Protein AF-0000000084989282 (afdb_homodimer)

Secondary structure (DSSP, 8-state):
-HHHHHHHHHHHHTT--HHHHHHT-TT-EEEEEEEESS-EE--SHHHHHHHHHHTT-SEEEESS-TT-EE-TT-EEEEEEEEHHHHHHHHHHHHHHHHHHHHHHHHHHHHHHHHHHH-TT-EEEE-S---TT-HHHHHHHHHHTT-EES-SSTTS-EEE-HHHHTTT-TTHHHHHHHHTTTS-EEEEESSHHHHHHHHHHT-SEEEEES--HHHHHHHHHHHHHH-TT-EEEEESS--TTTHHHHGGG-SEEEE-GGGGPPPP-EEEEEEE-/-HHHHHHHHHHHHTT--HHHHHHT-TT-EEEEEEEESS-EE--SHHHHHHHHHHTT-SEEEESS-TT-EE-TT-EEEEEEEEHHHHHHHHHHHHHHHHHHHHHHHHHHHHHHHHHHH-TT-EEEE-S---TT-HHHHHHHHHHTT-EES-SSTTS-EEE-HHHHTTT-TTHHHHHHHHTTTS-EEEEESSHHHHHHHHHHT-SEEEEES--HHHHHHHHHHHHHH-TT-EEEEESS--TTTHHHHGGG-SEEEE-GGGGPPPP-EEEEEEE-

Radius of gyration: 25.3 Å; Cα contacts (8 Å, |Δi|>4): 1343; chains: 2; bounding box: 46×75×55 Å

Sequence (544 aa):
MRSRLEAWLLEDLGSYDLTTEVLGIGGLRGVAQLFAREEAVVAGSEEAAEVYRLAGCGEVEVVKRSGQLARRGNVVLRAVGEARCLHAAWRTAQEVVAWASGVATKTRRLVELARRVNPRVVVAATRKTPPGLRALYHKAVLAGGGMVHRCCLSDGVLVFRNHLVFLGDGALQKAARAVAVRPAGVEVSTVEEAVEAAKAGFSYIQLERMTPEEVAEAAARIRAVNPRVVVGASGGIDEHNIASYAPHVDVVVTSAPYRAPPIDLGTEMAPLMRSRLEAWLLEDLGSYDLTTEVLGIGGLRGVAQLFAREEAVVAGSEEAAEVYRLAGCGEVEVVKRSGQLARRGNVVLRAVGEARCLHAAWRTAQEVVAWASGVATKTRRLVELARRVNPRVVVAATRKTPPGLRALYHKAVLAGGGMVHRCCLSDGVLVFRNHLVFLGDGALQKAARAVAVRPAGVEVSTVEEAVEAAKAGFSYIQLERMTPEEVAEAAARIRAVNPRVVVGASGGIDEHNIASYAPHVDVVVTSAPYRAPPIDLGTEMAPL

Organism: Thermoproteus tenax (strain ATCC 35583 / DSM 2078 / JCM 9277 / NBRC 100435 / Kra 1) (NCBI:txid768679)

Nearest PDB structures (foldseek):
  5huo-assembly1_E-3  TM=9.058E-01  e=3.407E-25  Streptococcus pyogenes GA06023
  5huo-assembly1_C-3  TM=8.834E-01  e=8.851E-25  Streptococcus pyogenes GA06023
  7xgn-assembly1_B  TM=9.291E-01  e=1.856E-23  Streptomyces pyridomyceticus
  3tqv-assembly1_B  TM=8.916E-01  e=2.356E-23  Francisella tularensis subsp. tularensis SCHU S4
  1qpn-assembly1_A  TM=9.186E-01  e=2.787E-21  Mycobacterium tuberculosis H37Rv

Foldseek 3Di:
DLVLLVVLLCVQQPPHDPVCVVVVQQQFKKKKWKAFQAKWQWAQLVSLQSSLVVLPFDDKDQPAYQLDIHHGPDTGMMTIDGPRSCVSSPPSSNVLGQLLRLLLRQLLLLLVLLCVQPVQAAEEEECDAPPPCLVSNQRSNVSNVHHHPASDPPRAAEAEPVNLVVVPPPSLLVVLVVCVVDQHEYEDAALVVLLVNLLSPHQEYEHEPDDLVRLQSSLVSSCVSPVRRFYEYEYPDGSVCSNSNSNRGRYYYYNHSNVGGGGDMDMDMDGD/DLVLLVVLLCVQQPPHDPVCVVVVQQQFKKKKWKAFQAKWQWAQLVVLQSSLVVLPFDDKDQPAYQLDIHHGPDTGMMTIDGPRSCVSSPPSSNVLGQLLRLLLRQLLLLLVLLCVQPVQAAEEEECDAPPPCLVSNQRSNVSNVHHHPASDPPRAAEAEPVNLVVVPPPSLLVVLVVCVVDQHEYEDAALVVLLVNLLSPHQEYEHEPDDLVRLQSSLVSSCVSPVRRFYEYEYPDGSVCSNSNSNRGRYYYYNHSNVGGGGDMDMDMDGD

InterPro domains:
  IPR002638 Quinolinate phosphoribosyl transferase, C-terminal [PF01729] (103-266)
  IPR006242 Putative pyrophosphorylase ModD [TIGR01334] (3-265)
  IPR013785 Aldolase-type TIM barrel [G3DSA:3.20.20.70] (123-258)
  IPR022412 Quinolinate phosphoribosyl transferase, N-terminal [PF02749] (17-101)
  IPR027277 Nicotinate-nucleotide pyrophosphorylase/Putative pyrophosphorylase ModD [PIRSF006250] (3-269)
  IPR027277 Nicotinate-nucleotide pyrophosphorylase/Putative pyrophosphorylase ModD [PTHR32179] (3-262)
  IPR036068 Nicotinate phosphoribosyltransferase-like, C-terminal [SSF51690] (103-267)
  IPR037128 Quinolinate phosphoribosyl transferase, N-terminal domain superfamily [G3DSA:3.90.1170.20] (1-122)

Solvent-accessible surface area (backbone atoms only — not comparable to full-atom values): 25947 Å² total; per-residue (Å²): 107,69,67,54,44,51,50,29,38,42,57,44,25,56,87,40,52,42,40,46,58,54,61,66,45,34,83,43,45,26,38,38,38,33,25,29,66,42,73,37,26,34,10,39,32,66,61,21,43,47,33,29,42,74,43,60,25,80,46,65,45,69,68,37,50,57,46,34,78,35,45,60,69,36,61,32,33,38,38,33,31,30,38,45,18,50,63,52,18,44,64,52,24,50,35,38,24,19,42,21,13,13,21,5,32,44,23,29,53,41,39,52,49,24,31,73,66,20,78,78,42,40,42,20,34,48,72,65,46,62,66,76,34,51,70,58,49,52,51,6,26,45,33,18,66,27,40,75,64,45,80,29,32,49,68,50,38,59,44,41,66,68,55,38,55,70,55,55,81,61,23,67,57,53,46,34,64,47,40,67,87,46,81,25,31,36,54,33,72,45,52,69,51,40,41,52,41,45,74,53,60,43,43,26,43,30,38,37,65,54,51,50,69,51,42,40,50,31,39,53,50,27,39,70,76,41,71,79,47,43,38,29,38,30,57,92,41,36,84,88,50,32,58,62,44,28,66,48,34,51,28,40,38,24,56,47,38,63,44,40,39,49,47,59,63,47,74,48,50,42,64,102,106,66,67,55,44,50,49,31,40,42,57,42,24,55,90,41,53,42,40,47,59,53,61,65,44,36,82,43,45,26,37,39,38,32,26,28,66,41,72,38,27,33,11,39,30,66,60,21,44,48,33,30,43,75,43,60,25,78,44,66,44,69,67,36,49,58,44,34,80,36,44,60,70,35,61,33,34,39,38,32,30,32,39,45,18,51,62,52,19,44,63,52,24,51,35,38,23,20,43,21,14,13,20,5,32,44,23,29,52,39,38,52,50,23,31,74,67,20,78,78,44,40,42,20,34,48,72,66,44,61,68,77,34,50,70,56,50,52,51,8,26,45,33,17,66,29,41,75,64,44,79,29,31,49,69,51,38,60,45,40,66,66,55,38,53,72,55,55,81,63,24,68,57,53,46,32,64,47,39,67,85,46,80,25,31,36,54,33,71,46,51,66,52,40,41,52,42,44,74,52,60,44,44,25,43,31,38,36,65,54,52,51,68,51,43,41,51,31,41,53,51,26,40,70,78,41,71,79,47,45,36,29,38,29,57,92,43,36,83,88,49,32,57,62,45,28,66,48,35,50,28,40,38,25,56,48,39,62,44,40,40,49,48,60,65,46,73,50,51,42,64,103

Structure (mmCIF, N/CA/C/O backbone):
data_AF-0000000084989282-model_v1
#
loop_
_entity.id
_entity.type
_entity.pdbx_description
1 polymer 'Nicotinate-nucleotide pyrophosphorylase'
#
loop_
_atom_site.group_PDB
_atom_site.id
_atom_site.type_symbol
_atom_site.label_atom_id
_atom_site.label_alt_id
_atom_site.label_comp_id
_atom_site.label_asym_id
_atom_site.label_entity_id
_atom_site.label_seq_id
_atom_site.pdbx_PDB_ins_code
_atom_site.Cartn_x
_atom_site.Cartn_y
_atom_site.Cartn_z
_atom_site.occupancy
_atom_site.B_iso_or_equiv
_atom_site.auth_seq_id
_atom_site.auth_comp_id
_atom_site.auth_asym_id
_atom_site.auth_atom_id
_atom_site.pdbx_PDB_model_num
ATOM 1 N N . MET A 1 1 ? -13.125 7.152 -11.758 1 70.5 1 MET A N 1
ATOM 2 C CA . MET A 1 1 ? -12.906 5.859 -11.117 1 70.5 1 MET A CA 1
ATOM 3 C C . MET A 1 1 ? -12.922 4.73 -12.148 1 70.5 1 MET A C 1
ATOM 5 O O . MET A 1 1 ? -12.07 3.842 -12.117 1 70.5 1 MET A O 1
ATOM 9 N N . ARG A 1 2 ? -13.797 4.918 -13.18 1 79.44 2 ARG A N 1
ATOM 10 C CA . ARG A 1 2 ? -13.891 3.863 -14.188 1 79.44 2 ARG A CA 1
ATOM 11 C C . ARG A 1 2 ? -12.602 3.754 -14.992 1 79.44 2 ARG A C 1
ATOM 13 O O . ARG A 1 2 ? -12.133 2.65 -15.273 1 79.44 2 ARG A O 1
ATOM 20 N N . SER A 1 3 ? -12.07 4.879 -15.266 1 88.25 3 SER A N 1
ATOM 21 C CA . SER A 1 3 ? -10.828 4.879 -16.031 1 88.25 3 SER A CA 1
ATOM 22 C C . SER A 1 3 ? -9.688 4.262 -15.227 1 88.25 3 SER A C 1
ATOM 24 O O . SER A 1 3 ? -8.844 3.555 -15.781 1 88.25 3 SER A O 1
ATOM 26 N N . ARG A 1 4 ? -9.711 4.48 -14 1 91.44 4 ARG A N 1
ATOM 27 C CA . ARG A 1 4 ? -8.68 3.904 -13.133 1 91.44 4 ARG A CA 1
ATOM 28 C C . ARG A 1 4 ? -8.836 2.391 -13.039 1 91.44 4 ARG A C 1
ATOM 30 O O . ARG A 1 4 ? -7.844 1.658 -13.109 1 91.44 4 ARG A O 1
ATOM 37 N N . LEU A 1 5 ? -10.086 1.988 -12.938 1 95.12 5 LEU A N 1
ATOM 38 C CA . LEU A 1 5 ? -10.352 0.557 -12.836 1 95.12 5 LEU A CA 1
ATOM 39 C C . LEU A 1 5 ? -9.945 -0.161 -14.117 1 95.12 5 LEU A C 1
ATOM 41 O O . LEU A 1 5 ? -9.398 -1.266 -14.07 1 95.12 5 LEU A O 1
ATOM 45 N N . GLU A 1 6 ? -10.227 0.481 -15.195 1 94.88 6 GLU A N 1
ATOM 46 C CA . GLU A 1 6 ? -9.805 -0.076 -16.469 1 94.88 6 GLU A CA 1
ATOM 47 C C . GLU A 1 6 ? -8.281 -0.167 -16.562 1 94.88 6 GLU A C 1
ATOM 49 O O . GLU A 1 6 ? -7.738 -1.158 -17.047 1 94.88 6 GLU A O 1
ATOM 54 N N . ALA A 1 7 ? -7.637 0.879 -16.078 1 94.56 7 ALA A N 1
ATOM 55 C CA . ALA A 1 7 ? -6.176 0.891 -16.094 1 94.56 7 ALA A CA 1
ATOM 56 C C . ALA A 1 7 ? -5.609 -0.217 -15.211 1 94.56 7 ALA A C 1
ATOM 58 O O . ALA A 1 7 ? -4.613 -0.854 -15.562 1 94.56 7 ALA A O 1
ATOM 59 N N . TRP A 1 8 ? -6.246 -0.394 -14.062 1 95.94 8 TRP A N 1
ATOM 60 C CA . TRP A 1 8 ? -5.805 -1.455 -13.164 1 95.94 8 TRP A CA 1
ATOM 61 C C . TRP A 1 8 ? -5.988 -2.826 -13.812 1 95.94 8 TRP A C 1
ATOM 63 O O . TRP A 1 8 ? -5.105 -3.684 -13.719 1 95.94 8 TRP A O 1
ATOM 73 N N . LEU A 1 9 ? -7.141 -3.041 -14.461 1 96.38 9 LEU A N 1
ATOM 74 C CA . LEU A 1 9 ? -7.426 -4.293 -15.156 1 96.38 9 LEU A CA 1
ATOM 75 C C . LEU A 1 9 ? -6.402 -4.551 -16.25 1 96.38 9 LEU A C 1
ATOM 77 O O . LEU A 1 9 ? -5.848 -5.648 -16.344 1 96.38 9 LEU A O 1
ATOM 81 N N . LEU A 1 10 ? -6.109 -3.553 -17 1 94.75 10 LEU A N 1
ATOM 82 C CA . LEU A 1 10 ? -5.195 -3.682 -18.125 1 94.75 10 LEU A CA 1
ATOM 83 C C . LEU A 1 10 ? -3.764 -3.902 -17.641 1 94.75 10 LEU A C 1
ATOM 85 O O . LEU A 1 10 ? -2.988 -4.609 -18.281 1 94.75 10 LEU A O 1
ATOM 89 N N . GLU A 1 11 ? -3.438 -3.299 -16.547 1 94.38 11 GLU A N 1
ATOM 90 C CA . GLU A 1 11 ? -2.111 -3.484 -15.961 1 94.38 11 GLU A CA 1
ATOM 91 C C . GLU A 1 11 ? -1.834 -4.961 -15.68 1 94.38 11 GLU A C 1
ATOM 93 O O . GLU A 1 11 ? -0.729 -5.445 -15.93 1 94.38 11 GLU A O 1
ATOM 98 N N . ASP A 1 12 ? -2.814 -5.664 -15.227 1 94.44 12 ASP A N 1
ATOM 99 C CA . ASP A 1 12 ? -2.641 -7.074 -14.883 1 94.44 12 ASP A CA 1
ATOM 100 C C . ASP A 1 12 ? -2.814 -7.957 -16.125 1 94.44 12 ASP A C 1
ATOM 102 O O . ASP A 1 12 ? -2.188 -9.016 -16.219 1 94.44 12 ASP A O 1
ATOM 106 N N . LEU A 1 13 ? -3.693 -7.539 -16.969 1 92.81 13 LEU A N 1
ATOM 107 C CA . LEU A 1 13 ? -3.979 -8.312 -18.172 1 92.81 13 LEU A CA 1
ATOM 108 C C . LEU A 1 13 ? -2.789 -8.297 -19.125 1 92.81 13 LEU A C 1
ATOM 110 O O . LEU A 1 13 ? -2.443 -9.32 -19.719 1 92.81 13 LEU A O 1
ATOM 114 N N . GLY A 1 14 ? -2.141 -7.094 -19.219 1 92.38 14 GLY A N 1
ATOM 115 C CA . GLY A 1 14 ? -1.162 -6.891 -20.266 1 92.38 14 GLY A CA 1
ATOM 116 C C . GLY A 1 14 ? -1.778 -6.863 -21.656 1 92.38 14 GLY A C 1
ATOM 117 O O . GLY A 1 14 ? -2.697 -6.086 -21.922 1 92.38 14 GLY A O 1
ATOM 118 N N . SER A 1 15 ? -1.373 -7.812 -22.562 1 85.69 15 SER A N 1
ATOM 119 C CA . SER A 1 15 ? -1.929 -7.883 -23.906 1 85.69 15 SER A CA 1
ATOM 120 C C . SER A 1 15 ? -3.096 -8.859 -23.984 1 85.69 15 SER A C 1
ATOM 122 O O . SER A 1 15 ? -4.055 -8.641 -24.719 1 85.69 15 SER A O 1
ATOM 124 N N . TYR A 1 16 ? -3.002 -9.93 -23.25 1 85.81 16 TYR A N 1
ATOM 125 C CA . TYR A 1 16 ? -4.035 -10.953 -23.172 1 85.81 16 TYR A CA 1
ATOM 126 C C . TYR A 1 16 ? -3.705 -11.977 -22.078 1 85.81 16 TYR A C 1
ATOM 128 O O . TYR A 1 16 ? -2.619 -11.938 -21.5 1 85.81 16 TYR A O 1
ATOM 136 N N . ASP A 1 17 ? -4.664 -12.781 -21.734 1 91.62 17 ASP A N 1
ATOM 137 C CA . ASP A 1 17 ? -4.473 -13.867 -20.781 1 91.62 17 ASP A CA 1
ATOM 138 C C . ASP A 1 17 ? -3.951 -15.125 -21.469 1 91.62 17 ASP A C 1
ATOM 140 O O . ASP A 1 17 ? -4.734 -15.969 -21.906 1 91.62 17 ASP A O 1
ATOM 144 N N . LEU A 1 18 ? -2.666 -15.242 -21.375 1 86.12 18 LEU A N 1
ATOM 145 C CA . LEU A 1 18 ? -1.991 -16.297 -22.125 1 86.12 18 LEU A CA 1
ATOM 146 C C . LEU A 1 18 ? -2.434 -17.672 -21.641 1 86.12 18 LEU A C 1
ATOM 148 O O . LEU A 1 18 ? -2.697 -18.562 -22.438 1 86.12 18 LEU A O 1
ATOM 152 N N . THR A 1 19 ? -2.539 -17.859 -20.328 1 89 19 THR A N 1
ATOM 153 C CA . THR A 1 19 ? -2.885 -19.172 -19.766 1 89 19 THR A CA 1
ATOM 154 C C . THR A 1 19 ? -4.277 -19.594 -20.219 1 89 19 THR A C 1
ATOM 156 O O . THR A 1 19 ? -4.457 -20.719 -20.688 1 89 19 THR A O 1
ATOM 159 N N . THR A 1 20 ? -5.219 -18.734 -20.078 1 89.69 20 THR A N 1
ATOM 160 C CA . THR A 1 20 ? -6.594 -19.016 -20.469 1 89.69 20 THR A CA 1
ATOM 161 C C . THR A 1 20 ? -6.676 -19.328 -21.969 1 89.69 20 THR A C 1
ATOM 163 O O . THR A 1 20 ? -7.391 -20.25 -22.375 1 89.69 20 THR A O 1
ATOM 166 N N . GLU A 1 21 ? -5.98 -18.594 -22.797 1 86.25 21 GLU A N 1
ATOM 167 C CA . GLU A 1 21 ? -5.98 -18.766 -24.25 1 86.25 21 GLU A CA 1
ATOM 168 C C . GLU A 1 21 ? -5.387 -20.125 -24.641 1 86.25 21 GLU A C 1
ATOM 170 O O . GLU A 1 21 ? -5.969 -20.859 -25.438 1 86.25 21 GLU A O 1
ATOM 175 N N . VAL A 1 22 ? -4.285 -20.438 -24.078 1 85.06 22 VAL A N 1
ATOM 176 C CA . VAL A 1 22 ? -3.578 -21.656 -24.453 1 85.06 22 VAL A CA 1
ATOM 177 C C . VAL A 1 22 ? -4.387 -22.875 -24.016 1 85.06 22 VAL A C 1
ATOM 179 O O . VAL A 1 22 ? -4.395 -23.891 -24.703 1 85.06 22 VAL A O 1
ATOM 182 N N . LEU A 1 23 ? -5.094 -22.75 -22.875 1 88.62 23 LEU A N 1
ATOM 183 C CA . LEU A 1 23 ? -5.883 -23.859 -22.359 1 88.62 23 LEU A CA 1
ATOM 184 C C . LEU A 1 23 ? -7.191 -24 -23.141 1 88.62 23 LEU A C 1
ATOM 186 O O . LEU A 1 23 ? -7.867 -25.031 -23.031 1 88.62 23 LEU A O 1
ATOM 190 N N . GLY A 1 24 ? -7.578 -22.953 -23.922 1 89.88 24 GLY A N 1
ATOM 191 C CA . GLY A 1 24 ? -8.797 -22.984 -24.719 1 89.88 24 GLY A CA 1
ATOM 192 C C . GLY A 1 24 ? -10.055 -22.984 -23.875 1 89.88 24 GLY A C 1
ATOM 193 O O . GLY A 1 24 ? -11.062 -23.578 -24.266 1 89.88 24 GLY A O 1
ATOM 194 N N . ILE A 1 25 ? -10.008 -22.391 -22.75 1 90.5 25 ILE A N 1
ATOM 195 C CA . ILE A 1 25 ? -11.141 -22.5 -21.844 1 90.5 25 ILE A CA 1
ATOM 196 C C . ILE A 1 25 ? -11.93 -21.188 -21.828 1 90.5 25 ILE A C 1
ATOM 198 O O . ILE A 1 25 ? -12.922 -21.062 -21.109 1 90.5 25 ILE A O 1
ATOM 202 N N . GLY A 1 26 ? -11.578 -20.234 -22.609 1 94.62 26 GLY A N 1
ATOM 203 C CA . GLY A 1 26 ? -12.086 -18.875 -22.516 1 94.62 26 GLY A CA 1
ATOM 204 C C . GLY A 1 26 ? -13.594 -18.797 -22.672 1 94.62 26 GLY A C 1
ATOM 205 O O . GLY A 1 26 ? -14.242 -17.969 -22.016 1 94.62 26 GLY A O 1
ATOM 206 N N . GLY A 1 27 ? -14.125 -19.547 -23.469 1 95.25 27 GLY A N 1
ATOM 207 C CA . GLY A 1 27 ? -15.539 -19.469 -23.797 1 95.25 27 GLY A CA 1
ATOM 208 C C . GLY A 1 27 ? -16.422 -20.234 -22.812 1 95.25 27 GLY A C 1
ATOM 209 O O . GLY A 1 27 ? -17.641 -20.141 -22.859 1 95.25 27 GLY A O 1
ATOM 210 N N . LEU A 1 28 ? -15.867 -21.031 -21.891 1 95.5 28 LEU A N 1
ATOM 211 C CA . LEU A 1 28 ? -16.641 -21.797 -20.922 1 95.5 28 LEU A CA 1
ATOM 212 C C . LEU A 1 28 ? -17.203 -20.891 -19.844 1 95.5 28 LEU A C 1
ATOM 214 O O . LEU A 1 28 ? -16.594 -19.891 -19.469 1 95.5 28 LEU A O 1
ATOM 218 N N . ARG A 1 29 ? -18.391 -21.297 -19.359 1 97.12 29 ARG A N 1
ATOM 219 C CA . ARG A 1 29 ? -19.062 -20.469 -18.359 1 97.12 29 ARG A CA 1
ATOM 220 C C . ARG A 1 29 ? -18.75 -20.953 -16.953 1 97.12 29 ARG A C 1
ATOM 222 O O . ARG A 1 29 ? -18.625 -22.156 -16.719 1 97.12 29 ARG A O 1
ATOM 229 N N . GLY A 1 30 ? -18.578 -20 -16.047 1 97.62 30 GLY A N 1
ATOM 230 C CA . GLY A 1 30 ? -18.312 -20.328 -14.656 1 97.62 30 GLY A CA 1
ATOM 231 C C . GLY A 1 30 ? -18.688 -19.219 -13.695 1 97.62 30 GLY A C 1
ATOM 232 O O . GLY A 1 30 ? -19.328 -18.234 -14.086 1 97.62 30 GLY A O 1
ATOM 233 N N . VAL A 1 31 ? -18.438 -19.5 -12.422 1 98.38 31 VAL A N 1
ATOM 234 C CA . VAL A 1 31 ? -18.656 -18.547 -11.344 1 98.38 31 VAL A CA 1
ATOM 235 C C . VAL A 1 31 ? -17.391 -18.391 -10.516 1 98.38 31 VAL A C 1
ATOM 237 O O . VAL A 1 31 ? -16.656 -19.359 -10.305 1 98.38 31 VAL A O 1
ATOM 240 N N . ALA A 1 32 ? -17.094 -17.172 -10.18 1 98.38 32 ALA A N 1
ATOM 241 C CA . ALA A 1 32 ? -16.016 -16.844 -9.25 1 98.38 32 ALA A CA 1
ATOM 242 C C . ALA A 1 32 ? -16.562 -16.281 -7.945 1 98.38 32 ALA A C 1
ATOM 244 O O . ALA A 1 32 ? -17.469 -15.438 -7.965 1 98.38 32 ALA A O 1
ATOM 245 N N . GLN A 1 33 ? -16.078 -16.766 -6.875 1 98.56 33 GLN A N 1
ATOM 246 C CA . GLN A 1 33 ? -16.453 -16.266 -5.559 1 98.56 33 GLN A CA 1
ATOM 247 C C . GLN A 1 33 ? -15.219 -15.773 -4.797 1 98.56 33 GLN A C 1
ATOM 249 O O . GLN A 1 33 ? -14.273 -16.531 -4.582 1 98.56 33 GLN A O 1
ATOM 254 N N . LEU A 1 34 ? -15.266 -14.531 -4.484 1 98.62 34 LEU A N 1
ATOM 255 C CA . LEU A 1 34 ? -14.266 -13.93 -3.607 1 98.62 34 LEU A CA 1
ATOM 256 C C . LEU A 1 34 ? -14.688 -14.047 -2.145 1 98.62 34 LEU A C 1
ATOM 258 O O . LEU A 1 34 ? -15.789 -13.641 -1.779 1 98.62 34 LEU A O 1
ATOM 262 N N . PHE A 1 35 ? -13.766 -14.617 -1.32 1 98.62 35 PHE A N 1
ATOM 263 C CA . PHE A 1 35 ? -14.164 -14.844 0.065 1 98.62 35 PHE A CA 1
ATOM 264 C C . PHE A 1 35 ? -13.039 -14.453 1.018 1 98.62 35 PHE A C 1
ATOM 266 O O . PHE A 1 35 ? -11.859 -14.484 0.647 1 98.62 35 PHE A O 1
ATOM 273 N N . ALA A 1 36 ? -13.477 -14.047 2.23 1 98.31 36 ALA A N 1
ATOM 274 C CA . ALA A 1 36 ? -12.523 -13.633 3.258 1 98.31 36 ALA A CA 1
ATOM 275 C C . ALA A 1 36 ? -11.906 -14.844 3.955 1 98.31 36 ALA A C 1
ATOM 277 O O . ALA A 1 36 ? -12.594 -15.82 4.238 1 98.31 36 ALA A O 1
ATOM 278 N N . ARG A 1 37 ? -10.641 -14.766 4.18 1 97.75 37 ARG A N 1
ATOM 279 C CA . ARG A 1 37 ? -9.953 -15.812 4.922 1 97.75 37 ARG A CA 1
ATOM 280 C C . ARG A 1 37 ? -9.609 -15.352 6.332 1 97.75 37 ARG A C 1
ATOM 282 O O . ARG A 1 37 ? -8.938 -16.062 7.082 1 97.75 37 ARG A O 1
ATOM 289 N N . GLU A 1 38 ? -9.969 -14.148 6.766 1 97.81 38 GLU A N 1
ATOM 290 C CA . GLU A 1 38 ? -9.844 -13.562 8.094 1 97.81 38 GLU A CA 1
ATOM 291 C C . GLU A 1 38 ? -10.938 -12.523 8.344 1 97.81 38 GLU A C 1
ATOM 293 O O . GLU A 1 38 ? -11.633 -12.109 7.41 1 97.81 38 GLU A O 1
ATOM 298 N N . GLU A 1 39 ? -11.188 -12.195 9.578 1 98.25 39 GLU A N 1
ATOM 299 C CA . GLU A 1 39 ? -12.133 -11.141 9.914 1 98.25 39 GLU A CA 1
ATOM 300 C C . GLU A 1 39 ? -11.641 -9.781 9.43 1 98.25 39 GLU A C 1
ATOM 302 O O . GLU A 1 39 ? -10.461 -9.461 9.57 1 98.25 39 GLU A O 1
ATOM 307 N N . ALA A 1 40 ? -12.57 -9.039 8.789 1 98.56 40 ALA A N 1
ATOM 308 C CA . ALA A 1 40 ? -12.156 -7.746 8.25 1 98.56 40 ALA A CA 1
ATOM 309 C C . ALA A 1 40 ? -13.367 -6.852 8 1 98.56 40 ALA A C 1
ATOM 311 O O . ALA A 1 40 ? -14.5 -7.328 7.934 1 98.56 40 ALA A O 1
ATOM 312 N N . VAL A 1 41 ? -13.148 -5.617 7.996 1 98.81 41 VAL A N 1
ATOM 313 C CA . VAL A 1 41 ? -14.094 -4.664 7.434 1 98.81 41 VAL A CA 1
ATOM 314 C C . VAL A 1 41 ? -13.906 -4.574 5.922 1 98.81 41 VAL A C 1
ATOM 316 O O . VAL A 1 41 ? -12.82 -4.238 5.445 1 98.81 41 VAL A O 1
ATOM 319 N N . VAL A 1 42 ? -14.984 -4.848 5.199 1 98.81 42 VAL A N 1
ATOM 320 C CA . VAL A 1 42 ? -14.883 -4.926 3.744 1 98.81 42 VAL A CA 1
ATOM 321 C C . VAL A 1 42 ? -14.844 -3.52 3.152 1 98.81 42 VAL A C 1
ATOM 323 O O . VAL A 1 42 ? -15.57 -2.629 3.605 1 98.81 42 VAL A O 1
ATOM 326 N N . ALA A 1 43 ? -14.008 -3.316 2.219 1 98.81 43 ALA A N 1
ATOM 327 C CA . ALA A 1 43 ? -13.984 -2.123 1.376 1 98.81 43 ALA A CA 1
ATOM 328 C C . ALA A 1 43 ? -13.5 -2.455 -0.032 1 98.81 43 ALA A C 1
ATOM 330 O O . ALA A 1 43 ? -12.688 -3.367 -0.217 1 98.81 43 ALA A O 1
ATOM 331 N N . GLY A 1 44 ? -14.023 -1.746 -1.021 1 98.31 44 GLY A N 1
ATOM 332 C CA . GLY A 1 44 ? -13.562 -1.914 -2.391 1 98.31 44 GLY A CA 1
ATOM 333 C C . GLY A 1 44 ? -14.32 -2.99 -3.145 1 98.31 44 GLY A C 1
ATOM 334 O O . GLY A 1 44 ? -13.984 -3.301 -4.293 1 98.31 44 GLY A O 1
ATOM 335 N N . SER A 1 45 ? -15.375 -3.561 -2.523 1 98.56 45 SER A N 1
ATOM 336 C CA . SER A 1 45 ? -16.141 -4.617 -3.182 1 98.56 45 SER A CA 1
ATOM 337 C C . SER A 1 45 ? -16.906 -4.078 -4.383 1 98.56 45 SER A C 1
ATOM 339 O O . SER A 1 45 ? -17.062 -4.77 -5.391 1 98.56 45 SER A O 1
ATOM 341 N N . GLU A 1 46 ? -17.391 -2.836 -4.285 1 97.88 46 GLU A N 1
ATOM 342 C CA . GLU A 1 46 ? -18.078 -2.201 -5.402 1 97.88 46 GLU A CA 1
ATOM 343 C C . GLU A 1 46 ? -17.141 -1.999 -6.586 1 97.88 46 GLU A C 1
ATOM 345 O O . GLU A 1 46 ? -17.5 -2.275 -7.73 1 97.88 46 GLU A O 1
ATOM 350 N N . GLU A 1 47 ? -15.922 -1.509 -6.289 1 98.06 47 GLU A N 1
ATOM 351 C CA . GLU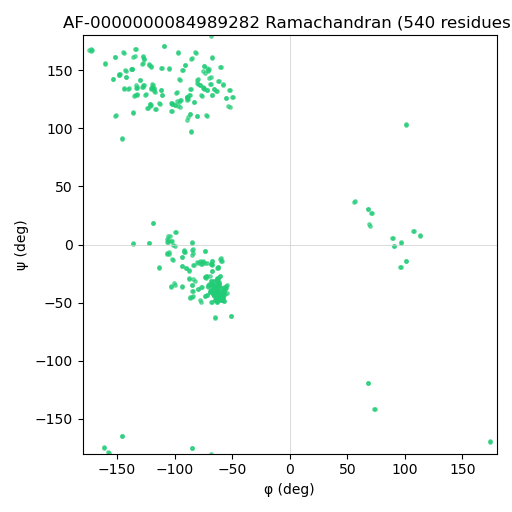 A 1 47 ? -14.898 -1.326 -7.32 1 98.06 47 GLU A CA 1
ATOM 352 C C . GLU A 1 47 ? -14.492 -2.662 -7.938 1 98.06 47 GLU A C 1
ATOM 354 O O . GLU A 1 47 ? -14.312 -2.762 -9.156 1 98.06 47 GLU A O 1
ATOM 359 N N . ALA A 1 48 ? -14.367 -3.68 -7.102 1 98.38 48 ALA A N 1
ATOM 360 C CA . ALA A 1 48 ? -14.023 -5.012 -7.59 1 98.38 48 ALA A CA 1
ATOM 361 C C . ALA A 1 48 ? -15.102 -5.551 -8.523 1 98.38 48 ALA A C 1
ATOM 363 O O . ALA A 1 48 ? -14.789 -6.176 -9.547 1 98.38 48 ALA A O 1
ATOM 364 N N . ALA A 1 49 ? -16.328 -5.312 -8.172 1 98.31 49 ALA A N 1
ATOM 365 C CA . ALA A 1 49 ? -17.438 -5.723 -9.023 1 98.31 49 ALA A CA 1
ATOM 366 C C . ALA A 1 49 ? -17.344 -5.059 -10.398 1 98.31 49 ALA A C 1
ATOM 368 O O . ALA A 1 49 ? -17.562 -5.707 -11.422 1 98.31 49 ALA A O 1
ATOM 369 N N . GLU A 1 50 ? -17.016 -3.812 -10.383 1 97.81 50 GLU A N 1
ATOM 370 C CA . GLU A 1 50 ? -16.875 -3.086 -11.641 1 97.81 50 GLU A CA 1
ATOM 371 C C . GLU A 1 50 ? -15.734 -3.645 -12.484 1 97.81 50 GLU A C 1
ATOM 373 O O . GLU A 1 50 ? -15.805 -3.658 -13.711 1 97.81 50 GLU A O 1
ATOM 378 N N . VAL A 1 51 ? -14.656 -4.102 -11.812 1 98.19 51 VAL A N 1
ATOM 379 C CA . VAL A 1 51 ? -13.547 -4.727 -12.516 1 98.19 51 VAL A CA 1
ATOM 380 C C . VAL A 1 51 ? -14.039 -5.957 -13.273 1 98.19 51 VAL A C 1
ATOM 382 O O . VAL A 1 51 ? -13.695 -6.16 -14.438 1 98.19 51 VAL A O 1
ATOM 385 N N . TYR A 1 52 ? -14.828 -6.793 -12.633 1 98.44 52 TYR A N 1
ATOM 386 C CA . TYR A 1 52 ? -15.391 -7.969 -13.289 1 98.44 52 TYR A CA 1
ATOM 387 C C . TYR A 1 52 ? -16.281 -7.57 -14.461 1 98.44 52 TYR A C 1
ATOM 389 O O . TYR A 1 52 ? -16.219 -8.195 -15.531 1 98.44 52 TYR A O 1
ATOM 397 N N . ARG A 1 53 ? -17.094 -6.508 -14.328 1 97.88 53 ARG A N 1
ATOM 398 C CA . ARG A 1 53 ? -17.969 -6.043 -15.398 1 97.88 53 ARG A CA 1
ATOM 399 C C . ARG A 1 53 ? -17.156 -5.527 -16.578 1 97.88 53 ARG A C 1
ATOM 401 O O . ARG A 1 53 ? -17.484 -5.801 -17.734 1 97.88 53 ARG A O 1
ATOM 408 N N . LEU A 1 54 ? -16.141 -4.773 -16.266 1 97.31 54 LEU A N 1
ATOM 409 C CA . LEU A 1 54 ? -15.266 -4.242 -17.312 1 97.31 54 LEU A CA 1
ATOM 410 C C . LEU A 1 54 ? -14.594 -5.375 -18.078 1 97.31 54 LEU A C 1
ATOM 412 O O . LEU A 1 54 ? -14.328 -5.242 -19.281 1 97.31 54 LEU A O 1
ATOM 416 N N . ALA A 1 55 ? -14.328 -6.484 -17.344 1 97 55 ALA A N 1
ATOM 417 C CA . ALA A 1 55 ? -13.68 -7.637 -17.969 1 97 55 ALA A CA 1
ATOM 418 C C . ALA A 1 55 ? -14.664 -8.398 -18.844 1 97 55 ALA A C 1
ATOM 420 O O . ALA A 1 55 ? -14.273 -9.305 -19.594 1 97 55 ALA A O 1
ATOM 421 N N . GLY A 1 56 ? -15.984 -8.109 -18.688 1 96.56 56 GLY A N 1
ATOM 422 C CA . GLY A 1 56 ? -16.969 -8.719 -19.562 1 96.56 56 GLY A CA 1
ATOM 423 C C . GLY A 1 56 ? -17.891 -9.695 -18.844 1 96.56 56 GLY A C 1
ATOM 424 O O . GLY A 1 56 ? -18.656 -10.414 -19.484 1 96.56 56 GLY A O 1
ATOM 425 N N . CYS A 1 57 ? -17.766 -9.727 -17.547 1 96.25 57 CYS A N 1
ATOM 426 C CA . CYS A 1 57 ? -18.672 -10.602 -16.812 1 96.25 57 CYS A CA 1
ATOM 427 C C . CYS A 1 57 ? -20.078 -10.008 -16.75 1 96.25 57 CYS A C 1
ATOM 429 O O . CYS A 1 57 ? -20.234 -8.836 -16.422 1 96.25 57 CYS A O 1
ATOM 431 N N . GLY A 1 58 ? -21.047 -10.812 -17 1 92.12 58 GLY A N 1
ATOM 432 C CA . GLY A 1 58 ? -22.406 -10.328 -17.156 1 92.12 58 GLY A CA 1
ATOM 433 C C . GLY A 1 58 ? -23.141 -10.164 -15.836 1 92.12 58 GLY A C 1
ATOM 434 O O . GLY A 1 58 ? -24 -9.281 -15.703 1 92.12 58 GLY A O 1
ATOM 435 N N . GLU A 1 59 ? -22.953 -11.07 -14.93 1 96.88 59 GLU A N 1
ATOM 436 C CA . GLU A 1 59 ? -23.609 -11.031 -13.625 1 96.88 59 GLU A CA 1
ATOM 437 C C . GLU A 1 59 ? -22.609 -10.898 -12.492 1 96.88 59 GLU A C 1
ATOM 439 O O . GLU A 1 59 ? -21.75 -11.766 -12.312 1 96.88 59 GLU A O 1
ATOM 444 N N . VAL A 1 60 ? -22.703 -9.828 -11.797 1 98.44 60 VAL A N 1
ATOM 445 C CA . VAL A 1 60 ? -21.812 -9.586 -10.672 1 98.44 60 VAL A CA 1
ATOM 446 C C . VAL A 1 60 ? -22.609 -9.117 -9.453 1 98.44 60 VAL A C 1
ATOM 448 O O . VAL A 1 60 ? -23.406 -8.188 -9.555 1 98.44 60 VAL A O 1
ATOM 451 N N . GLU A 1 61 ? -22.375 -9.766 -8.352 1 98.44 61 GLU A N 1
ATOM 452 C CA . GLU A 1 61 ? -23.094 -9.453 -7.117 1 98.44 61 GLU A CA 1
ATOM 453 C C . GLU A 1 61 ? -22.125 -9.047 -6.008 1 98.44 61 GLU A C 1
ATOM 455 O O . GLU A 1 61 ? -21.234 -9.805 -5.645 1 98.44 61 GLU A O 1
ATOM 460 N N . VAL A 1 62 ? -22.328 -7.887 -5.535 1 98.5 62 VAL A N 1
ATOM 461 C CA . VAL A 1 62 ? -21.641 -7.477 -4.312 1 98.5 62 VAL A CA 1
ATOM 462 C C . VAL A 1 62 ? -22.375 -8.039 -3.098 1 98.5 62 VAL A C 1
ATOM 464 O O . VAL A 1 62 ? -23.469 -7.566 -2.748 1 98.5 62 VAL A O 1
ATOM 467 N N . VAL A 1 63 ? -21.797 -8.969 -2.414 1 98.62 63 VAL A N 1
ATOM 468 C CA . VAL A 1 63 ? -22.453 -9.648 -1.303 1 98.62 63 VAL A CA 1
ATOM 469 C C . VAL A 1 63 ? -22.234 -8.859 -0.014 1 98.62 63 VAL A C 1
ATOM 471 O O . VAL A 1 63 ? -23.156 -8.719 0.794 1 98.62 63 VAL A O 1
ATOM 474 N N . LYS A 1 64 ? -21 -8.422 0.219 1 98.44 64 LYS A N 1
ATOM 475 C CA . LYS A 1 64 ? -20.672 -7.523 1.321 1 98.44 64 LYS A CA 1
ATOM 476 C C . LYS A 1 64 ? -20.234 -6.16 0.802 1 98.44 64 LYS A C 1
ATOM 478 O O . LYS A 1 64 ? -19.266 -6.066 0.042 1 98.44 64 LYS A O 1
ATOM 483 N N . ARG A 1 65 ? -20.938 -5.18 1.207 1 97.38 65 ARG A N 1
ATOM 484 C CA . ARG A 1 65 ? -20.625 -3.822 0.774 1 97.38 65 ARG A CA 1
ATOM 485 C C . ARG A 1 65 ? -19.547 -3.197 1.658 1 97.38 65 ARG A C 1
ATOM 487 O O . ARG A 1 65 ? -19.312 -3.664 2.773 1 97.38 65 ARG A O 1
ATOM 494 N N . SER A 1 66 ? -18.922 -2.176 1.128 1 98.19 66 SER A N 1
ATOM 495 C CA . SER A 1 66 ? -17.953 -1.433 1.916 1 98.19 66 SER A CA 1
ATOM 496 C C . SER A 1 66 ? -18.531 -0.984 3.248 1 98.19 66 SER A C 1
ATOM 498 O O . SER A 1 66 ? -19.641 -0.427 3.291 1 98.19 66 SER A O 1
ATOM 500 N N . GLY A 1 67 ? -17.781 -1.209 4.266 1 97.81 67 GLY A N 1
ATOM 501 C CA . GLY A 1 67 ? -18.234 -0.85 5.602 1 97.81 67 GLY A CA 1
ATOM 502 C C . GLY A 1 67 ? -18.766 -2.031 6.391 1 97.81 67 GLY A C 1
ATOM 503 O O . GLY A 1 67 ? -18.875 -1.97 7.617 1 97.81 67 GLY A O 1
ATOM 504 N N . GLN A 1 68 ? -19.031 -3.139 5.707 1 98.38 68 GLN A N 1
ATOM 505 C CA . GLN A 1 68 ? -19.594 -4.312 6.367 1 98.38 68 GLN A CA 1
ATOM 506 C C . GLN A 1 68 ? -18.5 -5.242 6.867 1 98.38 68 GLN A C 1
ATOM 508 O O . GLN A 1 68 ? -17.391 -5.277 6.301 1 98.38 68 GLN A O 1
ATOM 513 N N . LEU A 1 69 ? -18.844 -6.02 7.906 1 98.38 69 LEU A N 1
ATOM 514 C CA . LEU A 1 69 ? -17.922 -6.984 8.484 1 98.38 69 LEU A CA 1
ATOM 515 C C . LEU A 1 69 ? -17.984 -8.312 7.742 1 98.38 69 LEU A C 1
ATOM 517 O O . LEU A 1 69 ? -19.078 -8.781 7.387 1 98.38 69 LEU A O 1
ATOM 521 N N . ALA A 1 70 ? -16.859 -8.859 7.438 1 98.44 70 ALA A N 1
ATOM 522 C CA . ALA A 1 70 ? -16.734 -10.219 6.906 1 98.44 70 ALA A CA 1
ATOM 523 C C . ALA A 1 70 ? -15.938 -11.109 7.852 1 98.44 70 ALA A C 1
ATOM 525 O O . ALA A 1 70 ? -14.898 -10.695 8.383 1 98.44 70 ALA A O 1
ATOM 526 N N . ARG A 1 71 ? -16.484 -12.258 8.125 1 97.94 71 ARG A N 1
ATOM 527 C CA . ARG A 1 71 ? -15.758 -13.297 8.852 1 97.94 71 ARG A CA 1
ATOM 528 C C . ARG A 1 71 ? -15.133 -14.312 7.891 1 97.94 71 ARG A C 1
ATOM 530 O O . ARG A 1 71 ? -15.43 -14.305 6.695 1 97.94 71 ARG A O 1
ATOM 537 N N . ARG A 1 72 ? -14.195 -15.133 8.406 1 97.56 72 ARG A N 1
ATOM 538 C CA . ARG A 1 72 ? -13.602 -16.188 7.598 1 97.56 72 ARG A CA 1
ATOM 539 C C . ARG A 1 72 ? -14.672 -17.016 6.895 1 97.56 72 ARG A C 1
ATOM 541 O O . ARG A 1 72 ? -15.633 -17.453 7.52 1 97.56 72 ARG A O 1
ATOM 548 N N . GLY A 1 73 ? -14.5 -17.125 5.578 1 97.56 73 GLY A N 1
ATOM 549 C CA . GLY A 1 73 ? -15.414 -17.938 4.805 1 97.56 73 GLY A CA 1
ATOM 550 C C . GLY A 1 73 ? -16.531 -17.156 4.16 1 97.56 73 GLY A C 1
ATOM 551 O O . GLY A 1 73 ? -17.188 -17.625 3.23 1 97.56 73 GLY A O 1
ATOM 552 N N . ASN A 1 74 ? -16.812 -15.922 4.672 1 98.5 74 ASN A N 1
ATOM 553 C CA . ASN A 1 74 ? -17.859 -15.102 4.082 1 98.5 74 ASN A CA 1
ATOM 554 C C . ASN A 1 74 ? -17.531 -14.719 2.643 1 98.5 74 ASN A C 1
ATOM 556 O O . ASN A 1 74 ? -16.406 -14.297 2.348 1 98.5 74 ASN A O 1
ATOM 560 N N . VAL A 1 75 ? -18.484 -14.898 1.774 1 98.62 75 VAL A N 1
ATOM 561 C CA . VAL A 1 75 ? -18.359 -14.422 0.401 1 98.62 75 VAL A CA 1
ATOM 562 C C . VAL A 1 75 ? -18.531 -12.906 0.362 1 98.62 75 VAL A C 1
ATOM 564 O O . VAL A 1 75 ? -19.453 -12.359 0.98 1 98.62 75 VAL A O 1
ATOM 567 N N . VAL A 1 76 ? -17.672 -12.273 -0.343 1 98.62 76 VAL A N 1
ATOM 568 C CA . VAL A 1 76 ? -17.672 -10.82 -0.448 1 98.62 76 VAL A CA 1
ATOM 569 C C . VAL A 1 76 ? -18.266 -10.398 -1.793 1 98.62 76 VAL A C 1
ATOM 571 O O . VAL A 1 76 ? -18.953 -9.383 -1.888 1 98.62 76 VAL A O 1
ATOM 574 N N . LEU A 1 77 ? -17.984 -11.18 -2.818 1 98.44 77 LEU A N 1
ATOM 575 C CA . LEU A 1 77 ? -18.375 -10.867 -4.191 1 98.44 77 LEU A CA 1
ATOM 576 C C . LEU A 1 77 ? -18.531 -12.141 -5.016 1 98.44 77 LEU A C 1
ATOM 578 O O . LEU A 1 77 ? -17.75 -13.094 -4.852 1 98.44 77 LEU A O 1
ATOM 582 N N . ARG A 1 78 ? -19.516 -12.125 -5.863 1 98.62 78 ARG A N 1
ATOM 583 C CA . ARG A 1 78 ? -19.75 -13.219 -6.797 1 98.62 78 ARG A CA 1
ATOM 584 C C . ARG A 1 78 ? -19.859 -12.703 -8.227 1 98.62 78 ARG A C 1
ATOM 586 O O . ARG A 1 78 ? -20.547 -11.703 -8.477 1 98.62 78 ARG A O 1
ATOM 593 N N . ALA A 1 79 ? -19.219 -13.359 -9.133 1 98.56 79 ALA A N 1
ATOM 594 C CA . ALA A 1 79 ? -19.281 -12.992 -10.547 1 98.56 79 ALA A CA 1
ATOM 595 C C . ALA A 1 79 ? -19.547 -14.211 -11.422 1 98.56 79 ALA A C 1
ATOM 597 O O . ALA A 1 79 ? -18.969 -15.273 -11.203 1 98.56 79 ALA A O 1
ATOM 598 N N . VAL A 1 80 ? -20.438 -14.047 -12.367 1 98.5 80 VAL A N 1
ATOM 599 C CA . VAL A 1 80 ? -20.734 -15.086 -13.344 1 98.5 80 VAL A CA 1
ATOM 600 C C . VAL A 1 80 ? -20.406 -14.594 -14.75 1 98.5 80 VAL A C 1
ATOM 602 O O . VAL A 1 80 ? -20.703 -13.453 -15.109 1 98.5 80 VAL A O 1
ATOM 605 N N . GLY A 1 81 ? -19.75 -15.445 -15.469 1 97.69 81 GLY A N 1
ATOM 606 C CA . GLY A 1 81 ? -19.375 -15.117 -16.844 1 97.69 81 GLY A CA 1
ATOM 607 C C . GLY A 1 81 ? -18.484 -16.156 -17.484 1 97.69 81 GLY A C 1
ATOM 608 O O . GLY A 1 81 ? -18.359 -17.281 -16.969 1 97.69 81 GLY A O 1
ATOM 609 N N . GLU A 1 82 ? -17.953 -15.797 -18.625 1 97.56 82 GLU A N 1
ATOM 610 C CA . GLU A 1 82 ? -17 -16.672 -19.297 1 97.56 82 GLU A CA 1
ATOM 611 C C . GLU A 1 82 ? -15.672 -16.734 -18.547 1 97.56 82 GLU A C 1
ATOM 613 O O . GLU A 1 82 ? -15.297 -15.781 -17.859 1 97.56 82 GLU A O 1
ATOM 618 N N . ALA A 1 83 ? -14.984 -17.906 -18.688 1 96.31 83 ALA A N 1
ATOM 619 C CA . ALA A 1 83 ? -13.703 -18.094 -18.016 1 96.31 83 ALA A CA 1
ATOM 620 C C . ALA A 1 83 ? -12.719 -16.984 -18.359 1 96.31 83 ALA A C 1
ATOM 622 O O . ALA A 1 83 ? -11.914 -16.578 -17.531 1 96.31 83 ALA A O 1
ATOM 623 N N . ARG A 1 84 ? -12.812 -16.516 -19.609 1 96.38 84 ARG A N 1
ATOM 624 C CA . ARG A 1 84 ? -11.898 -15.461 -20.047 1 96.38 84 ARG A CA 1
ATOM 625 C C . ARG A 1 84 ? -12.086 -14.195 -19.219 1 96.38 84 ARG A C 1
ATOM 627 O O . ARG A 1 84 ? -11.109 -13.555 -18.828 1 96.38 84 ARG A O 1
ATOM 634 N N . CYS A 1 85 ? -13.273 -13.797 -18.938 1 97.25 85 CYS A N 1
ATOM 635 C CA . CYS A 1 85 ? -13.508 -12.586 -18.172 1 97.25 85 CYS A CA 1
ATOM 636 C C . CYS A 1 85 ? -13.242 -12.82 -16.688 1 97.25 85 CYS A C 1
ATOM 638 O O . CYS A 1 85 ? -12.742 -11.938 -15.992 1 97.25 85 CYS A O 1
ATOM 640 N N . LEU A 1 86 ? -13.602 -14.078 -16.156 1 98.19 86 LEU A N 1
ATOM 641 C CA . LEU A 1 86 ? -13.359 -14.414 -14.766 1 98.19 86 LEU A CA 1
ATOM 642 C C . LEU A 1 86 ? -11.867 -14.367 -14.445 1 98.19 86 LEU A C 1
ATOM 644 O O . LEU A 1 86 ? -11.461 -13.758 -13.453 1 98.19 86 LEU A O 1
ATOM 648 N N . HIS A 1 87 ? -11.062 -14.977 -15.289 1 97.31 87 HIS A N 1
ATOM 649 C CA . HIS A 1 87 ? -9.617 -15.039 -15.062 1 97.31 87 HIS A CA 1
ATOM 650 C C . HIS A 1 87 ? -8.977 -13.672 -15.266 1 97.31 87 HIS A C 1
ATOM 652 O O . HIS A 1 87 ? -8.023 -13.32 -14.562 1 97.31 87 HIS A O 1
ATOM 658 N N . ALA A 1 88 ? -9.469 -12.875 -16.219 1 97.25 88 ALA A N 1
ATOM 659 C CA . ALA A 1 88 ? -8.93 -11.555 -16.5 1 97.25 88 ALA A CA 1
ATOM 660 C C . ALA A 1 88 ? -9.094 -10.625 -15.297 1 97.25 88 ALA A C 1
ATOM 662 O O . ALA A 1 88 ? -8.211 -9.82 -15 1 97.25 88 ALA A O 1
ATOM 663 N N . ALA A 1 89 ? -10.203 -10.789 -14.586 1 98 89 ALA A N 1
ATOM 664 C CA . ALA A 1 89 ? -10.547 -9.852 -13.516 1 98 89 ALA A CA 1
ATOM 665 C C . ALA A 1 89 ? -10.039 -10.344 -12.164 1 98 89 ALA A C 1
ATOM 667 O O . ALA A 1 89 ? -9.922 -9.555 -11.219 1 98 89 ALA A O 1
ATOM 668 N N . TRP A 1 90 ? -9.734 -11.602 -12.031 1 97.88 90 TRP A N 1
ATOM 669 C CA . TRP A 1 90 ? -9.555 -12.328 -10.781 1 97.88 90 TRP A CA 1
ATOM 670 C C . TRP A 1 90 ? -8.586 -11.594 -9.859 1 97.88 90 TRP A C 1
ATOM 672 O O . TRP A 1 90 ? -8.984 -11.086 -8.805 1 97.88 90 TRP A O 1
ATOM 682 N N . ARG A 1 91 ? -7.383 -11.43 -10.289 1 97.5 91 ARG A N 1
ATOM 683 C CA . ARG A 1 91 ? -6.344 -10.914 -9.398 1 97.5 91 ARG A CA 1
ATOM 684 C C . ARG A 1 91 ? -6.559 -9.438 -9.109 1 97.5 91 ARG A C 1
ATOM 686 O O . ARG A 1 91 ? -6.441 -9 -7.961 1 97.5 91 ARG A O 1
ATOM 693 N N . THR A 1 92 ? -6.887 -8.625 -10.125 1 98.06 92 THR A N 1
ATOM 694 C CA . THR A 1 92 ? -7.117 -7.195 -9.914 1 98.06 92 THR A CA 1
ATOM 695 C C . THR A 1 92 ? -8.25 -6.969 -8.922 1 98.06 92 THR A C 1
ATOM 697 O O . THR A 1 92 ? -8.109 -6.191 -7.977 1 98.06 92 THR A O 1
ATOM 700 N N . ALA A 1 93 ? -9.367 -7.699 -9.141 1 98.44 93 ALA A N 1
ATOM 701 C CA . ALA A 1 93 ? -10.523 -7.551 -8.258 1 98.44 93 ALA A CA 1
ATOM 702 C C . ALA A 1 93 ? -10.18 -7.965 -6.832 1 98.44 93 ALA A C 1
ATOM 704 O O . ALA A 1 93 ? -10.523 -7.27 -5.875 1 98.44 93 ALA A O 1
ATOM 705 N N . GLN A 1 94 ? -9.531 -9.055 -6.707 1 98.56 94 GLN A N 1
ATOM 706 C CA . GLN A 1 94 ? -9.156 -9.562 -5.395 1 98.56 94 GLN A CA 1
ATOM 707 C C . GLN A 1 94 ? -8.25 -8.578 -4.66 1 98.56 94 GLN A C 1
ATOM 709 O O . GLN A 1 94 ? -8.438 -8.32 -3.471 1 98.56 94 GLN A O 1
ATOM 714 N N . GLU A 1 95 ? -7.254 -8.023 -5.359 1 98.19 95 GLU A N 1
ATOM 715 C CA . GLU A 1 95 ? -6.281 -7.152 -4.711 1 98.19 95 GLU A CA 1
ATOM 716 C C . GLU A 1 95 ? -6.891 -5.793 -4.379 1 98.19 95 GLU A C 1
ATOM 718 O O . GLU A 1 95 ? -6.504 -5.156 -3.395 1 98.19 95 GLU A O 1
ATOM 723 N N . VAL A 1 96 ? -7.914 -5.328 -5.16 1 98.5 96 VAL A N 1
ATOM 724 C CA . VAL A 1 96 ? -8.648 -4.117 -4.82 1 98.5 96 VAL A CA 1
ATOM 725 C C . VAL A 1 96 ? -9.305 -4.277 -3.451 1 98.5 96 VAL A C 1
ATOM 727 O O . VAL A 1 96 ? -9.164 -3.416 -2.58 1 98.5 96 VAL A O 1
ATOM 730 N N . VAL A 1 97 ? -9.945 -5.379 -3.236 1 98.75 97 VAL A N 1
ATOM 731 C CA . VAL A 1 97 ? -10.672 -5.609 -1.991 1 98.75 97 VAL A CA 1
ATOM 732 C C . VAL A 1 97 ? -9.68 -5.883 -0.861 1 98.75 97 VAL A C 1
ATOM 734 O O . VAL A 1 97 ? -9.828 -5.363 0.246 1 98.75 97 VAL A O 1
ATOM 737 N N . ALA A 1 98 ? -8.672 -6.719 -1.129 1 98.69 98 ALA A N 1
ATOM 738 C CA . ALA A 1 98 ? -7.699 -7.078 -0.101 1 98.69 98 ALA A CA 1
ATOM 739 C C . ALA A 1 98 ? -7.02 -5.836 0.467 1 98.69 98 ALA A C 1
ATOM 741 O O . ALA A 1 98 ? -6.949 -5.664 1.687 1 98.69 98 ALA A O 1
ATOM 742 N N . TRP A 1 99 ? -6.574 -4.996 -0.405 1 98.44 99 TRP A N 1
ATOM 743 C CA . TRP A 1 99 ? -5.84 -3.797 -0.01 1 98.44 99 TRP A CA 1
ATOM 744 C C . TRP A 1 99 ? -6.75 -2.814 0.718 1 98.44 99 TRP A C 1
ATOM 746 O O . TRP A 1 99 ? -6.434 -2.367 1.823 1 98.44 99 TRP A O 1
ATOM 756 N N . ALA A 1 100 ? -7.895 -2.543 0.11 1 98.62 100 ALA A N 1
ATOM 757 C CA . ALA A 1 100 ? -8.82 -1.574 0.691 1 98.62 100 ALA A CA 1
ATOM 758 C C . ALA A 1 100 ? -9.344 -2.059 2.039 1 98.62 100 ALA A C 1
ATOM 760 O O . ALA A 1 100 ? -9.492 -1.27 2.977 1 98.62 100 ALA A O 1
ATOM 761 N N . SER A 1 101 ? -9.617 -3.318 2.123 1 98.81 101 SER A N 1
ATOM 762 C CA . SER A 1 101 ? -10.148 -3.865 3.365 1 98.81 101 SER A CA 1
ATOM 763 C C . SER A 1 101 ? -9.102 -3.846 4.477 1 98.81 101 SER A C 1
ATOM 765 O O . SER A 1 101 ? -9.445 -3.699 5.652 1 98.81 101 SER A O 1
ATOM 767 N N . GLY A 1 102 ? -7.84 -3.996 4.055 1 98.69 102 GLY A N 1
ATOM 768 C CA . GLY A 1 102 ? -6.793 -3.799 5.047 1 98.69 102 GLY A CA 1
ATOM 769 C C . GLY A 1 102 ? -6.836 -2.428 5.695 1 98.69 102 GLY A C 1
ATOM 770 O O . GLY A 1 102 ? -6.785 -2.312 6.922 1 98.69 102 GLY A O 1
ATOM 771 N N . VAL A 1 103 ? -6.984 -1.432 4.914 1 98.75 103 VAL A N 1
ATOM 772 C CA . VAL A 1 103 ? -7.055 -0.045 5.363 1 98.75 103 VAL A CA 1
ATOM 773 C C . VAL A 1 103 ? -8.297 0.157 6.227 1 98.75 103 VAL A C 1
ATOM 775 O O . VAL A 1 103 ? -8.219 0.735 7.316 1 98.75 103 VAL A O 1
ATOM 778 N N . ALA A 1 104 ? -9.406 -0.362 5.746 1 98.75 104 ALA A N 1
ATOM 779 C CA . ALA A 1 104 ? -10.672 -0.195 6.457 1 98.75 104 ALA A CA 1
ATOM 780 C C . ALA A 1 104 ? -10.625 -0.871 7.824 1 98.75 104 ALA A C 1
ATOM 782 O O . ALA A 1 104 ? -11.086 -0.307 8.82 1 98.75 104 ALA A O 1
ATOM 783 N N . THR A 1 105 ? -10.07 -2.043 7.852 1 98.88 105 THR A N 1
ATOM 784 C CA . THR A 1 105 ? -9.992 -2.816 9.086 1 98.88 105 THR A CA 1
ATOM 785 C C . THR A 1 105 ? -9.133 -2.102 10.125 1 98.88 105 THR A C 1
ATOM 787 O O . THR A 1 105 ? -9.516 -1.991 11.289 1 98.88 105 THR A O 1
ATOM 790 N N . LYS A 1 106 ? -7.988 -1.628 9.688 1 98.69 106 LYS A N 1
ATOM 791 C CA . LYS A 1 106 ? -7.105 -0.875 10.578 1 98.69 106 LYS A CA 1
ATOM 792 C C . LYS A 1 106 ? -7.785 0.396 11.078 1 98.69 106 LYS A C 1
ATOM 794 O O . LYS A 1 106 ? -7.684 0.735 12.258 1 98.69 106 LYS A O 1
ATOM 799 N N . THR A 1 107 ? -8.445 1.044 10.203 1 98.75 107 THR A N 1
ATOM 800 C CA . THR A 1 107 ? -9.141 2.275 10.562 1 98.75 107 THR A CA 1
ATOM 801 C C . THR A 1 107 ? -10.219 2.004 11.617 1 98.75 107 THR A C 1
ATOM 803 O O . THR A 1 107 ? -10.312 2.719 12.617 1 98.75 107 THR A O 1
ATOM 806 N N . ARG A 1 108 ? -10.992 0.971 11.383 1 98.69 108 ARG A N 1
ATOM 807 C CA . ARG A 1 108 ? -12.039 0.616 12.328 1 98.69 108 ARG A CA 1
ATOM 808 C C . ARG A 1 108 ? -11.461 0.345 13.711 1 98.69 108 ARG A C 1
ATOM 810 O O . ARG A 1 108 ? -12.016 0.792 14.719 1 98.69 108 ARG A O 1
ATOM 817 N N . ARG A 1 109 ? -10.391 -0.348 13.734 1 98.62 109 ARG A N 1
ATOM 818 C CA . ARG A 1 109 ? -9.734 -0.643 15 1 98.62 109 ARG A CA 1
ATOM 819 C C . ARG A 1 109 ? -9.328 0.641 15.711 1 98.62 109 ARG A C 1
ATOM 821 O O . ARG A 1 109 ? -9.547 0.785 16.922 1 98.62 109 ARG A O 1
ATOM 828 N N . LEU A 1 110 ? -8.75 1.557 15.016 1 98.81 110 LEU A N 1
ATOM 829 C CA . LEU A 1 110 ? -8.328 2.832 15.578 1 98.81 110 LEU A CA 1
ATOM 830 C C . LEU A 1 110 ? -9.516 3.617 16.109 1 98.81 110 LEU A C 1
ATOM 832 O O . LEU A 1 110 ? -9.461 4.156 17.219 1 98.81 110 LEU A O 1
ATOM 836 N N . VAL A 1 111 ? -10.547 3.648 15.32 1 98.38 111 VAL A N 1
ATOM 837 C CA . VAL A 1 111 ? -11.742 4.395 15.688 1 98.38 111 VAL A CA 1
ATOM 838 C C . VAL A 1 111 ? -12.344 3.818 16.969 1 98.38 111 VAL A C 1
ATOM 840 O O . VAL A 1 111 ? -12.688 4.562 17.891 1 98.38 111 VAL A O 1
ATOM 843 N N . GLU A 1 112 ? -12.43 2.537 17.016 1 98.56 112 GLU A N 1
ATOM 844 C CA . GLU A 1 112 ? -13.023 1.88 18.172 1 98.56 112 GLU A CA 1
ATOM 845 C C . GLU A 1 112 ? -12.188 2.129 19.422 1 98.56 112 GLU A C 1
ATOM 847 O O . GLU A 1 112 ? -12.734 2.447 20.484 1 98.56 112 GLU A O 1
ATOM 852 N N . LEU A 1 113 ? -10.914 2.031 19.297 1 98.75 113 LEU A N 1
ATOM 853 C CA . LEU A 1 113 ? -10.023 2.246 20.438 1 98.75 113 LEU A CA 1
ATOM 854 C C . LEU A 1 113 ? -10.102 3.688 20.922 1 98.75 113 LEU A C 1
ATOM 856 O O . LEU A 1 113 ? -10.125 3.938 22.125 1 98.75 113 LEU A O 1
ATOM 860 N N . ALA A 1 114 ? -10.133 4.594 20 1 98.56 114 ALA A N 1
ATOM 861 C CA . ALA A 1 114 ? -10.195 6.008 20.359 1 98.56 114 ALA A CA 1
ATOM 862 C C . ALA A 1 114 ? -11.531 6.344 21.031 1 98.56 114 ALA A C 1
ATOM 864 O O . ALA A 1 114 ? -11.562 7.016 22.062 1 98.56 114 ALA A O 1
ATOM 865 N N . ARG A 1 115 ? -12.609 5.809 20.484 1 97.62 115 ARG A N 1
ATOM 866 C CA . ARG A 1 115 ? -13.945 6.203 20.922 1 97.62 115 ARG A CA 1
ATOM 867 C C . ARG A 1 115 ? -14.328 5.5 22.219 1 97.62 115 ARG A C 1
ATOM 869 O O . ARG A 1 115 ? -15.266 5.922 22.906 1 97.62 115 ARG A O 1
ATOM 876 N N . ARG A 1 116 ? -13.617 4.465 22.562 1 98.12 116 ARG A N 1
ATOM 877 C CA . ARG A 1 116 ? -13.805 3.836 23.875 1 98.12 116 ARG A CA 1
ATOM 878 C C . ARG A 1 116 ? -13.508 4.82 25 1 98.12 116 ARG A C 1
ATOM 880 O O . ARG A 1 116 ? -14.125 4.75 26.062 1 98.12 116 ARG A O 1
ATOM 887 N N . VAL A 1 117 ? -12.656 5.797 24.766 1 98.38 117 VAL A N 1
ATOM 888 C CA . VAL A 1 117 ? -12.227 6.703 25.828 1 98.38 117 VAL A CA 1
ATOM 889 C C . VAL A 1 117 ? -12.742 8.109 25.547 1 98.38 117 VAL A C 1
ATOM 891 O O . VAL A 1 117 ? -12.812 8.945 26.453 1 98.38 117 VAL A O 1
ATOM 894 N N . ASN A 1 118 ? -13.094 8.398 24.312 1 98.06 118 ASN A N 1
ATOM 895 C CA . ASN A 1 118 ? -13.695 9.656 23.891 1 98.06 118 ASN A CA 1
ATOM 896 C C . ASN A 1 118 ? -14.695 9.445 22.75 1 98.06 118 ASN A C 1
ATOM 898 O O . ASN A 1 118 ? -14.328 9.516 21.578 1 98.06 118 ASN A O 1
ATOM 902 N N . PRO A 1 119 ? -15.93 9.25 23.031 1 96 119 PRO A N 1
ATOM 903 C CA . PRO A 1 119 ? -16.953 8.891 22.047 1 96 119 PRO A CA 1
ATOM 904 C C . PRO A 1 119 ? -17.094 9.938 20.938 1 96 119 PRO A C 1
ATOM 906 O O . PRO A 1 119 ? -17.625 9.641 19.875 1 96 119 PRO A O 1
ATOM 909 N N . ARG A 1 120 ? -16.531 11.109 21.156 1 95.56 120 ARG A N 1
ATOM 910 C CA . ARG A 1 120 ? -16.766 12.195 20.203 1 95.56 120 ARG A CA 1
ATOM 911 C C . ARG A 1 120 ? -15.539 12.43 19.328 1 95.56 120 ARG A C 1
ATOM 913 O O . ARG A 1 120 ? -15.602 13.164 18.344 1 95.56 120 ARG A O 1
ATOM 920 N N . VAL A 1 121 ? -14.461 11.797 19.625 1 97.31 121 VAL A N 1
ATOM 921 C CA . VAL A 1 121 ? -13.211 12.086 18.938 1 97.31 121 VAL A CA 1
ATOM 922 C C . VAL A 1 121 ? -13.297 11.633 17.484 1 97.31 121 VAL A C 1
ATOM 924 O O . VAL A 1 121 ? -13.906 10.602 17.188 1 97.31 121 VAL A O 1
ATOM 927 N N . VAL A 1 122 ? -12.688 12.383 16.578 1 96.81 122 VAL A N 1
ATOM 928 C CA . VAL A 1 122 ? -12.562 12.016 15.172 1 96.81 122 VAL A CA 1
ATOM 929 C C . VAL A 1 122 ? -11.188 11.406 14.906 1 96.81 122 VAL A C 1
ATOM 931 O O . VAL A 1 122 ? -10.18 11.906 15.406 1 96.81 122 VAL A O 1
ATOM 934 N N . VAL A 1 123 ? -11.18 10.297 14.266 1 97.88 123 VAL A N 1
ATOM 935 C CA . VAL A 1 123 ? -9.938 9.711 13.789 1 97.88 123 VAL A CA 1
ATOM 936 C C . VAL A 1 123 ? -9.781 9.961 12.289 1 97.88 123 VAL A C 1
ATOM 938 O O . VAL A 1 123 ? -10.578 9.477 11.484 1 97.88 123 VAL A O 1
ATOM 941 N N . ALA A 1 124 ? -8.742 10.75 11.922 1 96.81 124 ALA A N 1
ATOM 942 C CA . ALA A 1 124 ? -8.578 11.172 10.531 1 96.81 124 ALA A CA 1
ATOM 943 C C . ALA A 1 124 ? -7.246 10.68 9.969 1 96.81 124 ALA A C 1
ATOM 945 O O . ALA A 1 124 ? -6.219 10.727 10.648 1 96.81 124 ALA A O 1
ATOM 946 N N . ALA A 1 125 ? -7.352 10.172 8.75 1 96.5 125 ALA A N 1
ATOM 947 C CA . ALA A 1 125 ? -6.145 9.742 8.047 1 96.5 125 ALA A CA 1
ATOM 948 C C . ALA A 1 125 ? -5.426 10.938 7.422 1 96.5 125 ALA A C 1
ATOM 950 O O . ALA A 1 125 ? -6.062 11.844 6.883 1 96.5 125 ALA A O 1
ATOM 951 N N . THR A 1 126 ? -4.113 10.875 7.484 1 94.56 126 THR A N 1
ATOM 952 C CA . THR A 1 126 ? -3.281 11.906 6.867 1 94.56 126 THR A CA 1
ATOM 953 C C . THR A 1 126 ? -3.393 11.844 5.344 1 94.56 126 THR A C 1
ATOM 955 O O . THR A 1 126 ? -4.137 11.023 4.805 1 94.56 126 THR A O 1
ATOM 958 N N . ARG A 1 127 ? -2.662 12.75 4.719 1 92.62 127 ARG A N 1
ATOM 959 C CA . ARG A 1 127 ? -2.623 12.797 3.26 1 92.62 127 ARG A CA 1
ATOM 960 C C . ARG A 1 127 ? -1.58 11.828 2.709 1 92.62 127 ARG A C 1
ATOM 962 O O . ARG A 1 127 ? -1.37 11.758 1.497 1 92.62 127 ARG A O 1
ATOM 969 N N . LYS A 1 128 ? -0.955 11.125 3.605 1 94.88 128 LYS A N 1
ATOM 970 C CA . LYS A 1 128 ? -0.038 10.086 3.152 1 94.88 128 LYS A CA 1
ATOM 971 C C . LYS A 1 128 ? -0.799 8.891 2.582 1 94.88 128 LYS A C 1
ATOM 973 O O . LYS A 1 128 ? -1.502 8.188 3.311 1 94.88 128 LYS A O 1
ATOM 978 N N . THR A 1 129 ? -0.698 8.695 1.344 1 95.25 129 THR A N 1
ATOM 979 C CA . THR A 1 129 ? -1.33 7.578 0.647 1 95.25 129 THR A CA 1
ATOM 980 C C . THR A 1 129 ? -0.377 6.973 -0.379 1 95.25 129 THR A C 1
ATOM 982 O O . THR A 1 129 ? 0.531 7.648 -0.866 1 95.25 129 THR A O 1
ATOM 985 N N . PRO A 1 130 ? -0.543 5.707 -0.631 1 95.12 130 PRO A N 1
ATOM 986 C CA . PRO A 1 130 ? 0.215 5.211 -1.781 1 95.12 130 PRO A CA 1
ATOM 987 C C . PRO A 1 130 ? -0.111 5.957 -3.072 1 95.12 130 PRO A C 1
ATOM 989 O O . PRO A 1 130 ? -1.275 6.27 -3.33 1 95.12 130 PRO A O 1
ATOM 992 N N . PRO A 1 131 ? 0.931 6.258 -3.832 1 93.94 131 PRO A N 1
ATOM 993 C CA . PRO A 1 131 ? 0.689 7.043 -5.043 1 93.94 131 PRO A CA 1
ATOM 994 C C . PRO A 1 131 ? -0.349 6.402 -5.965 1 93.94 131 PRO A C 1
ATOM 996 O O . PRO A 1 131 ? -0.236 5.223 -6.301 1 93.94 131 PRO A O 1
ATOM 999 N N . GLY A 1 132 ? -1.351 7.211 -6.293 1 94.12 132 GLY A N 1
ATOM 1000 C CA . GLY A 1 132 ? -2.336 6.766 -7.262 1 94.12 132 GLY A CA 1
ATOM 1001 C C . GLY A 1 132 ? -3.52 6.059 -6.633 1 94.12 132 GLY A C 1
ATOM 1002 O O . GLY A 1 132 ? -4.48 5.707 -7.32 1 94.12 132 GLY A O 1
ATOM 1003 N N . LEU A 1 133 ? -3.52 5.898 -5.324 1 96.56 133 LEU A N 1
ATOM 1004 C CA . LEU A 1 133 ? -4.555 5.09 -4.691 1 96.56 133 LEU A CA 1
ATOM 1005 C C . LEU A 1 133 ? -5.383 5.926 -3.719 1 96.56 133 LEU A C 1
ATOM 1007 O O . LEU A 1 133 ? -6.148 5.379 -2.924 1 96.56 133 LEU A O 1
ATOM 1011 N N . ARG A 1 134 ? -5.348 7.207 -3.832 1 95.88 134 ARG A N 1
ATOM 1012 C CA . ARG A 1 134 ? -5.949 8.094 -2.844 1 95.88 134 ARG A CA 1
ATOM 1013 C C . ARG A 1 134 ? -7.457 7.875 -2.752 1 95.88 134 ARG A C 1
ATOM 1015 O O . ARG A 1 134 ? -8.008 7.773 -1.654 1 95.88 134 ARG A O 1
ATOM 1022 N N . ALA A 1 135 ? -8.086 7.785 -3.914 1 95.12 135 ALA A N 1
ATOM 1023 C CA . ALA A 1 135 ? -9.539 7.656 -3.91 1 95.12 135 ALA A CA 1
ATOM 1024 C C . ALA A 1 135 ? -9.977 6.367 -3.217 1 95.12 135 ALA A C 1
ATOM 1026 O O . ALA A 1 135 ? -10.898 6.375 -2.4 1 95.12 135 ALA A O 1
ATOM 1027 N N . LEU A 1 136 ? -9.352 5.281 -3.557 1 96.94 136 LEU A N 1
ATOM 1028 C CA . LEU A 1 136 ? -9.672 4.004 -2.932 1 96.94 136 LEU A CA 1
ATOM 1029 C C . LEU A 1 136 ? -9.297 4.012 -1.453 1 96.94 136 LEU A C 1
ATOM 1031 O O . LEU A 1 136 ? -10.008 3.443 -0.624 1 96.94 136 LEU A O 1
ATOM 1035 N N . TYR A 1 137 ? -8.148 4.645 -1.129 1 97.94 137 TYR A N 1
ATOM 1036 C CA . TYR A 1 137 ? -7.68 4.781 0.247 1 97.94 137 TYR A CA 1
ATOM 1037 C C . TYR A 1 137 ? -8.688 5.543 1.093 1 97.94 137 TYR A C 1
ATOM 1039 O O . TYR A 1 137 ? -9.062 5.098 2.182 1 97.94 137 TYR A O 1
ATOM 1047 N N . HIS A 1 138 ? -9.164 6.648 0.569 1 97.31 138 HIS A N 1
ATOM 1048 C CA . HIS A 1 138 ? -10.141 7.453 1.301 1 97.31 138 HIS A CA 1
ATOM 1049 C C . HIS A 1 138 ? -11.445 6.695 1.496 1 97.31 138 HIS A C 1
ATOM 1051 O O . HIS A 1 138 ? -12.039 6.742 2.576 1 97.31 138 HIS A O 1
ATOM 1057 N N . LYS A 1 139 ? -11.883 6.023 0.476 1 96.75 139 LYS A N 1
ATOM 1058 C CA . LYS A 1 139 ? -13.086 5.199 0.598 1 96.75 139 LYS A CA 1
ATOM 1059 C C . LYS A 1 139 ? -12.93 4.156 1.701 1 96.75 139 LYS A C 1
ATOM 1061 O O . LYS A 1 139 ? -13.852 3.926 2.48 1 96.75 139 LYS A O 1
ATOM 1066 N N . ALA A 1 140 ? -11.789 3.523 1.753 1 98.5 140 ALA A N 1
ATOM 1067 C CA . ALA A 1 140 ? -11.523 2.49 2.75 1 98.5 140 ALA A CA 1
ATOM 1068 C C . ALA A 1 140 ? -11.508 3.078 4.16 1 98.5 140 ALA A C 1
ATOM 1070 O O . ALA A 1 140 ? -12.039 2.475 5.094 1 98.5 140 ALA A O 1
ATOM 1071 N N . VAL A 1 141 ? -10.891 4.23 4.309 1 98.38 141 VAL A N 1
ATOM 1072 C CA . VAL A 1 141 ? -10.844 4.914 5.598 1 98.38 141 VAL A CA 1
ATOM 1073 C C . VAL A 1 141 ? -12.266 5.211 6.07 1 98.38 141 VAL A C 1
ATOM 1075 O O . VAL A 1 141 ? -12.617 4.934 7.219 1 98.38 141 VAL A O 1
ATOM 1078 N N . LEU A 1 142 ? -13.062 5.75 5.148 1 97.75 142 LEU A N 1
ATOM 1079 C CA . LEU A 1 142 ? -14.445 6.066 5.469 1 97.75 142 LEU A CA 1
ATOM 1080 C C . LEU A 1 142 ? -15.227 4.805 5.816 1 97.75 142 LEU A C 1
ATOM 1082 O O . LEU A 1 142 ? -16.031 4.801 6.758 1 97.75 142 LEU A O 1
ATOM 1086 N N . ALA A 1 143 ? -14.969 3.736 5.109 1 97.5 143 ALA A N 1
ATOM 1087 C CA . ALA A 1 143 ? -15.617 2.451 5.355 1 97.5 143 ALA A CA 1
ATOM 1088 C C . ALA A 1 143 ? -15.281 1.926 6.746 1 97.5 143 ALA A C 1
ATOM 1090 O O . ALA A 1 143 ? -16.094 1.229 7.363 1 97.5 143 ALA A O 1
ATOM 1091 N N . GLY A 1 144 ? -14.125 2.279 7.25 1 98.38 144 GLY A N 1
ATOM 1092 C CA . GLY A 1 144 ? -13.703 1.876 8.578 1 98.38 144 GLY A CA 1
ATOM 1093 C C . GLY A 1 144 ? -14.227 2.791 9.672 1 98.38 144 GLY A C 1
ATOM 1094 O O . GLY A 1 144 ? -13.984 2.551 10.859 1 98.38 144 GLY A O 1
ATOM 1095 N N . GLY A 1 145 ? -14.891 3.834 9.258 1 96.75 145 GLY A N 1
ATOM 1096 C CA . GLY A 1 145 ? -15.484 4.746 10.227 1 96.75 145 GLY A CA 1
ATOM 1097 C C . GLY A 1 145 ? -14.609 5.953 10.516 1 96.75 145 GLY A C 1
ATOM 1098 O O . GLY A 1 145 ? -14.945 6.777 11.367 1 96.75 145 GLY A O 1
ATOM 1099 N N . GLY A 1 146 ? -13.461 6.02 9.828 1 97.44 146 GLY A N 1
ATOM 1100 C CA . GLY A 1 146 ? -12.594 7.176 9.984 1 97.44 146 GLY A CA 1
ATOM 1101 C C . GLY A 1 146 ? -12.977 8.336 9.086 1 97.44 146 GLY A C 1
ATOM 1102 O O . GLY A 1 146 ? -14.031 8.312 8.445 1 97.44 146 GLY A O 1
ATOM 1103 N N . MET A 1 147 ? -12.141 9.375 9.133 1 95.38 147 MET A N 1
ATOM 1104 C CA . MET A 1 147 ? -12.305 10.555 8.289 1 95.38 147 MET A CA 1
ATOM 1105 C C . MET A 1 147 ? -11.016 10.867 7.531 1 95.38 147 MET A C 1
ATOM 1107 O O . MET A 1 147 ? -9.961 10.297 7.828 1 95.38 147 MET A O 1
ATOM 1111 N N . VAL A 1 148 ? -11.164 11.656 6.516 1 93.25 148 VAL A N 1
ATOM 1112 C CA . VAL A 1 148 ? -10.016 12.172 5.781 1 93.25 148 VAL A CA 1
ATOM 1113 C C . VAL A 1 148 ? -9.648 13.562 6.309 1 93.25 148 VAL A C 1
ATOM 1115 O O . VAL A 1 148 ? -10.5 14.453 6.375 1 93.25 148 VAL A O 1
ATOM 1118 N N . HIS A 1 149 ? -8.391 13.711 6.723 1 92.56 149 HIS A N 1
ATOM 1119 C CA . HIS A 1 149 ? -7.957 15 7.266 1 92.56 149 HIS A CA 1
ATOM 1120 C C . HIS A 1 149 ? -7.996 16.094 6.199 1 92.56 149 HIS A C 1
ATOM 1122 O O . HIS A 1 149 ? -8.672 17.109 6.371 1 92.56 149 HIS A O 1
ATOM 1128 N N . ARG A 1 150 ? -7.219 15.922 5.191 1 89.5 150 ARG A N 1
ATOM 1129 C CA . ARG A 1 150 ? -7.191 16.75 3.99 1 89.5 150 ARG A CA 1
ATOM 1130 C C . ARG A 1 150 ? -7 15.906 2.738 1 89.5 150 ARG A C 1
ATOM 1132 O O . ARG A 1 150 ? -6.117 15.047 2.695 1 89.5 150 ARG A O 1
ATOM 1139 N N . CYS A 1 151 ? -7.762 16.156 1.743 1 87.94 151 CYS A N 1
ATOM 1140 C CA . CYS A 1 151 ? -7.766 15.297 0.563 1 87.94 151 CYS A CA 1
ATOM 1141 C C . CYS A 1 151 ? -6.59 15.617 -0.351 1 87.94 151 CYS A C 1
ATOM 1143 O O . CYS A 1 151 ? -6.078 14.742 -1.046 1 87.94 151 CYS A O 1
ATOM 1145 N N . CYS A 1 152 ? -6.332 16.828 -0.432 1 92.19 152 CYS A N 1
ATOM 1146 C CA . CYS A 1 152 ? -5.25 17.328 -1.274 1 92.19 152 CYS A CA 1
ATOM 1147 C C . CYS A 1 152 ? -4.84 18.734 -0.861 1 92.19 152 CYS A C 1
ATOM 1149 O O . CYS A 1 152 ? -5.332 19.266 0.138 1 92.19 152 CYS A O 1
ATOM 1151 N N . LEU A 1 153 ? -3.938 19.328 -1.634 1 91.69 153 LEU A N 1
ATOM 1152 C CA . LEU A 1 153 ? -3.396 20.625 -1.261 1 91.69 153 LEU A CA 1
ATOM 1153 C C . LEU A 1 153 ? -4.426 21.734 -1.49 1 91.69 153 LEU A C 1
ATOM 1155 O O . LEU A 1 153 ? -4.297 22.828 -0.942 1 91.69 153 LEU A O 1
ATOM 1159 N N . SER A 1 154 ? -5.477 21.422 -2.264 1 88.75 154 SER A N 1
ATOM 1160 C CA . SER A 1 154 ? -6.492 22.406 -2.586 1 88.75 154 SER A CA 1
ATOM 1161 C C . SER A 1 154 ? -7.645 22.375 -1.586 1 88.75 154 SER A C 1
ATOM 1163 O O . SER A 1 154 ? -8.516 23.234 -1.602 1 88.75 154 SER A O 1
ATOM 1165 N N . ASP A 1 155 ? -7.633 21.422 -0.688 1 86.94 155 ASP A N 1
ATOM 1166 C CA . ASP A 1 155 ? -8.797 21.125 0.148 1 86.94 155 ASP A CA 1
ATOM 1167 C C . ASP A 1 155 ? -8.859 22.078 1.346 1 86.94 155 ASP A C 1
ATOM 1169 O O . ASP A 1 155 ? -9.945 22.359 1.864 1 86.94 155 ASP A O 1
ATOM 1173 N N . GLY A 1 156 ? -7.715 22.516 1.821 1 83.81 156 GLY A N 1
ATOM 1174 C CA . GLY A 1 156 ? -7.664 23.359 2.996 1 83.81 156 GLY A CA 1
ATOM 1175 C C . GLY A 1 156 ? -6.273 23.906 3.285 1 83.81 156 GLY A C 1
ATOM 1176 O O . GLY A 1 156 ? -5.297 23.469 2.664 1 83.81 156 GLY A O 1
ATOM 1177 N N . VAL A 1 157 ? -6.316 24.859 4.199 1 86.31 157 VAL A N 1
ATOM 1178 C CA . VAL A 1 157 ? -5.059 25.484 4.59 1 86.31 157 VAL A CA 1
ATOM 1179 C C . VAL A 1 157 ? -4.527 24.828 5.863 1 86.31 157 VAL A C 1
ATOM 1181 O O . VAL A 1 157 ? -5.219 24.781 6.883 1 86.31 157 VAL A O 1
ATOM 1184 N N . LEU A 1 158 ? -3.457 24.281 5.832 1 88.81 158 LEU A N 1
ATOM 1185 C CA . LEU A 1 158 ? -2.715 23.75 6.969 1 88.81 158 LEU A CA 1
ATOM 1186 C C . LEU A 1 158 ? -1.237 24.109 6.875 1 88.81 158 LEU A C 1
ATOM 1188 O O . LEU A 1 158 ? -0.53 23.641 5.984 1 88.81 158 LEU A O 1
ATOM 1192 N N . VAL A 1 159 ? -0.78 24.922 7.777 1 87.06 159 VAL A N 1
ATOM 1193 C CA . VAL A 1 159 ? 0.579 25.453 7.766 1 87.06 159 VAL A CA 1
ATOM 1194 C C . VAL A 1 159 ? 1.515 24.5 8.508 1 87.06 159 VAL A C 1
ATOM 1196 O O . VAL A 1 159 ? 1.266 24.156 9.664 1 87.06 159 VAL A O 1
ATOM 1199 N N . PHE A 1 160 ? 2.51 24.125 7.82 1 90.44 160 PHE A N 1
ATOM 1200 C CA . PHE A 1 160 ? 3.539 23.266 8.406 1 90.44 160 PHE A CA 1
ATOM 1201 C C . PHE A 1 160 ? 4.832 24.047 8.609 1 90.44 160 PHE A C 1
ATOM 1203 O O . PHE A 1 160 ? 4.977 25.172 8.117 1 90.44 160 PHE A O 1
ATOM 1210 N N . ARG A 1 161 ? 5.723 23.375 9.312 1 88.38 161 ARG A N 1
ATOM 1211 C CA . ARG A 1 161 ? 7.051 23.938 9.523 1 88.38 161 ARG A CA 1
ATOM 1212 C C . ARG A 1 161 ? 7.723 24.266 8.195 1 88.38 161 ARG A C 1
ATOM 1214 O O . ARG A 1 161 ? 8.375 25.312 8.055 1 88.38 161 ARG A O 1
ATOM 1221 N N . ASN A 1 162 ? 7.555 23.469 7.199 1 90.38 162 ASN A N 1
ATOM 1222 C CA . ASN A 1 162 ? 8.18 23.641 5.891 1 90.38 162 ASN A CA 1
ATOM 1223 C C . ASN A 1 162 ? 7.633 24.875 5.164 1 90.38 162 ASN A C 1
ATOM 1225 O O . ASN A 1 162 ? 8.227 25.328 4.188 1 90.38 162 ASN A O 1
ATOM 1229 N N . HIS A 1 163 ? 6.523 25.391 5.594 1 90.5 163 HIS A N 1
ATOM 1230 C CA . HIS A 1 163 ? 6.02 26.656 5.098 1 90.5 163 HIS A CA 1
ATOM 1231 C C . HIS A 1 163 ? 6.641 27.828 5.855 1 90.5 163 HIS A C 1
ATOM 1233 O O . HIS A 1 163 ? 7.074 28.812 5.246 1 90.5 163 HIS A O 1
ATOM 1239 N N . LEU A 1 164 ? 6.68 27.656 7.199 1 85.62 164 LEU A N 1
ATOM 1240 C CA . LEU A 1 164 ? 7.062 28.734 8.102 1 85.62 164 LEU A CA 1
ATOM 1241 C C . LEU A 1 164 ? 8.508 29.156 7.855 1 85.62 164 LEU A C 1
ATOM 1243 O O . LEU A 1 164 ? 8.844 30.328 8.031 1 85.62 164 LEU A O 1
ATOM 1247 N N . VAL A 1 165 ? 9.328 28.234 7.418 1 90.12 165 VAL A N 1
ATOM 1248 C CA . VAL A 1 165 ? 10.742 28.531 7.215 1 90.12 165 VAL A CA 1
ATOM 1249 C C . VAL A 1 165 ? 10.891 29.609 6.145 1 90.12 165 VAL A C 1
ATOM 1251 O O . VAL A 1 165 ? 11.906 30.312 6.09 1 90.12 165 VAL A O 1
ATOM 1254 N N . PHE A 1 166 ? 9.914 29.844 5.305 1 90.25 166 PHE A N 1
ATOM 1255 C CA . PHE A 1 166 ? 9.992 30.812 4.211 1 90.25 166 PHE A CA 1
ATOM 1256 C C . PHE A 1 166 ? 9.484 32.188 4.652 1 90.25 166 PHE A C 1
ATOM 1258 O O . PHE A 1 166 ? 9.602 33.156 3.916 1 90.25 166 PHE A O 1
ATOM 1265 N N . LEU A 1 167 ? 8.945 32.344 5.863 1 87.94 167 LEU A N 1
ATOM 1266 C CA . LEU A 1 167 ? 8.336 33.594 6.332 1 87.94 167 LEU A CA 1
ATOM 1267 C C . LEU A 1 167 ? 9.289 34.344 7.254 1 87.94 167 LEU A C 1
ATOM 1269 O O . LEU A 1 167 ? 9.086 35.531 7.527 1 87.94 167 LEU A O 1
ATOM 1273 N N . GLY A 1 168 ? 10.344 33.75 7.738 1 86.81 168 GLY A N 1
ATOM 1274 C CA . GLY A 1 168 ? 11.352 34.438 8.562 1 86.81 168 GLY A CA 1
ATOM 1275 C C . GLY A 1 168 ? 10.867 34.719 9.969 1 86.81 168 GLY A C 1
ATOM 1276 O O . GLY A 1 168 ? 10.258 33.844 10.609 1 86.81 168 GLY A O 1
ATOM 1277 N N . ASP A 1 169 ? 11.242 35.875 10.484 1 84.12 169 ASP A N 1
ATOM 1278 C CA . ASP A 1 169 ? 10.898 36.25 11.859 1 84.12 169 ASP A CA 1
ATOM 1279 C C . ASP A 1 169 ? 9.398 36.5 11.992 1 84.12 169 ASP A C 1
ATOM 1281 O O . ASP A 1 169 ? 8.789 37.125 11.133 1 84.12 169 ASP A O 1
ATOM 1285 N N . GLY A 1 170 ? 8.883 36 13.109 1 85.31 170 GLY A N 1
ATOM 1286 C CA . GLY A 1 170 ? 7.457 36.188 13.328 1 85.31 170 GLY A CA 1
ATOM 1287 C C . GLY A 1 170 ? 6.598 35.344 12.398 1 85.31 170 GLY A C 1
ATOM 1288 O O . GLY A 1 170 ? 5.527 35.781 11.977 1 85.31 170 GLY A O 1
ATOM 1289 N N . ALA A 1 171 ? 7.141 34.219 11.961 1 81.44 171 ALA A N 1
ATOM 1290 C CA . ALA A 1 171 ? 6.523 33.406 10.93 1 81.44 171 ALA A CA 1
ATOM 1291 C C . ALA A 1 171 ? 5.102 33 11.328 1 81.44 171 ALA A C 1
ATOM 1293 O O . ALA A 1 171 ? 4.191 33.031 10.492 1 81.44 171 ALA A O 1
ATOM 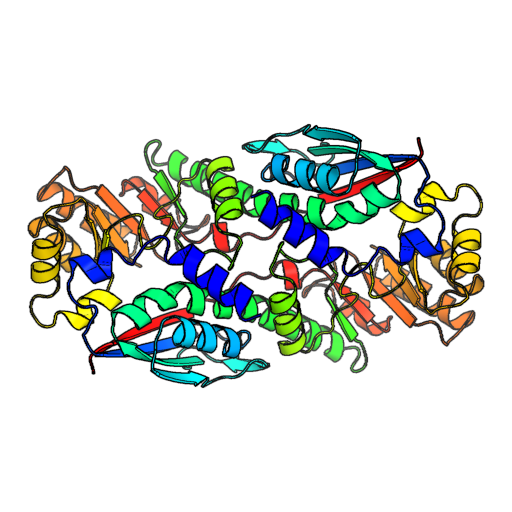1294 N N . LEU A 1 172 ? 4.891 32.625 12.547 1 82.56 172 LEU A N 1
ATOM 1295 C CA . LEU A 1 172 ? 3.576 32.188 13 1 82.56 172 LEU A CA 1
ATOM 1296 C C . LEU A 1 172 ? 2.555 33.312 12.914 1 82.56 172 LEU A C 1
ATOM 1298 O O . LEU A 1 172 ? 1.44 33.125 12.43 1 82.56 172 LEU A O 1
ATOM 1302 N N . GLN A 1 173 ? 2.941 34.469 13.359 1 82.88 173 GLN A N 1
ATOM 1303 C CA . GLN A 1 173 ? 2.068 35.656 13.305 1 82.88 173 GLN A CA 1
ATOM 1304 C C . GLN A 1 173 ? 1.779 36.031 11.859 1 82.88 173 GLN A C 1
ATOM 1306 O O . GLN A 1 173 ? 0.646 36.406 11.523 1 82.88 173 GLN A O 1
ATOM 1311 N N . LYS A 1 174 ? 2.812 36 11.078 1 81.25 174 LYS A N 1
ATOM 1312 C CA . LYS A 1 174 ? 2.654 36.312 9.664 1 81.25 174 LYS A CA 1
ATOM 1313 C C . LYS A 1 174 ? 1.703 35.344 8.977 1 81.25 174 LYS A C 1
ATOM 1315 O O . LYS A 1 174 ? 0.849 35.75 8.188 1 81.25 174 LYS A O 1
ATOM 1320 N N . ALA A 1 175 ? 1.861 34.094 9.266 1 79.81 175 ALA A N 1
ATOM 1321 C CA . ALA A 1 175 ? 0.989 33.062 8.703 1 79.81 175 ALA A CA 1
ATOM 1322 C C . ALA A 1 175 ? -0.46 33.281 9.133 1 79.81 175 ALA A C 1
ATOM 1324 O O . ALA A 1 175 ? -1.377 33.188 8.312 1 79.81 175 ALA A O 1
ATOM 1325 N N . ALA A 1 176 ? -0.678 33.531 10.336 1 80.5 176 ALA A N 1
ATOM 1326 C CA . ALA A 1 176 ? -2.021 33.75 10.859 1 80.5 176 ALA A CA 1
ATOM 1327 C C . ALA A 1 176 ? -2.717 34.906 10.148 1 80.5 176 ALA A C 1
ATOM 1329 O O . ALA A 1 176 ? -3.906 34.844 9.828 1 80.5 176 ALA A O 1
ATOM 1330 N N . ARG A 1 177 ? -1.984 35.938 9.945 1 81.12 177 ARG A N 1
ATOM 1331 C CA . ARG A 1 177 ? -2.541 37.094 9.25 1 81.12 177 ARG A CA 1
ATOM 1332 C C . ARG A 1 177 ? -2.92 36.75 7.82 1 81.12 177 ARG A C 1
ATOM 1334 O O . ARG A 1 177 ? -3.947 37.219 7.312 1 81.12 177 ARG A O 1
ATOM 1341 N N . ALA A 1 178 ? -2.166 35.938 7.234 1 77 178 ALA A N 1
ATOM 1342 C CA . ALA A 1 178 ? -2.355 35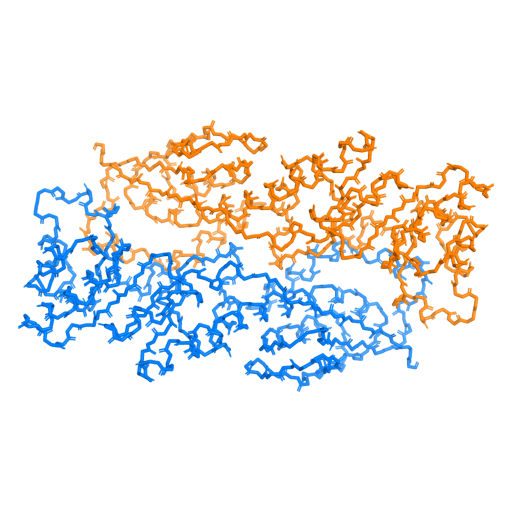.562 5.828 1 77 178 ALA A CA 1
ATOM 1343 C C . ALA A 1 178 ? -3.57 34.656 5.652 1 77 178 ALA A C 1
ATOM 1345 O O . ALA A 1 178 ? -4.234 34.719 4.613 1 77 178 ALA A O 1
ATOM 1346 N N . VAL A 1 179 ? -3.926 33.906 6.688 1 76.69 179 VAL A N 1
ATOM 1347 C CA . VAL A 1 179 ? -4.969 32.875 6.527 1 76.69 179 VAL A CA 1
ATOM 1348 C C . VAL A 1 179 ? -6.254 33.375 7.203 1 76.69 179 VAL A C 1
ATOM 1350 O O . VAL A 1 179 ? -7.188 32.594 7.387 1 76.69 179 VAL A O 1
ATOM 1353 N N . ALA A 1 180 ? -6.352 34.5 7.637 1 69.12 180 ALA A N 1
ATOM 1354 C CA . ALA A 1 180 ? -7.41 35.031 8.492 1 69.12 180 ALA A CA 1
ATOM 1355 C C . ALA A 1 180 ? -8.766 34.938 7.805 1 69.12 180 ALA A C 1
ATOM 1357 O O . ALA A 1 180 ? -9.812 34.938 8.469 1 69.12 180 ALA A O 1
ATOM 1358 N N . VAL A 1 181 ? -8.75 34.688 6.68 1 54.12 181 VAL A N 1
ATOM 1359 C CA . VAL A 1 181 ? -10.031 34.75 5.973 1 54.12 181 VAL A CA 1
ATOM 1360 C C . VAL A 1 181 ? -10.617 33.344 5.82 1 54.12 181 VAL A C 1
ATOM 1362 O O . VAL A 1 181 ? -11.734 33.188 5.324 1 54.12 181 VAL A O 1
ATOM 1365 N N . ARG A 1 182 ? -9.875 32.375 6.312 1 64.12 182 ARG A N 1
ATOM 1366 C CA . ARG A 1 182 ? -10.391 31 6.207 1 64.12 182 ARG A CA 1
ATOM 1367 C C . ARG A 1 182 ? -9.93 30.156 7.387 1 64.12 182 ARG A C 1
ATOM 1369 O O . ARG A 1 182 ? -8.852 30.375 7.934 1 64.12 182 ARG A O 1
ATOM 1376 N N . PRO A 1 183 ? -10.859 29.25 7.75 1 67.38 183 PRO A N 1
ATOM 1377 C CA . PRO A 1 183 ? -10.375 28.281 8.742 1 67.38 183 PRO A CA 1
ATOM 1378 C C . PRO A 1 183 ? -9.07 27.609 8.328 1 67.38 183 PRO A C 1
ATOM 1380 O O . PRO A 1 183 ? -8.922 27.203 7.168 1 67.38 183 PRO A O 1
ATOM 1383 N N . ALA A 1 184 ? -8.148 27.844 9.125 1 80.38 184 ALA A N 1
ATOM 1384 C CA . ALA A 1 184 ? -6.812 27.359 8.812 1 80.38 184 ALA A CA 1
ATOM 1385 C C . ALA A 1 184 ? -6.207 26.609 9.992 1 80.38 184 ALA A C 1
ATOM 1387 O O . ALA A 1 184 ? -6.441 26.969 11.148 1 80.38 184 ALA A O 1
ATOM 1388 N N . GLY A 1 185 ? -5.523 25.578 9.641 1 83.81 185 GLY A N 1
ATOM 1389 C CA . GLY A 1 185 ? -4.809 24.797 10.641 1 83.81 185 GLY A CA 1
ATOM 1390 C C . GLY A 1 185 ? -3.311 25.031 10.617 1 83.81 185 GLY A C 1
ATOM 1391 O O . GLY A 1 185 ? -2.766 25.5 9.625 1 83.81 185 GLY A O 1
ATOM 1392 N N . VAL A 1 186 ? -2.717 24.875 11.734 1 81.38 186 VAL A N 1
ATOM 1393 C CA . VAL A 1 186 ? -1.264 24.953 11.844 1 81.38 186 VAL A CA 1
ATOM 1394 C C . VAL A 1 186 ? -0.75 23.781 12.68 1 81.38 186 VAL A C 1
ATOM 1396 O O . VAL A 1 186 ? -1.394 23.375 13.648 1 81.38 186 VAL A O 1
ATOM 1399 N N . GLU A 1 187 ? 0.291 23.188 12.164 1 89.81 187 GLU A N 1
ATOM 1400 C CA . GLU A 1 187 ? 0.981 22.156 12.93 1 89.81 187 GLU A CA 1
ATOM 1401 C C . GLU A 1 187 ? 2.068 22.75 13.812 1 89.81 187 GLU A C 1
ATOM 1403 O O . GLU A 1 187 ? 2.879 23.547 13.352 1 89.81 187 GLU A O 1
ATOM 1408 N N . VAL A 1 188 ? 2.117 22.484 15.164 1 86.5 188 VAL A N 1
ATOM 1409 C CA . VAL A 1 188 ? 3.107 22.969 16.125 1 86.5 188 VAL A CA 1
ATOM 1410 C C . VAL A 1 188 ? 3.701 21.781 16.891 1 86.5 188 VAL A C 1
ATOM 1412 O O . VAL A 1 188 ? 3.102 20.703 16.938 1 86.5 188 VAL A O 1
ATOM 1415 N N . SER A 1 189 ? 4.898 22.031 17.469 1 89.06 189 SER A N 1
ATOM 1416 C CA . SER A 1 189 ? 5.59 20.906 18.094 1 89.06 189 SER A CA 1
ATOM 1417 C C . SER A 1 189 ? 5.871 21.156 19.562 1 89.06 189 SER A C 1
ATOM 1419 O O . SER A 1 189 ? 6.531 20.359 20.219 1 89.06 189 SER A O 1
ATOM 1421 N N . THR A 1 190 ? 5.438 22.344 20.125 1 89.38 190 THR A N 1
ATOM 1422 C CA . THR A 1 190 ? 5.586 22.625 21.547 1 89.38 190 THR A CA 1
ATOM 1423 C C . THR A 1 190 ? 4.305 23.234 22.109 1 89.38 190 THR A C 1
ATOM 1425 O O . THR A 1 190 ? 3.492 23.781 21.375 1 89.38 190 THR A O 1
ATOM 1428 N N . VAL A 1 191 ? 4.238 23.141 23.406 1 92.06 191 VAL A N 1
ATOM 1429 C CA . VAL A 1 191 ? 3.086 23.703 24.094 1 92.06 191 VAL A CA 1
ATOM 1430 C C . VAL A 1 191 ? 3.074 25.219 23.922 1 92.06 191 VAL A C 1
ATOM 1432 O O . VAL A 1 191 ? 2.018 25.828 23.703 1 92.06 191 VAL A O 1
ATOM 1435 N N . GLU A 1 192 ? 4.262 25.766 24.047 1 90.19 192 GLU A N 1
ATOM 1436 C CA . GLU A 1 192 ? 4.375 27.219 23.906 1 90.19 192 GLU A CA 1
ATOM 1437 C C . GLU A 1 192 ? 3.928 27.688 22.531 1 90.19 192 GLU A C 1
ATOM 1439 O O . GLU A 1 192 ? 3.184 28.656 22.406 1 90.19 192 GLU A O 1
ATOM 1444 N N . GLU A 1 193 ? 4.32 26.984 21.531 1 88.38 193 GLU A N 1
ATOM 1445 C CA . GLU A 1 193 ? 3.9 27.297 20.172 1 88.38 193 GLU A CA 1
ATOM 1446 C C . GLU A 1 193 ? 2.393 27.125 20 1 88.38 193 GLU A C 1
ATOM 1448 O O . GLU A 1 193 ? 1.761 27.875 19.25 1 88.38 193 GLU A O 1
ATOM 1453 N N . ALA A 1 194 ? 1.887 26.125 20.688 1 89.69 194 ALA A N 1
ATOM 1454 C CA . ALA A 1 194 ? 0.447 25.875 20.641 1 89.69 194 ALA A CA 1
ATOM 1455 C C . ALA A 1 194 ? -0.331 27.078 21.188 1 89.69 194 ALA A C 1
ATOM 1457 O O . ALA A 1 194 ? -1.315 27.516 20.578 1 89.69 194 ALA A O 1
ATOM 1458 N N . VAL A 1 195 ? 0.065 27.594 22.266 1 91 195 VAL A N 1
ATOM 1459 C CA . VAL A 1 195 ? -0.594 28.734 22.891 1 91 195 VAL A CA 1
ATOM 1460 C C . VAL A 1 195 ? -0.456 29.953 22 1 91 195 VAL A C 1
ATOM 1462 O O . VAL A 1 195 ? -1.412 30.719 21.828 1 91 195 VAL A O 1
ATOM 1465 N N . GLU A 1 196 ? 0.707 30.125 21.453 1 88.75 196 GLU A N 1
ATOM 1466 C CA . GLU A 1 196 ? 0.939 31.234 20.531 1 88.75 196 GLU A CA 1
ATOM 1467 C C . GLU A 1 196 ? 0.016 31.156 19.328 1 88.75 196 GLU A C 1
ATOM 1469 O O . GLU A 1 196 ? -0.512 32.188 18.875 1 88.75 196 GLU A O 1
ATOM 1474 N N . ALA A 1 197 ? -0.132 30.016 18.797 1 86.38 197 ALA A N 1
ATOM 1475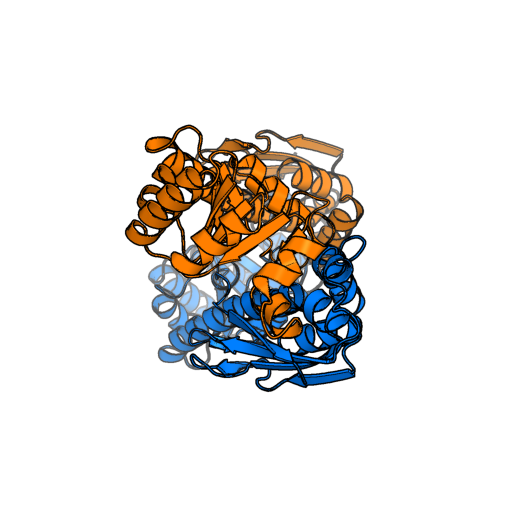 C CA . ALA A 1 197 ? -1.003 29.797 17.641 1 86.38 197 ALA A CA 1
ATOM 1476 C C . ALA A 1 197 ? -2.457 30.109 17.984 1 86.38 197 ALA A C 1
ATOM 1478 O O . ALA A 1 197 ? -3.182 30.703 17.172 1 86.38 197 ALA A O 1
ATOM 1479 N N . ALA A 1 198 ? -2.883 29.719 19.172 1 90.38 198 ALA A N 1
ATOM 1480 C CA . ALA A 1 198 ? -4.242 30 19.625 1 90.38 198 ALA A CA 1
ATOM 1481 C C . ALA A 1 198 ? -4.48 31.5 19.719 1 90.38 198 ALA A C 1
ATOM 1483 O O . ALA A 1 198 ? -5.508 32 19.25 1 90.38 198 ALA A O 1
ATOM 1484 N N . LYS A 1 199 ? -3.506 32.156 20.266 1 90.31 199 LYS A N 1
ATOM 1485 C CA . LYS A 1 199 ? -3.611 33.625 20.422 1 90.31 199 LYS A CA 1
ATOM 1486 C C . LYS A 1 199 ? -3.617 34.312 19.062 1 90.31 199 LYS A C 1
ATOM 1488 O O . LYS A 1 199 ? -4.262 35.344 18.875 1 90.31 199 LYS A O 1
ATOM 1493 N N . ALA A 1 200 ? -2.936 33.719 18.125 1 86.88 200 ALA A N 1
ATOM 1494 C CA . ALA A 1 200 ? -2.805 34.312 16.797 1 86.88 200 ALA A CA 1
ATOM 1495 C C . ALA A 1 200 ? -4.086 34.125 15.977 1 86.88 200 ALA A C 1
ATOM 1497 O O . ALA A 1 200 ? -4.281 34.781 14.953 1 86.88 200 ALA A O 1
ATOM 1498 N N . GLY A 1 201 ? -4.969 33.188 16.406 1 84.38 201 GLY A N 1
ATOM 1499 C CA . GLY A 1 201 ? -6.297 33.125 15.805 1 84.38 201 GLY A CA 1
ATOM 1500 C C . GLY A 1 201 ? -6.484 31.922 14.898 1 84.38 201 GLY A C 1
ATOM 1501 O O . GLY A 1 201 ? -7.453 31.844 14.141 1 84.38 201 GLY A O 1
ATOM 1502 N N . PHE A 1 202 ? -5.617 30.969 14.898 1 88 202 PHE A N 1
ATOM 1503 C CA . PHE A 1 202 ? -5.828 29.766 14.125 1 88 202 PHE A CA 1
ATOM 1504 C C . PHE A 1 202 ? -7.066 29.016 14.602 1 88 202 PHE A C 1
ATOM 1506 O O . PHE A 1 202 ? -7.316 28.922 15.805 1 88 202 PHE A O 1
ATOM 1513 N N . SER A 1 203 ? -7.812 28.484 13.664 1 88 203 SER A N 1
ATOM 1514 C CA . SER A 1 203 ? -9.047 27.781 14 1 88 203 SER A CA 1
ATOM 1515 C C . SER A 1 203 ? -8.789 26.312 14.297 1 88 203 SER A C 1
ATOM 1517 O O . SER A 1 203 ? -9.633 25.641 14.898 1 88 203 SER A O 1
ATOM 1519 N N . TYR A 1 204 ? -7.734 25.812 13.828 1 91.56 204 TYR A N 1
ATOM 1520 C CA . TYR A 1 204 ? -7.312 24.438 14.055 1 91.56 204 TYR A CA 1
ATOM 1521 C C . TYR A 1 204 ? -5.832 24.375 14.406 1 91.56 204 TYR A C 1
ATOM 1523 O O . TYR A 1 204 ? -4.996 24.969 13.719 1 91.56 204 TYR A O 1
ATOM 1531 N N . ILE A 1 205 ? -5.523 23.719 15.477 1 91.56 205 ILE A N 1
ATOM 1532 C CA . ILE A 1 205 ? -4.141 23.547 15.914 1 91.56 205 ILE A CA 1
ATOM 1533 C C . ILE A 1 205 ? -3.812 22.062 16.062 1 91.56 205 ILE A C 1
ATOM 1535 O O . ILE A 1 205 ? -4.426 21.375 16.875 1 91.56 205 ILE A O 1
ATOM 1539 N N . GLN A 1 206 ? -2.873 21.594 15.273 1 94.25 206 GLN A N 1
ATOM 1540 C CA . GLN A 1 206 ? -2.438 20.188 15.297 1 94.25 206 GLN A CA 1
ATOM 1541 C C . GLN A 1 206 ? -1.144 20.031 16.094 1 94.25 206 GLN A C 1
ATOM 1543 O O . GLN A 1 206 ? -0.117 20.625 15.742 1 94.25 206 GLN A O 1
ATOM 1548 N N . LEU A 1 207 ? -1.181 19.25 17.125 1 95.06 207 LEU A N 1
ATOM 1549 C CA . LEU A 1 207 ? -0.043 19 18 1 95.06 207 LEU A CA 1
ATOM 1550 C C . LEU A 1 207 ? 0.784 17.828 17.484 1 95.06 207 LEU A C 1
ATOM 1552 O O . LEU A 1 207 ? 0.368 16.672 17.609 1 95.06 207 LEU A O 1
ATOM 1556 N N . GLU A 1 208 ? 1.94 18.156 17 1 94.56 208 GLU A N 1
ATOM 1557 C CA . GLU A 1 208 ? 2.756 17.172 16.281 1 94.56 208 GLU A CA 1
ATOM 1558 C C . GLU A 1 208 ? 3.816 16.578 17.203 1 94.56 208 GLU A C 1
ATOM 1560 O O . GLU A 1 208 ? 4.625 17.312 17.781 1 94.56 208 GLU A O 1
ATOM 1565 N N . ARG A 1 209 ? 3.848 15.266 17.359 1 94.19 209 ARG A N 1
ATOM 1566 C CA . ARG A 1 209 ? 4.867 14.453 18.031 1 94.19 209 ARG A CA 1
ATOM 1567 C C . ARG A 1 209 ? 5.086 14.914 19.469 1 94.19 209 ARG A C 1
ATOM 1569 O O . ARG A 1 209 ? 6.227 15.008 19.922 1 94.19 209 ARG A O 1
ATOM 1576 N N . MET A 1 210 ? 4.023 15.32 20.094 1 95 210 MET A N 1
ATOM 1577 C CA . MET A 1 210 ? 3.998 15.594 21.531 1 95 210 MET A CA 1
ATOM 1578 C C . MET A 1 210 ? 3.559 14.359 22.312 1 95 210 MET A C 1
ATOM 1580 O O . MET A 1 210 ? 2.832 13.516 21.797 1 95 210 MET A O 1
ATOM 1584 N N . THR A 1 211 ? 4.051 14.234 23.547 1 96.44 211 THR A N 1
ATOM 1585 C CA . THR A 1 211 ? 3.594 13.156 24.422 1 96.44 211 THR A CA 1
ATOM 1586 C C . THR A 1 211 ? 2.133 13.359 24.812 1 96.44 211 THR A C 1
ATOM 1588 O O . THR A 1 211 ? 1.6 14.461 24.688 1 96.44 211 THR A O 1
ATOM 1591 N N . PRO A 1 212 ? 1.525 12.281 25.25 1 97.5 212 PRO A N 1
ATOM 1592 C CA . PRO A 1 212 ? 0.141 12.453 25.703 1 97.5 212 PRO A CA 1
ATOM 1593 C C . PRO A 1 212 ? -0.002 13.516 26.781 1 97.5 212 PRO A C 1
ATOM 1595 O O . PRO A 1 212 ? -0.979 14.266 26.797 1 97.5 212 PRO A O 1
ATOM 1598 N N . GLU A 1 213 ? 0.936 13.594 27.656 1 97.31 213 GLU A N 1
ATOM 1599 C CA . GLU A 1 213 ? 0.913 14.586 28.734 1 97.31 213 GLU A CA 1
ATOM 1600 C C . GLU A 1 213 ? 1.034 16 28.172 1 97.31 213 GLU A C 1
ATOM 1602 O O . GLU A 1 213 ? 0.316 16.906 28.594 1 97.31 213 GLU A O 1
ATOM 1607 N N . GLU A 1 214 ? 1.901 16.188 27.234 1 96.81 214 GLU A N 1
ATOM 1608 C CA . GLU A 1 214 ? 2.066 17.484 26.594 1 96.81 214 GLU A CA 1
ATOM 1609 C C . GLU A 1 214 ? 0.814 17.875 25.812 1 96.81 214 GLU A C 1
ATOM 1611 O O . GLU A 1 214 ? 0.431 19.047 25.797 1 96.81 214 GLU A O 1
ATOM 1616 N N . VAL A 1 215 ? 0.25 16.875 25.203 1 97.38 215 VAL A N 1
ATOM 1617 C CA . VAL A 1 215 ? -0.97 17.109 24.438 1 97.38 215 VAL A CA 1
ATOM 1618 C C . VAL A 1 215 ? -2.09 17.562 25.375 1 97.38 215 VAL A C 1
ATOM 1620 O O . VAL A 1 215 ? -2.822 18.5 25.062 1 97.38 215 VAL A O 1
ATOM 1623 N N . ALA A 1 216 ? -2.211 16.922 26.453 1 97.56 216 ALA A N 1
ATOM 1624 C CA . ALA A 1 216 ? -3.221 17.297 27.453 1 97.56 216 ALA A CA 1
ATOM 1625 C C . ALA A 1 216 ? -3.02 18.734 27.922 1 97.56 216 ALA A C 1
ATOM 1627 O O . ALA A 1 216 ? -3.977 19.516 28 1 97.56 216 ALA A O 1
ATOM 1628 N N . GLU A 1 217 ? -1.793 19.031 28.234 1 97.19 217 GLU A N 1
ATOM 1629 C CA . GLU A 1 217 ? -1.47 20.375 28.703 1 97.19 217 GLU A CA 1
ATOM 1630 C C . GLU A 1 217 ? -1.754 21.406 27.609 1 97.19 217 GLU A C 1
ATOM 1632 O O . GLU A 1 217 ? -2.389 22.438 27.875 1 97.19 217 GLU A O 1
ATOM 1637 N N . ALA A 1 218 ? -1.279 21.125 26.422 1 96.25 218 ALA A N 1
ATOM 1638 C CA . ALA A 1 218 ? -1.471 22.062 25.312 1 96.25 218 ALA A CA 1
ATOM 1639 C C . ALA A 1 218 ? -2.953 22.281 25.031 1 96.25 218 ALA A C 1
ATOM 1641 O O . ALA A 1 218 ? -3.391 23.422 24.844 1 96.25 218 ALA A O 1
ATOM 1642 N N . ALA A 1 219 ? -3.678 21.234 24.984 1 96.31 219 ALA A N 1
ATOM 1643 C CA . ALA A 1 219 ? -5.109 21.328 24.719 1 96.31 219 ALA A CA 1
ATOM 1644 C C . ALA A 1 219 ? -5.812 22.188 25.75 1 96.31 219 ALA A C 1
ATOM 1646 O O . ALA A 1 219 ? -6.648 23.031 25.406 1 96.31 219 ALA A O 1
ATOM 1647 N N . ALA A 1 220 ? -5.48 22.016 26.969 1 96.44 220 ALA A N 1
ATOM 1648 C CA . ALA A 1 220 ? -6.078 22.797 28.047 1 96.44 220 ALA A CA 1
ATOM 1649 C C . ALA A 1 220 ? -5.742 24.281 27.891 1 96.44 220 ALA A C 1
ATOM 1651 O O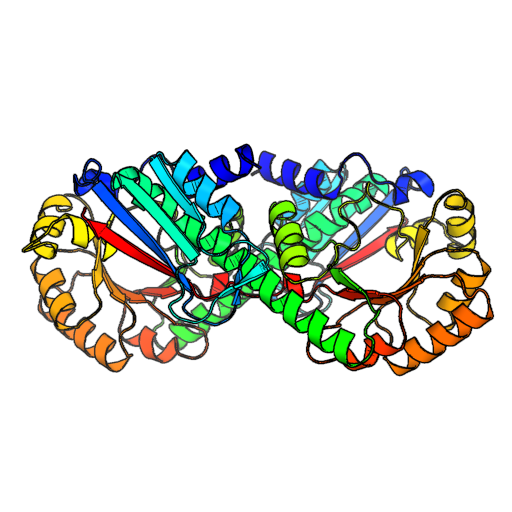 . ALA A 1 220 ? -6.609 25.141 28.047 1 96.44 220 ALA A O 1
ATOM 1652 N N . ARG A 1 221 ? -4.547 24.531 27.609 1 95.94 221 ARG A N 1
ATOM 1653 C CA . ARG A 1 221 ? -4.102 25.922 27.484 1 95.94 221 ARG A CA 1
ATOM 1654 C C . ARG A 1 221 ? -4.715 26.594 26.266 1 95.94 221 ARG A C 1
ATOM 1656 O O . ARG A 1 221 ? -5.047 27.766 26.297 1 95.94 221 ARG A O 1
ATOM 1663 N N . ILE A 1 222 ? -4.805 25.844 25.172 1 92.19 222 ILE A N 1
ATOM 1664 C CA . ILE A 1 222 ? -5.445 26.344 23.969 1 92.19 222 ILE A CA 1
ATOM 1665 C C . ILE A 1 222 ? -6.891 26.734 24.281 1 92.19 222 ILE A C 1
ATOM 1667 O O . ILE A 1 222 ? -7.332 27.844 23.922 1 92.19 222 ILE A O 1
ATOM 1671 N N . ARG A 1 223 ? -7.602 25.891 24.969 1 93.44 223 ARG A N 1
ATOM 1672 C CA . ARG A 1 223 ? -9.016 26.094 25.25 1 93.44 223 ARG A CA 1
ATOM 1673 C C . ARG A 1 223 ? -9.227 27.25 26.219 1 93.44 223 ARG A C 1
ATOM 1675 O O . ARG A 1 223 ? -10.242 27.953 26.156 1 93.44 223 ARG A O 1
ATOM 1682 N N . ALA A 1 224 ? -8.227 27.484 27.031 1 95.06 224 ALA A N 1
ATOM 1683 C CA . ALA A 1 224 ? -8.281 28.625 27.938 1 95.06 224 ALA A CA 1
ATOM 1684 C C . ALA A 1 224 ? -8.203 29.938 27.156 1 95.06 224 ALA A C 1
ATOM 1686 O O . ALA A 1 224 ? -8.797 30.938 27.562 1 95.06 224 ALA A O 1
ATOM 1687 N N . VAL A 1 225 ? -7.492 29.922 26.141 1 92.12 225 VAL A N 1
ATOM 1688 C CA . VAL A 1 225 ? -7.359 31.109 25.297 1 92.12 225 VAL A CA 1
ATOM 1689 C C . VAL A 1 225 ? -8.609 31.266 24.438 1 92.12 225 VAL A C 1
ATOM 1691 O O . VAL A 1 225 ? -9.172 32.375 24.344 1 92.12 225 VAL A O 1
ATOM 1694 N N . ASN A 1 226 ? -9.039 30.234 23.781 1 90.88 226 ASN A N 1
ATOM 1695 C CA . ASN A 1 226 ? -10.219 30.188 22.922 1 90.88 226 ASN A CA 1
ATOM 1696 C C . ASN A 1 226 ? -10.844 28.797 22.875 1 90.88 226 ASN A C 1
ATOM 1698 O O . ASN A 1 226 ? -10.32 27.906 22.219 1 90.88 226 ASN A O 1
ATOM 1702 N N . PRO A 1 227 ? -11.953 28.641 23.406 1 90.31 227 PRO A N 1
ATOM 1703 C CA . PRO A 1 227 ? -12.57 27.312 23.5 1 90.31 227 PRO A CA 1
ATOM 1704 C C . PRO A 1 227 ? -13.102 26.797 22.156 1 90.31 227 PRO A C 1
ATOM 1706 O O . PRO A 1 227 ? -13.484 25.641 22.047 1 90.31 227 PRO A O 1
ATOM 1709 N N . ARG A 1 228 ? -13.031 27.625 21.219 1 90.19 228 ARG A N 1
ATOM 1710 C CA . ARG A 1 228 ? -13.625 27.25 19.938 1 90.19 228 ARG A CA 1
ATOM 1711 C C . ARG A 1 228 ? -12.594 26.625 19.016 1 90.19 228 ARG A C 1
ATOM 1713 O O . ARG A 1 228 ? -12.945 26.016 18 1 90.19 228 ARG A O 1
ATOM 1720 N N . VAL A 1 229 ? -11.352 26.688 19.344 1 90 229 VAL A N 1
ATOM 1721 C CA . VAL A 1 229 ? -10.289 26.125 18.516 1 90 229 VAL A CA 1
ATOM 1722 C C . VAL A 1 229 ? -10.398 24.609 18.5 1 90 229 VAL A C 1
ATOM 1724 O O . VAL A 1 229 ? -10.594 23.984 19.547 1 90 229 VAL A O 1
ATOM 1727 N N . VAL A 1 230 ? -10.398 24.016 17.297 1 91.75 230 VAL A N 1
ATOM 1728 C CA . VAL A 1 230 ? -10.305 22.562 17.172 1 91.75 230 VAL A CA 1
ATOM 1729 C C . VAL A 1 230 ? -8.867 22.109 17.406 1 91.75 230 VAL A C 1
ATOM 1731 O O . VAL A 1 230 ? -7.926 22.656 16.828 1 91.75 230 VAL A O 1
ATOM 1734 N N . VAL A 1 231 ? -8.633 21.156 18.281 1 94.5 231 VAL A N 1
ATOM 1735 C CA . VAL A 1 231 ? -7.297 20.688 18.641 1 94.5 231 VAL A CA 1
ATOM 1736 C C . VAL A 1 231 ? -7.086 19.266 18.109 1 94.5 231 VAL A C 1
ATOM 1738 O O . VAL A 1 231 ? -7.926 18.391 18.328 1 94.5 231 VAL A O 1
ATOM 1741 N N . GLY A 1 232 ? -5.996 19.094 17.406 1 96.25 232 GLY A N 1
ATOM 1742 C CA . GLY A 1 232 ? -5.633 17.781 16.891 1 96.25 232 GLY A CA 1
ATOM 1743 C C . GLY A 1 232 ? -4.289 17.281 17.391 1 96.25 232 GLY A C 1
ATOM 1744 O O . GLY A 1 232 ? -3.418 18.094 17.734 1 96.25 232 GLY A O 1
ATOM 1745 N N . ALA A 1 233 ? -4.129 15.992 17.438 1 96.75 233 ALA A N 1
ATOM 1746 C CA . ALA A 1 233 ? -2.85 15.359 17.75 1 96.75 233 ALA A CA 1
ATOM 1747 C C . ALA A 1 233 ? -2.381 14.484 16.578 1 96.75 233 ALA A C 1
ATOM 1749 O O . ALA A 1 233 ? -3.188 13.797 15.953 1 96.75 233 ALA A O 1
ATOM 1750 N N . SER A 1 234 ? -1.122 14.57 16.297 1 95.69 234 SER A N 1
ATOM 1751 C CA . SER A 1 234 ? -0.538 13.789 15.203 1 95.69 234 SER A CA 1
ATOM 1752 C C . SER A 1 234 ? 0.881 13.344 15.547 1 95.69 234 SER A C 1
ATOM 1754 O O . SER A 1 234 ? 1.463 13.805 16.531 1 95.69 234 SER A O 1
ATOM 1756 N N . GLY A 1 235 ? 1.33 12.414 14.758 1 94 235 GLY A N 1
ATOM 1757 C CA . GLY A 1 235 ? 2.703 11.953 14.883 1 94 235 GLY A CA 1
ATOM 1758 C C . GLY A 1 235 ? 2.824 10.641 15.641 1 94 235 GLY A C 1
ATOM 1759 O O . GLY A 1 235 ? 2.734 10.609 16.875 1 94 235 GLY A O 1
ATOM 1760 N N . GLY A 1 236 ? 3.02 9.594 14.938 1 93.88 236 GLY A N 1
ATOM 1761 C CA . GLY A 1 236 ? 3.34 8.297 15.516 1 93.88 236 GLY A CA 1
ATOM 1762 C C . GLY A 1 236 ? 2.176 7.676 16.266 1 93.88 236 GLY A C 1
ATOM 1763 O O . GLY A 1 236 ? 2.375 6.832 17.141 1 93.88 236 GLY A O 1
ATOM 1764 N N . ILE A 1 237 ? 1.019 8.102 16.094 1 97.38 237 ILE A N 1
ATOM 1765 C CA . ILE A 1 237 ? -0.148 7.57 16.797 1 97.38 237 ILE A CA 1
ATOM 1766 C C . ILE A 1 237 ? -0.705 6.371 16.031 1 97.38 237 ILE A C 1
ATOM 1768 O O . ILE A 1 237 ? -0.905 6.434 14.82 1 97.38 237 ILE A O 1
ATOM 1772 N N . ASP A 1 238 ? -0.905 5.266 16.75 1 97.94 238 ASP A N 1
ATOM 1773 C CA . ASP A 1 238 ? -1.438 4.035 16.172 1 97.94 238 ASP A CA 1
ATOM 1774 C C . ASP A 1 238 ? -2.322 3.297 17.172 1 97.94 238 ASP A C 1
ATOM 1776 O O . ASP A 1 238 ? -2.805 3.889 18.141 1 97.94 238 ASP A O 1
ATOM 1780 N N . GLU A 1 239 ? -2.611 2.029 16.891 1 97.38 239 GLU A N 1
ATOM 1781 C CA . GLU A 1 239 ? -3.551 1.269 17.719 1 97.38 239 GLU A CA 1
ATOM 1782 C C . GLU A 1 239 ? -2.988 1.018 19.109 1 97.38 239 GLU A C 1
ATOM 1784 O O . GLU A 1 239 ? -3.736 0.72 20.047 1 97.38 239 GLU A O 1
ATOM 1789 N N . HIS A 1 240 ? -1.711 1.23 19.297 1 97.81 240 HIS A N 1
ATOM 1790 C CA . HIS A 1 240 ? -1.076 0.91 20.562 1 97.81 240 HIS A CA 1
ATOM 1791 C C . HIS A 1 240 ? -1.128 2.098 21.516 1 97.81 240 HIS A C 1
ATOM 1793 O O . HIS A 1 240 ? -0.987 1.929 22.734 1 97.81 240 HIS A O 1
ATOM 1799 N N . ASN A 1 241 ? -1.328 3.348 21.016 1 98.31 241 ASN A N 1
ATOM 1800 C CA . ASN A 1 241 ? -1.213 4.488 21.922 1 98.31 241 ASN A CA 1
ATOM 1801 C C . ASN A 1 241 ? -2.346 5.492 21.703 1 98.31 241 ASN A C 1
ATOM 1803 O O . ASN A 1 241 ? -2.465 6.469 22.438 1 98.31 241 ASN A O 1
ATOM 1807 N N . ILE A 1 242 ? -3.229 5.199 20.797 1 98.69 242 ILE A N 1
ATOM 1808 C CA . ILE A 1 242 ? -4.234 6.18 20.422 1 98.69 242 ILE A CA 1
ATOM 1809 C C . ILE A 1 242 ? -5.133 6.5 21.609 1 98.69 242 ILE A C 1
ATOM 1811 O O . ILE A 1 242 ? -5.609 7.625 21.75 1 98.69 242 ILE A O 1
ATOM 1815 N N . ALA A 1 243 ? -5.324 5.582 22.5 1 98.5 243 ALA A N 1
ATOM 1816 C CA . ALA A 1 243 ? -6.199 5.766 23.656 1 98.5 243 ALA A CA 1
ATOM 1817 C C . ALA A 1 243 ? -5.625 6.805 24.609 1 98.5 243 ALA A C 1
ATOM 1819 O O . ALA A 1 243 ? -6.367 7.438 25.375 1 98.5 243 ALA A O 1
ATOM 1820 N N . SER A 1 244 ? -4.359 7.023 24.547 1 98.56 244 SER A N 1
ATOM 1821 C CA . SER A 1 244 ? -3.719 7.984 25.438 1 98.56 244 SER A CA 1
ATOM 1822 C C . SER A 1 244 ? -3.836 9.406 24.906 1 98.56 244 SER A C 1
ATOM 1824 O O . SER A 1 244 ? -3.674 10.375 25.641 1 98.56 244 SER A O 1
ATOM 1826 N N . TYR A 1 245 ? -4.133 9.547 23.656 1 98.62 245 TYR A N 1
ATOM 1827 C CA . TYR A 1 245 ? -4.238 10.859 23.031 1 98.62 245 TYR A CA 1
ATOM 1828 C C . TYR A 1 245 ? -5.695 11.289 22.906 1 98.62 245 TYR A C 1
ATOM 1830 O O . TYR A 1 245 ? -6.016 12.469 23.109 1 98.62 245 TYR A O 1
ATOM 1838 N N . ALA A 1 246 ? -6.562 10.359 22.703 1 98.12 246 ALA A N 1
ATOM 1839 C CA . ALA A 1 246 ? -7.938 10.578 22.266 1 98.12 246 ALA A CA 1
ATOM 1840 C C . ALA A 1 246 ? -8.719 11.406 23.281 1 98.12 246 ALA A C 1
ATOM 1842 O O . ALA A 1 246 ? -9.516 12.273 22.906 1 98.12 246 ALA A O 1
ATOM 1843 N N . PRO A 1 247 ? -8.453 11.25 24.594 1 97.94 247 PRO A N 1
ATOM 1844 C CA . PRO A 1 247 ? -9.266 11.992 25.562 1 97.94 247 PRO A CA 1
ATOM 1845 C C . PRO A 1 247 ? -9.016 13.5 25.516 1 97.94 247 PRO A C 1
ATOM 1847 O O . PRO A 1 247 ? -9.82 14.273 26.031 1 97.94 247 PRO A O 1
ATOM 1850 N N . HIS A 1 248 ? -7.945 13.906 24.922 1 97.44 248 HIS A N 1
ATOM 1851 C CA . HIS A 1 248 ? -7.473 15.266 25.141 1 97.44 248 HIS A CA 1
ATOM 1852 C C . HIS A 1 248 ? -7.727 16.125 23.906 1 97.44 248 HIS A C 1
ATOM 1854 O O . HIS A 1 248 ? -7.57 17.359 23.953 1 97.44 248 HIS A O 1
ATOM 1860 N N . VAL A 1 249 ? -8.172 15.508 22.812 1 97.62 249 VAL A N 1
ATOM 1861 C CA . VAL A 1 249 ? -8.219 16.266 21.562 1 97.62 249 VAL A CA 1
ATOM 1862 C C . VAL A 1 249 ? -9.562 16.016 20.875 1 97.62 249 VAL A C 1
ATOM 1864 O O . VAL A 1 249 ? -10.312 15.125 21.266 1 97.62 249 VAL A O 1
ATOM 1867 N N . ASP A 1 250 ? -9.828 16.859 19.844 1 96.19 250 ASP A N 1
ATOM 1868 C CA . ASP A 1 250 ? -11.031 16.719 19.031 1 96.19 250 ASP A CA 1
ATOM 1869 C C . ASP A 1 250 ? -10.805 15.758 17.875 1 96.19 250 ASP A C 1
ATOM 1871 O O . ASP A 1 250 ? -11.742 15.109 17.406 1 96.19 250 ASP A O 1
ATOM 1875 N N . VAL A 1 251 ? -9.555 15.695 17.422 1 96.88 251 VAL A N 1
ATOM 1876 C CA . VAL A 1 251 ? -9.227 14.867 16.266 1 96.88 251 VAL A CA 1
ATOM 1877 C C . VAL A 1 251 ? -7.844 14.242 16.453 1 96.88 251 VAL A C 1
ATOM 1879 O O . VAL A 1 251 ? -6.922 14.898 16.938 1 96.88 251 VAL A O 1
ATOM 1882 N N . VAL A 1 252 ? -7.75 13 16.188 1 97.94 252 VAL A N 1
ATOM 1883 C CA . VAL A 1 252 ? -6.465 12.32 16.062 1 97.94 252 VAL A CA 1
ATOM 1884 C C . VAL A 1 252 ? -6.141 12.117 14.578 1 97.94 252 VAL A C 1
ATOM 1886 O O . VAL A 1 252 ? -6.926 11.531 13.836 1 97.94 252 VAL A O 1
ATOM 1889 N N . VAL A 1 253 ? -5.02 12.672 14.141 1 96.69 253 VAL A N 1
ATOM 1890 C CA . VAL A 1 253 ? -4.555 12.516 12.766 1 96.69 253 VAL A CA 1
ATOM 1891 C C . VAL A 1 253 ? -3.426 11.492 12.719 1 96.69 253 VAL A C 1
ATOM 1893 O O . VAL A 1 253 ? -2.404 11.648 13.391 1 96.69 253 VAL A O 1
ATOM 1896 N N . THR A 1 254 ? -3.656 10.445 11.914 1 97.88 254 THR A N 1
ATOM 1897 C CA . THR A 1 254 ? -2.691 9.352 11.961 1 97.88 254 THR A CA 1
ATOM 1898 C C . THR A 1 254 ? -2.473 8.758 10.57 1 97.88 254 THR A C 1
ATOM 1900 O O . THR A 1 254 ? -3.365 8.805 9.727 1 97.88 254 THR A O 1
ATOM 1903 N N . SER A 1 255 ? -1.282 8.242 10.328 1 97.38 255 SER A N 1
ATOM 1904 C CA . SER A 1 255 ? -0.955 7.516 9.102 1 97.38 255 SER A CA 1
ATOM 1905 C C . SER A 1 255 ? -1.015 6.008 9.32 1 97.38 255 SER A C 1
ATOM 1907 O O . SER A 1 255 ? -0.594 5.234 8.461 1 97.38 255 SER A O 1
ATOM 1909 N N . ALA A 1 256 ? -1.536 5.574 10.438 1 97.94 256 ALA A N 1
ATOM 1910 C CA . ALA A 1 256 ? -1.576 4.152 10.766 1 97.94 256 ALA A CA 1
ATOM 1911 C C . ALA A 1 256 ? -2.322 3.361 9.695 1 97.94 256 ALA A C 1
ATOM 1913 O O . ALA A 1 256 ? -1.885 2.281 9.297 1 97.94 256 ALA A O 1
ATOM 1914 N N . PRO A 1 257 ? -3.428 3.865 9.148 1 97.88 257 PRO A N 1
ATOM 1915 C CA . PRO A 1 257 ? -4.109 3.119 8.094 1 97.88 257 PRO A CA 1
ATOM 1916 C C . PRO A 1 257 ? -3.25 2.947 6.84 1 97.88 257 PRO A C 1
ATOM 1918 O O . PRO A 1 257 ? -3.357 1.932 6.148 1 97.88 257 PRO A O 1
ATOM 1921 N N . TYR A 1 258 ? -2.398 3.898 6.555 1 97.31 258 TYR A N 1
ATOM 1922 C CA . TYR A 1 258 ? -1.479 3.881 5.422 1 97.31 258 TYR A CA 1
ATOM 1923 C C . TYR A 1 258 ? -0.492 2.727 5.539 1 97.31 258 TYR A C 1
ATOM 1925 O O . TYR A 1 258 ? 0.033 2.246 4.531 1 97.31 258 TYR A O 1
ATOM 1933 N N . ARG A 1 259 ? -0.312 2.205 6.691 1 96.94 259 ARG A N 1
ATOM 1934 C CA . ARG A 1 259 ? 0.665 1.158 6.973 1 96.94 259 ARG A CA 1
ATOM 1935 C C . ARG A 1 259 ? -0.01 -0.205 7.09 1 96.94 259 ARG A C 1
ATOM 1937 O O . ARG A 1 259 ? 0.653 -1.213 7.34 1 96.94 259 ARG A O 1
ATOM 1944 N N . ALA A 1 260 ? -1.291 -0.23 6.859 1 97.44 260 ALA A N 1
ATOM 1945 C CA . ALA A 1 260 ? -2.049 -1.467 7.027 1 97.44 260 ALA A CA 1
ATOM 1946 C C . ALA A 1 260 ? -1.718 -2.467 5.922 1 97.44 260 ALA A C 1
ATOM 1948 O O . ALA A 1 260 ? -1.657 -2.105 4.746 1 97.44 260 ALA A O 1
ATOM 1949 N N . PRO A 1 261 ? -1.46 -3.703 6.254 1 97 261 PRO A N 1
ATOM 1950 C CA . PRO A 1 261 ? -1.32 -4.727 5.219 1 97 261 PRO A CA 1
ATOM 1951 C C . PRO A 1 261 ? -2.658 -5.137 4.605 1 97 261 PRO A C 1
ATOM 1953 O O . PRO A 1 261 ? -3.703 -4.988 5.246 1 97 261 PRO A O 1
ATOM 1956 N N . PRO A 1 262 ? -2.633 -5.613 3.359 1 97.81 262 PRO A N 1
ATOM 1957 C CA . PRO A 1 262 ? -3.861 -6.184 2.805 1 97.81 262 PRO A CA 1
ATOM 1958 C C . PRO A 1 262 ? -4.379 -7.375 3.611 1 97.81 262 PRO A C 1
ATOM 1960 O O . PRO A 1 262 ? -3.598 -8.055 4.277 1 97.81 262 PRO A O 1
ATOM 1963 N N . ILE A 1 263 ? -5.66 -7.578 3.559 1 98.06 263 ILE A N 1
ATOM 1964 C CA . ILE A 1 263 ? -6.219 -8.742 4.234 1 98.06 263 ILE A CA 1
ATOM 1965 C C . ILE A 1 263 ? -6.062 -9.977 3.352 1 98.06 263 ILE A C 1
ATOM 1967 O O . ILE A 1 263 ? -5.758 -9.867 2.16 1 98.06 263 ILE A O 1
ATOM 1971 N N . ASP A 1 264 ? -6.227 -11.133 3.93 1 97.38 264 ASP A N 1
ATOM 1972 C CA . ASP A 1 264 ? -6.129 -12.398 3.211 1 97.38 264 ASP A CA 1
ATOM 1973 C C . ASP A 1 264 ? -7.469 -12.773 2.584 1 97.38 264 ASP A C 1
ATOM 1975 O O . ASP A 1 264 ? -8.43 -13.086 3.295 1 97.38 264 ASP A O 1
ATOM 1979 N N . LEU A 1 265 ? -7.484 -12.75 1.299 1 97.69 265 LEU A N 1
ATOM 1980 C CA . LEU A 1 265 ? -8.664 -13.148 0.536 1 97.69 265 LEU A CA 1
ATOM 1981 C C . LEU A 1 265 ? -8.328 -14.289 -0.424 1 97.69 265 LEU A C 1
ATOM 1983 O O . LEU A 1 265 ? -7.168 -14.461 -0.807 1 97.69 265 LEU A O 1
ATOM 1987 N N . GLY A 1 266 ? -9.336 -15.023 -0.747 1 96.56 266 GLY A N 1
ATOM 1988 C CA . GLY A 1 266 ? -9.25 -16.031 -1.79 1 96.56 266 GLY A CA 1
ATOM 1989 C C . GLY A 1 266 ? -10.336 -15.914 -2.838 1 96.56 266 GLY A C 1
ATOM 1990 O O . GLY A 1 266 ? -11.359 -15.258 -2.607 1 96.56 266 GLY A O 1
ATOM 1991 N N . THR A 1 267 ? -10.055 -16.406 -3.998 1 97.88 267 THR A N 1
ATOM 1992 C CA . THR A 1 267 ? -11.062 -16.547 -5.043 1 97.88 267 THR A CA 1
ATOM 1993 C C . THR A 1 267 ? -11.141 -17.984 -5.535 1 97.88 267 THR A C 1
ATOM 1995 O O . THR A 1 267 ? -10.117 -18.609 -5.828 1 97.88 267 THR A O 1
ATOM 1998 N N . GLU A 1 268 ? -12.273 -18.453 -5.551 1 97.44 268 GLU A N 1
ATOM 1999 C CA . GLU A 1 268 ? -12.516 -19.797 -6.078 1 97.44 268 GLU A CA 1
ATOM 2000 C C . GLU A 1 268 ? -13.484 -19.766 -7.254 1 97.44 268 GLU A C 1
ATOM 2002 O O . GLU A 1 268 ? -14.477 -19.031 -7.227 1 97.44 268 GLU A O 1
ATOM 2007 N N . MET A 1 269 ? -13.117 -20.5 -8.312 1 96.88 269 MET A N 1
ATOM 2008 C CA . MET A 1 269 ? -13.977 -20.578 -9.492 1 96.88 269 MET A CA 1
ATOM 2009 C C . MET A 1 269 ? -14.562 -21.984 -9.633 1 96.88 269 MET A C 1
ATOM 2011 O O . MET A 1 269 ? -13.977 -22.953 -9.156 1 96.88 269 MET A O 1
ATOM 2015 N N . ALA A 1 270 ? -15.703 -22.047 -10.227 1 96.81 270 ALA A N 1
ATOM 2016 C CA . ALA A 1 270 ? -16.375 -23.297 -10.57 1 96.81 270 ALA A CA 1
ATOM 2017 C C . ALA A 1 270 ? -17.078 -23.188 -11.922 1 96.81 270 ALA A C 1
ATOM 2019 O O . ALA A 1 270 ? -17.641 -22.141 -12.242 1 96.81 270 ALA A O 1
ATOM 2020 N N . PRO A 1 271 ? -17.047 -24.312 -12.656 1 95 271 PRO A N 1
ATOM 2021 C CA . PRO A 1 271 ? -17.797 -24.281 -13.914 1 95 271 PRO A CA 1
ATOM 2022 C C . PRO A 1 271 ? -19.312 -24.281 -13.703 1 95 271 PRO A C 1
ATOM 2024 O O . PRO A 1 271 ? -19.797 -24.75 -12.664 1 95 271 PRO A O 1
ATOM 2027 N N . LEU A 1 272 ? -19.969 -23.656 -14.664 1 93.12 272 LEU A N 1
ATOM 2028 C CA . LEU A 1 272 ? -21.422 -23.703 -14.711 1 93.12 272 LEU A CA 1
ATOM 2029 C C . LEU A 1 272 ? -21.891 -24.578 -15.883 1 93.12 272 LEU A C 1
ATOM 2031 O O . LEU A 1 272 ? -21.219 -24.641 -16.906 1 93.12 272 LEU A O 1
ATOM 2035 N N . MET B 1 1 ? 5.656 5.91 -17.5 1 70.38 1 MET B N 1
ATOM 2036 C CA . MET B 1 1 ? 5.984 6.25 -16.109 1 70.38 1 MET B CA 1
ATOM 2037 C C . MET B 1 1 ? 5.797 7.742 -15.859 1 70.38 1 MET B C 1
ATOM 2039 O O . MET B 1 1 ? 5.234 8.133 -14.836 1 70.38 1 MET B O 1
ATOM 2043 N N . ARG B 1 2 ? 6.094 8.547 -16.922 1 78.62 2 ARG B N 1
ATOM 2044 C CA . ARG B 1 2 ? 5.969 9.984 -16.734 1 78.62 2 ARG B CA 1
ATOM 2045 C C . ARG B 1 2 ? 4.512 10.391 -16.547 1 78.62 2 ARG B C 1
ATOM 2047 O O . ARG B 1 2 ? 4.199 11.219 -15.695 1 78.62 2 ARG B O 1
ATOM 2054 N N . SER B 1 3 ? 3.705 9.742 -17.297 1 87.69 3 SER B N 1
ATOM 2055 C CA . SER B 1 3 ? 2.283 10.055 -17.188 1 87.69 3 SER B CA 1
ATOM 2056 C C . SER B 1 3 ? 1.736 9.648 -15.82 1 87.69 3 SER B C 1
ATOM 2058 O O . SER B 1 3 ? 0.901 10.352 -15.242 1 87.69 3 SER B O 1
ATOM 2060 N N . ARG B 1 4 ? 2.23 8.617 -15.312 1 91.31 4 ARG B N 1
ATOM 2061 C CA . ARG B 1 4 ? 1.802 8.164 -13.992 1 91.31 4 ARG B CA 1
ATOM 2062 C C . ARG B 1 4 ? 2.275 9.117 -12.898 1 91.31 4 ARG B C 1
ATOM 2064 O O . ARG B 1 4 ? 1.521 9.445 -11.984 1 91.31 4 ARG B O 1
ATOM 2071 N N . LEU B 1 5 ? 3.506 9.562 -13.086 1 95.06 5 LEU B N 1
ATOM 2072 C CA . LEU B 1 5 ? 4.066 10.477 -12.102 1 95.06 5 LEU B CA 1
ATOM 2073 C C . LEU B 1 5 ? 3.311 11.805 -12.102 1 95.06 5 LEU B C 1
ATOM 2075 O O . LEU B 1 5 ? 3.068 12.383 -11.039 1 95.06 5 LEU B O 1
ATOM 2079 N N . GLU B 1 6 ? 2.979 12.219 -13.273 1 94.88 6 GLU B N 1
ATOM 2080 C CA . GLU B 1 6 ? 2.17 13.43 -13.375 1 94.88 6 GLU B CA 1
ATOM 2081 C C . GLU B 1 6 ? 0.81 13.242 -12.711 1 94.88 6 GLU B C 1
ATOM 2083 O O . GLU B 1 6 ? 0.32 14.148 -12.031 1 94.88 6 GLU B O 1
ATOM 2088 N N . ALA B 1 7 ? 0.232 12.086 -12.938 1 94.5 7 ALA B N 1
ATOM 2089 C CA . ALA B 1 7 ? -1.066 11.797 -12.336 1 94.5 7 ALA B CA 1
ATOM 2090 C C . ALA B 1 7 ? -0.971 11.758 -10.82 1 94.5 7 ALA B C 1
ATOM 2092 O O . ALA B 1 7 ? -1.872 12.234 -10.125 1 94.5 7 ALA B O 1
ATOM 2093 N N . TRP B 1 8 ? 0.112 11.164 -10.344 1 95.88 8 TRP B N 1
ATOM 2094 C CA . TRP B 1 8 ? 0.313 11.117 -8.898 1 95.88 8 TRP B CA 1
ATOM 2095 C C . TRP B 1 8 ? 0.475 12.523 -8.32 1 95.88 8 TRP B C 1
ATOM 2097 O O . TRP B 1 8 ? -0.093 12.836 -7.277 1 95.88 8 TRP B O 1
ATOM 2107 N N . LEU B 1 9 ? 1.266 13.375 -9.008 1 96.31 9 LEU B N 1
ATOM 2108 C CA . LEU B 1 9 ? 1.478 14.758 -8.594 1 96.31 9 LEU B CA 1
ATOM 2109 C C . LEU B 1 9 ? 0.159 15.523 -8.562 1 96.31 9 LEU B C 1
ATOM 2111 O O . LEU B 1 9 ? -0.149 16.203 -7.582 1 96.31 9 LEU B O 1
ATOM 2115 N N . LEU B 1 10 ? -0.619 15.352 -9.555 1 94.69 10 LEU B N 1
ATOM 2116 C CA . LEU B 1 10 ? -1.878 16.078 -9.688 1 94.69 10 LEU B CA 1
ATOM 2117 C C . LEU B 1 10 ? -2.896 15.578 -8.664 1 94.69 10 LEU B C 1
ATOM 2119 O O . LEU B 1 10 ? -3.713 16.359 -8.172 1 94.69 10 LEU B O 1
ATOM 2123 N N . GLU B 1 11 ? -2.85 14.32 -8.375 1 94.25 11 GLU B N 1
ATOM 2124 C CA . GLU B 1 11 ? -3.738 13.75 -7.363 1 94.25 11 GLU B CA 1
ATOM 2125 C C . GLU B 1 11 ? -3.57 14.461 -6.02 1 94.25 11 GLU B C 1
ATOM 2127 O O . GLU B 1 11 ? -4.555 14.734 -5.332 1 94.25 11 GLU B O 1
ATOM 2132 N N . ASP B 1 12 ? -2.371 14.781 -5.672 1 94.38 12 ASP B N 1
ATOM 2133 C CA . ASP B 1 12 ? -2.104 15.422 -4.387 1 94.38 12 ASP B CA 1
ATOM 2134 C C . ASP B 1 12 ? -2.295 16.938 -4.48 1 94.38 12 ASP B C 1
ATOM 2136 O O . ASP B 1 12 ? -2.686 17.578 -3.506 1 94.38 12 ASP B O 1
ATOM 2140 N N . LEU B 1 13 ? -1.951 17.469 -5.617 1 92.75 13 LEU B N 1
ATOM 2141 C CA . LEU B 1 13 ? -2.055 18.906 -5.816 1 92.75 13 LEU B CA 1
ATOM 2142 C C . LEU B 1 13 ? -3.514 19.344 -5.848 1 92.75 13 LEU B C 1
ATOM 2144 O O . LEU B 1 13 ? -3.869 20.375 -5.262 1 92.75 13 LEU B O 1
ATOM 2148 N N . GLY B 1 14 ? -4.363 18.5 -6.5 1 92.25 14 GLY B N 1
ATOM 2149 C CA . GLY B 1 14 ? -5.715 18.938 -6.809 1 92.25 14 GLY B CA 1
ATOM 2150 C C . GLY B 1 14 ? -5.762 20.047 -7.836 1 92.25 14 GLY B C 1
ATOM 2151 O O . GLY B 1 14 ? -5.215 19.906 -8.93 1 92.25 14 GLY B O 1
ATOM 2152 N N . SER B 1 15 ? -6.32 21.25 -7.461 1 85.62 15 SER B N 1
ATOM 2153 C CA . SER B 1 15 ? -6.383 22.391 -8.375 1 85.62 15 SER B CA 1
ATOM 2154 C C . SER B 1 15 ? -5.184 23.312 -8.188 1 85.62 15 SER B C 1
ATOM 2156 O O . SER B 1 15 ? -4.688 23.891 -9.148 1 85.62 15 SER B O 1
ATOM 2158 N N . TYR B 1 16 ? -4.738 23.453 -6.969 1 85.69 16 TYR B N 1
ATOM 2159 C CA . TYR B 1 16 ? -3.588 24.281 -6.613 1 85.69 16 TYR B CA 1
ATOM 2160 C C . TYR B 1 16 ? -3.223 24.094 -5.145 1 85.69 16 TYR B C 1
ATOM 2162 O O . TYR B 1 16 ? -3.949 23.438 -4.395 1 85.69 16 TYR B O 1
ATOM 2170 N N . ASP B 1 17 ? -2.07 24.562 -4.77 1 91.62 17 ASP B N 1
ATOM 2171 C CA . ASP B 1 17 ? -1.619 24.531 -3.383 1 91.62 17 ASP B CA 1
ATOM 2172 C C . ASP B 1 17 ? -2.121 25.75 -2.619 1 91.62 17 ASP B C 1
ATOM 2174 O O . ASP B 1 17 ? -1.44 26.781 -2.564 1 91.62 17 ASP B O 1
ATOM 2178 N N . LEU B 1 18 ? -3.186 25.516 -1.935 1 86.06 18 LEU B N 1
ATOM 2179 C CA . LEU B 1 18 ? -3.889 26.609 -1.285 1 86.06 18 LEU B CA 1
ATOM 2180 C C . LEU B 1 18 ? -3.02 27.25 -0.207 1 86.06 18 LEU B C 1
ATOM 2182 O O . LEU B 1 18 ? -2.953 28.484 -0.104 1 86.06 18 LEU B O 1
ATOM 2186 N N . THR B 1 19 ? -2.334 26.453 0.581 1 88.94 19 THR B N 1
ATOM 2187 C CA . THR B 1 19 ? -1.53 26.969 1.687 1 88.94 19 THR B CA 1
ATOM 2188 C C . THR B 1 19 ? -0.403 27.859 1.171 1 88.94 19 THR B C 1
ATOM 2190 O O . THR B 1 19 ? -0.212 28.969 1.659 1 88.94 19 THR B O 1
ATOM 2193 N N . THR B 1 20 ? 0.307 27.359 0.215 1 89.69 20 THR B N 1
ATOM 2194 C CA . THR B 1 20 ? 1.418 28.109 -0.362 1 89.69 20 THR B CA 1
ATOM 2195 C C . THR B 1 20 ? 0.927 29.422 -0.977 1 89.69 20 THR B C 1
ATOM 2197 O O . THR B 1 20 ? 1.571 30.469 -0.832 1 89.69 20 THR B O 1
ATOM 2200 N N . GLU B 1 21 ? -0.181 29.406 -1.661 1 86.38 21 GLU B N 1
ATOM 2201 C CA . GLU B 1 21 ? -0.758 30.578 -2.314 1 86.38 21 GLU B CA 1
ATOM 2202 C C . GLU B 1 21 ? -1.177 31.625 -1.291 1 86.38 21 GLU B C 1
ATOM 2204 O O . GLU B 1 21 ? -0.856 32.812 -1.439 1 86.38 21 GLU B O 1
ATOM 2209 N N . VAL B 1 22 ? -1.85 31.203 -0.3 1 85.38 22 VAL B N 1
ATOM 2210 C CA . VAL B 1 22 ? -2.389 32.125 0.686 1 85.38 22 VAL B CA 1
ATOM 2211 C C . VAL B 1 22 ? -1.245 32.781 1.468 1 85.38 22 VAL B C 1
ATOM 2213 O O . VAL B 1 22 ? -1.323 33.969 1.842 1 85.38 22 VAL B O 1
ATOM 2216 N N . LEU B 1 23 ? -0.168 32 1.688 1 88.69 23 LEU B N 1
ATOM 2217 C CA . LEU B 1 23 ? 0.968 32.531 2.443 1 88.69 23 LEU B CA 1
ATOM 2218 C C . LEU B 1 23 ? 1.829 33.438 1.578 1 88.69 23 LEU B C 1
ATOM 2220 O O . LEU B 1 23 ? 2.676 34.188 2.094 1 88.69 23 LEU B O 1
ATOM 2224 N N . GLY B 1 24 ? 1.637 33.406 0.228 1 89.88 24 GLY B N 1
ATOM 2225 C CA . GLY B 1 24 ? 2.381 34.25 -0.695 1 89.88 24 GLY B CA 1
ATOM 2226 C C . GLY B 1 24 ? 3.854 33.875 -0.772 1 89.88 24 GLY B C 1
ATOM 2227 O O . GLY B 1 24 ? 4.699 34.75 -0.984 1 89.88 24 GLY B O 1
ATOM 2228 N N . ILE B 1 25 ? 4.164 32.656 -0.584 1 90.44 25 ILE B N 1
ATOM 2229 C CA . ILE B 1 25 ? 5.574 32.312 -0.49 1 90.44 25 ILE B CA 1
ATOM 2230 C C . ILE B 1 25 ? 6.012 31.594 -1.771 1 90.44 25 ILE B C 1
ATOM 2232 O O . ILE B 1 25 ? 7.168 31.188 -1.895 1 90.44 25 ILE B O 1
ATOM 2236 N N . GLY B 1 26 ? 5.188 31.484 -2.734 1 94.69 26 GLY B N 1
ATOM 2237 C CA . GLY B 1 26 ? 5.402 30.625 -3.889 1 94.69 26 GLY B CA 1
ATOM 2238 C C . GLY B 1 26 ? 6.652 30.969 -4.668 1 94.69 26 GLY B C 1
ATOM 2239 O O . GLY B 1 26 ? 7.34 30.078 -5.184 1 94.69 26 GLY B O 1
ATOM 2240 N N . GLY B 1 27 ? 6.934 32.156 -4.785 1 95.19 27 GLY B N 1
ATOM 2241 C CA . GLY B 1 27 ? 8.039 32.625 -5.613 1 95.19 27 GLY B CA 1
ATOM 2242 C C . GLY B 1 27 ? 9.375 32.594 -4.902 1 95.19 27 GLY B C 1
ATOM 2243 O O . GLY B 1 27 ? 10.422 32.781 -5.523 1 95.19 27 GLY B O 1
ATOM 2244 N N . LEU B 1 28 ? 9.43 32.312 -3.605 1 95.56 28 LEU B N 1
ATOM 2245 C CA . LEU B 1 28 ? 10.68 32.281 -2.846 1 95.56 28 LEU B CA 1
ATOM 2246 C C . LEU B 1 28 ? 11.461 31 -3.174 1 95.56 28 LEU B C 1
ATOM 2248 O O . LEU B 1 28 ? 10.867 29.953 -3.455 1 95.56 28 LEU B O 1
ATOM 2252 N N . ARG B 1 29 ? 12.781 31.141 -3.09 1 97.12 29 ARG B N 1
ATOM 2253 C CA . ARG B 1 29 ? 13.633 30 -3.439 1 97.12 29 ARG B CA 1
ATOM 2254 C C . ARG B 1 29 ? 14.047 29.219 -2.195 1 97.12 29 ARG B C 1
ATOM 2256 O O . ARG B 1 29 ? 14.266 29.812 -1.135 1 97.12 29 ARG B O 1
ATOM 2263 N N . GLY B 1 30 ? 14.109 27.906 -2.344 1 97.62 30 GLY B N 1
ATOM 2264 C CA . GLY B 1 30 ? 14.531 27.062 -1.237 1 97.62 30 GLY B CA 1
ATOM 2265 C C . GLY B 1 30 ? 15.047 25.719 -1.684 1 97.62 30 GLY B C 1
ATOM 2266 O O . GLY B 1 30 ? 15.242 25.484 -2.879 1 97.62 30 GLY B O 1
ATOM 2267 N N . VAL B 1 31 ? 15.406 24.922 -0.691 1 98.31 31 VAL B N 1
ATOM 2268 C CA . VAL B 1 31 ? 15.875 23.547 -0.894 1 98.31 31 VAL B 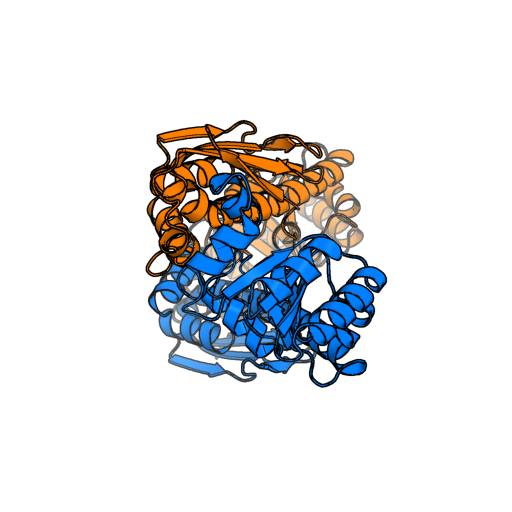CA 1
ATOM 2269 C C . VAL B 1 31 ? 15.062 22.594 -0.027 1 98.31 31 VAL B C 1
ATOM 2271 O O . VAL B 1 31 ? 14.711 22.922 1.107 1 98.31 31 VAL B O 1
ATOM 2274 N N . ALA B 1 32 ? 14.703 21.5 -0.606 1 98.38 32 ALA B N 1
ATOM 2275 C CA . ALA B 1 32 ? 14.078 20.391 0.115 1 98.38 32 ALA B CA 1
ATOM 2276 C C . ALA B 1 32 ? 15.008 19.172 0.168 1 98.38 32 ALA B C 1
ATOM 2278 O O . ALA B 1 32 ? 15.633 18.828 -0.834 1 98.38 32 ALA B O 1
ATOM 2279 N N . GLN B 1 33 ? 15.133 18.625 1.313 1 98.56 33 GLN B N 1
ATOM 2280 C CA . GLN B 1 33 ? 15.906 17.406 1.501 1 98.56 33 GLN B CA 1
ATOM 2281 C C . GLN B 1 33 ? 15.039 16.281 2.074 1 98.56 33 GLN B C 1
ATOM 2283 O O . GLN B 1 33 ? 14.445 16.438 3.143 1 98.56 33 GLN B O 1
ATOM 2288 N N . LEU B 1 34 ? 14.969 15.242 1.307 1 98.62 34 LEU B N 1
ATOM 2289 C CA . LEU B 1 34 ? 14.328 14.008 1.765 1 98.62 34 LEU B CA 1
ATOM 2290 C C . LEU B 1 34 ? 15.344 13.102 2.461 1 98.62 34 LEU B C 1
ATOM 2292 O O . LEU B 1 34 ? 16.391 12.789 1.896 1 98.62 34 LEU B O 1
ATOM 2296 N N . PHE B 1 35 ? 14.984 12.695 3.719 1 98.62 35 PHE B N 1
ATOM 2297 C CA . PHE B 1 35 ? 15.961 11.914 4.469 1 98.62 35 PHE B CA 1
ATOM 2298 C C . PHE B 1 35 ? 15.289 10.742 5.172 1 98.62 35 PHE B C 1
ATOM 2300 O O . PHE B 1 35 ? 14.102 10.797 5.496 1 98.62 35 PHE B O 1
ATOM 2307 N N . ALA B 1 36 ? 16.109 9.672 5.352 1 98.31 36 ALA B N 1
ATOM 2308 C CA . ALA B 1 36 ? 15.617 8.461 6.004 1 98.31 36 ALA B CA 1
ATOM 2309 C C . ALA B 1 36 ? 15.609 8.625 7.523 1 98.31 36 ALA B C 1
ATOM 2311 O O . ALA B 1 36 ? 16.547 9.195 8.094 1 98.31 36 ALA B O 1
ATOM 2312 N N . ARG B 1 37 ? 14.586 8.148 8.117 1 97.75 37 ARG B N 1
ATOM 2313 C CA . ARG B 1 37 ? 14.5 8.156 9.578 1 97.75 37 ARG B CA 1
ATOM 2314 C C . ARG B 1 37 ? 14.703 6.754 10.141 1 97.75 37 ARG B C 1
ATOM 2316 O O . ARG B 1 37 ? 14.578 6.543 11.352 1 97.75 37 ARG B O 1
ATOM 2323 N N . GLU B 1 38 ? 14.961 5.727 9.352 1 97.81 38 GLU B N 1
ATOM 2324 C CA . GLU B 1 38 ? 15.289 4.344 9.688 1 97.81 38 GLU B CA 1
ATOM 2325 C C . GLU B 1 38 ? 16.156 3.709 8.609 1 97.81 38 GLU B C 1
ATOM 2327 O O . GLU B 1 38 ? 16.297 4.254 7.508 1 97.81 38 GLU B O 1
ATOM 2332 N N . GLU B 1 39 ? 16.828 2.639 8.93 1 98.25 39 GLU B N 1
ATOM 2333 C CA . GLU B 1 39 ? 17.594 1.893 7.938 1 98.25 39 GLU B CA 1
ATOM 2334 C C . GLU B 1 39 ? 16.688 1.254 6.895 1 98.25 39 GLU B C 1
ATOM 2336 O O . GLU B 1 39 ? 15.641 0.702 7.234 1 98.25 39 GLU B O 1
ATOM 2341 N N . ALA B 1 40 ? 17.094 1.421 5.617 1 98.56 40 ALA B N 1
ATOM 2342 C CA . ALA B 1 40 ? 16.234 0.89 4.555 1 98.56 40 ALA B CA 1
ATOM 2343 C C . ALA B 1 40 ? 17.016 0.722 3.256 1 98.56 40 ALA B C 1
ATOM 2345 O O . ALA B 1 40 ? 18.094 1.31 3.088 1 98.56 40 ALA B O 1
ATOM 2346 N N . VAL B 1 41 ? 16.578 -0.122 2.453 1 98.81 41 VAL B N 1
ATOM 2347 C CA . VAL B 1 41 ? 16.984 -0.151 1.053 1 98.81 41 VAL B CA 1
ATOM 2348 C C . VAL B 1 41 ? 16.156 0.855 0.253 1 98.81 41 VAL B C 1
ATOM 2350 O O . VAL B 1 41 ? 14.93 0.764 0.208 1 98.81 41 VAL B O 1
ATOM 2353 N N . VAL B 1 42 ? 16.859 1.775 -0.392 1 98.81 42 VAL B N 1
ATOM 2354 C CA . VAL B 1 42 ? 16.172 2.869 -1.078 1 98.81 42 VAL B CA 1
ATOM 2355 C C . VAL B 1 42 ? 15.609 2.371 -2.406 1 98.81 42 VAL B C 1
ATOM 2357 O O . VAL B 1 42 ? 16.266 1.602 -3.117 1 98.81 42 VAL B O 1
ATOM 2360 N N . ALA B 1 43 ? 14.438 2.758 -2.709 1 98.81 43 ALA B N 1
ATOM 2361 C CA . ALA B 1 43 ? 13.812 2.582 -4.02 1 98.81 43 ALA B CA 1
ATOM 2362 C C . ALA B 1 43 ? 12.859 3.729 -4.332 1 98.81 43 ALA B C 1
ATOM 2364 O O . ALA B 1 43 ? 12.242 4.297 -3.428 1 98.81 43 ALA B O 1
ATOM 2365 N N . GLY B 1 44 ? 12.766 4.098 -5.602 1 98.25 44 GLY B N 1
ATOM 2366 C CA . GLY B 1 44 ? 11.812 5.113 -6.023 1 98.25 44 GLY B CA 1
ATOM 2367 C C . GLY B 1 44 ? 12.383 6.52 -5.969 1 98.25 44 GLY B C 1
ATOM 2368 O O . GLY B 1 44 ? 11.672 7.488 -6.23 1 98.25 44 GLY B O 1
ATOM 2369 N N . SER B 1 45 ? 13.695 6.648 -5.664 1 98.56 45 SER B N 1
ATOM 2370 C CA . SER B 1 45 ? 14.297 7.973 -5.57 1 98.56 45 SER B CA 1
ATOM 2371 C C . SER B 1 45 ? 14.367 8.641 -6.938 1 98.56 45 SER B C 1
ATOM 2373 O O . SER B 1 45 ? 14.219 9.859 -7.043 1 98.56 45 SER B O 1
ATOM 2375 N N . GLU B 1 46 ? 14.586 7.855 -7.992 1 97.81 46 GLU B N 1
ATOM 2376 C CA . GLU B 1 46 ? 14.594 8.391 -9.352 1 97.81 46 GLU B CA 1
ATOM 2377 C C . GLU B 1 46 ? 13.227 8.938 -9.742 1 97.81 46 GLU B C 1
ATOM 2379 O O . GLU B 1 46 ? 13.125 10.023 -10.312 1 97.81 46 GLU B O 1
ATOM 2384 N N . GLU B 1 47 ? 12.172 8.156 -9.422 1 98 47 GLU B N 1
ATOM 2385 C CA . GLU B 1 47 ? 10.805 8.586 -9.68 1 98 47 GLU B CA 1
ATOM 2386 C C . GLU B 1 47 ? 10.453 9.828 -8.867 1 98 47 GLU B C 1
ATOM 2388 O O . GLU B 1 47 ? 9.797 10.75 -9.367 1 98 47 GLU B O 1
ATOM 2393 N N . ALA B 1 48 ? 10.898 9.867 -7.617 1 98.38 48 ALA B N 1
ATOM 2394 C CA . ALA B 1 48 ? 10.656 11.023 -6.762 1 98.38 48 ALA B CA 1
ATOM 2395 C C . ALA B 1 48 ? 11.32 12.273 -7.332 1 98.38 48 ALA B C 1
ATOM 2397 O O . ALA B 1 48 ? 10.742 13.367 -7.289 1 98.38 48 ALA B O 1
ATOM 2398 N N . ALA B 1 49 ? 12.5 12.102 -7.836 1 98.31 49 ALA B N 1
ATOM 2399 C CA . ALA B 1 49 ? 13.203 13.219 -8.469 1 98.31 49 ALA B CA 1
ATOM 2400 C C . ALA B 1 49 ? 12.414 13.766 -9.656 1 98.31 49 ALA B C 1
ATOM 2402 O O . ALA B 1 49 ? 12.312 14.984 -9.828 1 98.31 49 ALA B O 1
ATOM 2403 N N . GLU B 1 50 ? 11.883 12.875 -10.414 1 97.75 50 GLU B N 1
ATOM 2404 C CA . GLU B 1 50 ? 11.078 13.289 -11.562 1 97.75 50 GLU B CA 1
ATOM 2405 C C . GLU B 1 50 ? 9.828 14.039 -11.125 1 97.75 50 GLU B C 1
ATOM 2407 O O . GLU B 1 50 ? 9.375 14.961 -11.805 1 97.75 50 GLU B O 1
ATOM 2412 N N . VAL B 1 51 ? 9.242 13.625 -9.969 1 98.12 51 VAL B N 1
ATOM 2413 C CA . VAL B 1 51 ? 8.086 14.336 -9.422 1 98.12 51 VAL B CA 1
ATOM 2414 C C . VAL B 1 51 ? 8.453 15.789 -9.141 1 98.12 51 VAL B C 1
ATOM 2416 O O . VAL B 1 51 ? 7.699 16.703 -9.484 1 98.12 51 VAL B O 1
ATOM 2419 N N . TYR B 1 52 ? 9.594 16.031 -8.531 1 98.44 52 TYR B N 1
ATOM 2420 C CA . TYR B 1 52 ? 10.047 17.391 -8.266 1 98.44 52 TYR B CA 1
ATOM 2421 C C . TYR B 1 52 ? 10.258 18.156 -9.562 1 98.44 52 TYR B C 1
ATOM 2423 O O . TYR B 1 52 ? 9.891 19.328 -9.664 1 98.44 52 TYR B O 1
ATOM 2431 N N . ARG B 1 53 ? 10.836 17.531 -10.609 1 97.88 53 ARG B N 1
ATOM 2432 C CA . ARG B 1 53 ? 11.062 18.172 -11.898 1 97.88 53 ARG B CA 1
ATOM 2433 C C . ARG B 1 53 ? 9.742 18.547 -12.57 1 97.88 53 ARG B C 1
ATOM 2435 O O . ARG B 1 53 ? 9.609 19.625 -13.133 1 97.88 53 ARG B O 1
ATOM 2442 N N . LEU B 1 54 ? 8.82 17.625 -12.516 1 97.25 54 LEU B N 1
ATOM 2443 C CA . LEU B 1 54 ? 7.5 17.859 -13.094 1 97.25 54 LEU B CA 1
ATOM 2444 C C . LEU B 1 54 ? 6.809 19.031 -12.398 1 97.25 54 LEU B C 1
ATOM 2446 O O . LEU B 1 54 ? 6.043 19.766 -13.023 1 97.25 54 LEU B O 1
ATOM 2450 N N . ALA B 1 55 ? 7.102 19.172 -11.078 1 96.94 55 ALA B N 1
ATOM 2451 C CA . ALA B 1 55 ? 6.5 20.25 -10.312 1 96.94 55 ALA B CA 1
ATOM 2452 C C . ALA B 1 55 ? 7.156 21.594 -10.648 1 96.94 55 ALA B C 1
ATOM 2454 O O . ALA B 1 55 ? 6.672 22.656 -10.234 1 96.94 55 ALA B O 1
ATOM 2455 N N . GLY B 1 56 ? 8.344 21.531 -11.32 1 96.56 56 GLY B N 1
ATOM 2456 C CA . GLY B 1 56 ? 8.969 22.766 -11.766 1 96.56 56 GLY B CA 1
ATOM 2457 C C . GLY B 1 56 ? 10.273 23.062 -11.055 1 96.56 56 GLY B C 1
ATOM 2458 O O . GLY B 1 56 ? 10.828 24.156 -11.211 1 96.56 56 GLY B O 1
ATOM 2459 N N . CYS B 1 57 ? 10.719 22.109 -10.289 1 96.31 57 CYS B N 1
ATOM 2460 C CA . CYS B 1 57 ? 12.008 22.328 -9.641 1 96.31 57 CYS B CA 1
ATOM 2461 C C . CYS B 1 57 ? 13.148 22.172 -10.641 1 96.31 57 CYS B C 1
ATOM 2463 O O . CYS B 1 57 ? 13.195 21.203 -11.398 1 96.31 57 CYS B O 1
ATOM 2465 N N . GLY B 1 58 ? 14.07 23.078 -10.586 1 92.06 58 GLY B N 1
ATOM 2466 C CA . GLY B 1 58 ? 15.109 23.141 -11.602 1 92.06 58 GLY B CA 1
ATOM 2467 C C . GLY B 1 58 ? 16.281 22.219 -11.32 1 92.06 58 GLY B C 1
ATOM 2468 O O . GLY B 1 58 ? 16.906 21.703 -12.25 1 92.06 58 GLY B O 1
ATOM 2469 N N . GLU B 1 59 ? 16.688 22.125 -10.094 1 96.81 59 GLU B N 1
ATOM 2470 C CA . GLU B 1 59 ? 17.812 21.281 -9.695 1 96.81 59 GLU B CA 1
ATOM 2471 C C . GLU B 1 59 ? 17.359 20.172 -8.75 1 96.81 59 GLU B C 1
ATOM 2473 O O . GLU B 1 59 ? 16.859 20.438 -7.66 1 96.81 59 GLU B O 1
ATOM 2478 N N . VAL B 1 60 ? 17.516 18.984 -9.203 1 98.38 60 VAL B N 1
ATOM 2479 C CA . VAL B 1 60 ? 17.156 17.828 -8.391 1 98.38 60 VAL B CA 1
ATOM 2480 C C . VAL B 1 60 ? 18.281 16.797 -8.422 1 98.38 60 VAL B C 1
ATOM 2482 O O . VAL B 1 60 ? 18.75 16.422 -9.492 1 98.38 60 VAL B O 1
ATOM 2485 N N . GLU B 1 61 ? 18.672 16.359 -7.254 1 98.44 61 GLU B N 1
ATOM 2486 C CA . GLU B 1 61 ? 19.766 15.406 -7.117 1 98.44 61 GLU B CA 1
ATOM 2487 C C . GLU B 1 61 ? 19.297 14.133 -6.41 1 98.44 61 GLU B C 1
ATOM 2489 O O . GLU B 1 61 ? 18.812 14.188 -5.277 1 98.44 61 GLU B O 1
ATOM 2494 N N . VAL B 1 62 ? 19.438 13.062 -7.078 1 98.5 62 VAL B N 1
ATOM 2495 C CA . VAL B 1 62 ? 19.266 11.766 -6.434 1 98.5 62 VAL B CA 1
ATOM 2496 C C . VAL B 1 62 ? 20.547 11.398 -5.68 1 98.5 62 VAL B C 1
ATOM 2498 O O . VAL B 1 62 ? 21.562 11.055 -6.293 1 98.5 62 VAL B O 1
ATOM 2501 N N . VAL B 1 63 ? 20.516 11.391 -4.387 1 98.62 63 VAL B N 1
ATOM 2502 C CA . VAL B 1 63 ? 21.688 11.156 -3.566 1 98.62 63 VAL B CA 1
ATOM 2503 C C . VAL B 1 63 ? 21.891 9.656 -3.355 1 98.62 63 VAL B C 1
ATOM 2505 O O . VAL B 1 63 ? 23.016 9.156 -3.41 1 98.62 63 VAL B O 1
ATOM 2508 N N . LYS B 1 64 ? 20.797 8.961 -3.025 1 98.38 64 LYS B N 1
ATOM 2509 C CA . LYS B 1 64 ? 20.797 7.5 -2.949 1 98.38 64 LYS B CA 1
ATOM 2510 C C . LYS B 1 64 ? 19.906 6.898 -4.035 1 98.38 64 LYS B C 1
ATOM 2512 O O . LYS B 1 64 ? 18.719 7.203 -4.105 1 98.38 64 LYS B O 1
ATOM 2517 N N . ARG B 1 65 ? 20.5 6.098 -4.82 1 97.31 65 ARG B N 1
ATOM 2518 C CA . ARG B 1 65 ? 19.766 5.461 -5.91 1 97.31 65 ARG B CA 1
ATOM 2519 C C . ARG B 1 65 ? 19.078 4.191 -5.438 1 97.31 65 ARG B C 1
ATOM 2521 O O . ARG B 1 65 ? 19.422 3.635 -4.395 1 97.31 65 ARG B O 1
ATOM 2528 N N . SER B 1 66 ? 18.094 3.791 -6.195 1 98.12 66 SER B N 1
ATOM 2529 C CA . SER B 1 66 ? 17.406 2.533 -5.902 1 98.12 66 SER B CA 1
ATOM 2530 C C . SER B 1 66 ? 18.406 1.388 -5.762 1 98.12 66 SER B C 1
ATOM 2532 O O . SER B 1 66 ? 19.281 1.216 -6.609 1 98.12 66 SER B O 1
ATOM 2534 N N . GLY B 1 67 ? 18.219 0.638 -4.719 1 97.75 67 GLY B N 1
ATOM 2535 C CA . GLY B 1 67 ? 19.109 -0.482 -4.453 1 97.75 67 GLY B CA 1
ATOM 2536 C C . GLY B 1 67 ? 20.156 -0.178 -3.395 1 97.75 67 GLY B C 1
ATOM 2537 O O . GLY B 1 67 ? 20.75 -1.093 -2.82 1 97.75 67 GLY B O 1
ATOM 2538 N N . GLN B 1 68 ? 20.312 1.099 -3.08 1 98.38 68 GLN B N 1
ATOM 2539 C CA . GLN B 1 68 ? 21.328 1.494 -2.105 1 98.38 68 GLN B CA 1
ATOM 2540 C C . GLN B 1 68 ? 20.75 1.517 -0.693 1 98.38 68 GLN B C 1
ATOM 2542 O O . GLN B 1 68 ? 19.547 1.731 -0.511 1 98.38 68 GLN B O 1
ATOM 2547 N N . LEU B 1 69 ? 21.656 1.34 0.286 1 98.31 69 LEU B N 1
ATOM 2548 C CA . LEU B 1 69 ? 21.281 1.364 1.695 1 98.31 69 LEU B CA 1
ATOM 2549 C C . LEU B 1 69 ? 21.281 2.791 2.236 1 98.31 69 LEU B C 1
ATOM 2551 O O . LEU B 1 69 ? 22.188 3.572 1.925 1 98.31 69 LEU B O 1
ATOM 2555 N N . ALA B 1 70 ? 20.266 3.154 2.951 1 98.44 70 ALA B N 1
ATOM 2556 C CA . ALA B 1 70 ? 20.219 4.406 3.701 1 98.44 70 ALA B CA 1
ATOM 2557 C C . ALA B 1 70 ? 20.078 4.145 5.199 1 98.44 70 ALA B C 1
ATOM 2559 O O . ALA B 1 70 ? 19.312 3.271 5.617 1 98.44 70 ALA B O 1
ATOM 2560 N N . ARG B 1 71 ? 20.891 4.809 5.957 1 97.94 71 ARG B N 1
ATOM 2561 C CA . ARG B 1 71 ? 20.781 4.812 7.41 1 97.94 71 ARG B CA 1
ATOM 2562 C C . ARG B 1 71 ? 20.016 6.047 7.891 1 97.94 71 ARG B C 1
ATOM 2564 O O . ARG B 1 71 ? 19.781 6.977 7.117 1 97.94 71 ARG B O 1
ATOM 2571 N N . ARG B 1 72 ? 19.578 6.02 9.156 1 97.56 72 ARG B N 1
ATOM 2572 C CA . ARG B 1 72 ? 18.906 7.18 9.75 1 97.56 72 ARG B CA 1
ATOM 2573 C C . ARG B 1 72 ? 19.734 8.453 9.516 1 97.56 72 ARG B C 1
ATOM 2575 O O . ARG B 1 72 ? 20.938 8.477 9.773 1 97.56 72 ARG B O 1
ATOM 2582 N N . GLY B 1 73 ? 19.047 9.445 8.953 1 97.56 73 GLY B N 1
ATOM 2583 C CA . GLY B 1 73 ? 19.703 10.734 8.758 1 97.56 73 GLY B CA 1
ATOM 2584 C C . GLY B 1 73 ? 20.266 10.906 7.355 1 97.56 73 GLY B C 1
ATOM 2585 O O . GLY B 1 73 ? 20.531 12.031 6.93 1 97.56 73 GLY B O 1
ATOM 2586 N N . ASN B 1 74 ? 20.469 9.789 6.621 1 98.44 74 ASN B N 1
ATOM 2587 C CA . ASN B 1 74 ? 20.984 9.891 5.258 1 98.44 74 ASN B CA 1
ATOM 2588 C C . ASN B 1 74 ? 20.016 10.625 4.344 1 98.44 74 ASN B C 1
ATOM 2590 O O . ASN B 1 74 ? 18.812 10.336 4.352 1 98.44 74 ASN B O 1
ATOM 2594 N N . VAL B 1 75 ? 20.531 11.562 3.609 1 98.62 75 VAL B N 1
ATOM 2595 C CA . VAL B 1 75 ? 19.734 12.227 2.574 1 98.62 75 VAL B CA 1
ATOM 2596 C C . VAL B 1 75 ? 19.578 11.297 1.373 1 98.62 75 VAL B C 1
ATOM 2598 O O . VAL B 1 75 ? 20.547 10.672 0.924 1 98.62 75 VAL B O 1
ATOM 2601 N N . VAL B 1 76 ? 18.375 11.227 0.894 1 98.62 76 VAL B N 1
ATOM 2602 C CA . VAL B 1 76 ? 18.047 10.352 -0.228 1 98.62 76 VAL B CA 1
ATOM 2603 C C . VAL B 1 76 ? 17.922 11.18 -1.506 1 98.62 76 VAL B C 1
ATOM 2605 O O . VAL B 1 76 ? 18.297 10.719 -2.59 1 98.62 76 VAL B O 1
ATOM 2608 N N . LEU B 1 77 ? 17.406 12.375 -1.367 1 98.44 77 LEU B N 1
ATOM 2609 C CA . LEU B 1 77 ? 17.109 13.25 -2.498 1 98.44 77 LEU B CA 1
ATOM 2610 C C . LEU B 1 77 ? 17.156 14.719 -2.082 1 98.44 77 LEU B C 1
ATOM 2612 O O . LEU B 1 77 ? 16.734 15.062 -0.977 1 98.44 77 LEU B O 1
ATOM 2616 N N . ARG B 1 78 ? 17.656 15.523 -2.975 1 98.62 78 ARG B N 1
ATOM 2617 C CA . ARG B 1 78 ? 17.688 16.969 -2.781 1 98.62 78 ARG B CA 1
ATOM 2618 C C . ARG B 1 78 ? 17.078 17.688 -3.979 1 98.62 78 ARG B C 1
ATOM 2620 O O . ARG B 1 78 ? 17.359 17.344 -5.125 1 98.62 78 ARG B O 1
ATOM 2627 N N . ALA B 1 79 ? 16.266 18.656 -3.719 1 98.56 79 ALA B N 1
ATOM 2628 C CA . ALA B 1 79 ? 15.664 19.453 -4.781 1 98.56 79 ALA B CA 1
ATOM 2629 C C . ALA B 1 79 ? 15.766 20.953 -4.473 1 98.56 79 ALA B C 1
ATOM 2631 O O . ALA B 1 79 ? 15.555 21.375 -3.336 1 98.56 79 ALA B O 1
ATOM 2632 N N . VAL B 1 80 ? 16.109 21.703 -5.477 1 98.5 80 VAL B N 1
ATOM 2633 C CA . VAL B 1 80 ? 16.172 23.172 -5.379 1 98.5 80 VAL B CA 1
ATOM 2634 C C . VAL B 1 80 ? 15.18 23.797 -6.348 1 98.5 80 VAL B C 1
ATOM 2636 O O . VAL B 1 80 ? 15.07 23.359 -7.5 1 98.5 80 VAL B O 1
ATOM 2639 N N . GLY B 1 81 ? 14.469 24.75 -5.836 1 97.69 81 GLY B N 1
ATOM 2640 C CA . GLY B 1 81 ? 13.484 25.438 -6.652 1 97.69 81 GLY B CA 1
ATOM 2641 C C . GLY B 1 81 ? 12.641 26.422 -5.867 1 97.69 81 GLY B C 1
ATOM 2642 O O . GLY B 1 81 ? 12.969 26.766 -4.727 1 97.69 81 GLY B O 1
ATOM 2643 N N . GLU B 1 82 ? 11.609 26.906 -6.531 1 97.56 82 GLU B N 1
ATOM 2644 C CA . GLU B 1 82 ? 10.672 27.797 -5.852 1 97.56 82 GLU B CA 1
ATOM 2645 C C . GLU B 1 82 ? 9.82 27.016 -4.84 1 97.56 82 GLU B C 1
ATOM 2647 O O . GLU B 1 82 ? 9.586 25.828 -5.008 1 97.56 82 GLU B O 1
ATOM 2652 N N . ALA B 1 83 ? 9.383 27.75 -3.773 1 96.25 83 ALA B N 1
ATOM 2653 C CA . ALA B 1 83 ? 8.578 27.141 -2.721 1 96.25 83 ALA B CA 1
ATOM 2654 C C . ALA B 1 83 ? 7.332 26.469 -3.297 1 96.25 83 ALA B C 1
ATOM 2656 O O . ALA B 1 83 ? 6.891 25.438 -2.805 1 96.25 83 ALA B O 1
ATOM 2657 N N . ARG B 1 84 ? 6.781 27.094 -4.355 1 96.38 84 ARG B N 1
ATOM 2658 C CA . ARG B 1 84 ? 5.578 26.531 -4.957 1 96.38 84 ARG B CA 1
ATOM 2659 C C . ARG B 1 84 ? 5.84 25.141 -5.516 1 96.38 84 ARG B C 1
ATOM 2661 O O . ARG B 1 84 ? 5.016 24.234 -5.359 1 96.38 84 ARG B O 1
ATOM 2668 N N . CYS B 1 85 ? 6.938 24.922 -6.156 1 97.25 85 CYS B N 1
ATOM 2669 C CA . CYS B 1 85 ? 7.234 23.609 -6.727 1 97.25 85 CYS B CA 1
ATOM 2670 C C . CYS B 1 85 ? 7.668 22.625 -5.645 1 97.25 85 CYS B C 1
ATOM 2672 O O . CYS B 1 85 ? 7.332 21.453 -5.707 1 97.25 85 CYS B O 1
ATOM 2674 N N . LEU B 1 86 ? 8.445 23.141 -4.609 1 98.19 86 LEU B N 1
ATOM 2675 C CA . LEU B 1 86 ? 8.898 22.281 -3.514 1 98.19 86 LEU B CA 1
ATOM 2676 C C . LEU B 1 86 ? 7.707 21.734 -2.738 1 98.19 86 LEU B C 1
ATOM 2678 O O . LEU B 1 86 ? 7.641 20.516 -2.479 1 98.19 86 LEU B O 1
ATOM 2682 N N . HIS B 1 87 ? 6.762 22.578 -2.402 1 97.25 87 HIS B N 1
ATOM 2683 C CA . HIS B 1 87 ? 5.598 22.156 -1.63 1 97.25 87 HIS B CA 1
ATOM 2684 C C . HIS B 1 87 ? 4.672 21.281 -2.461 1 97.25 87 HIS B C 1
ATOM 2686 O O . HIS B 1 87 ? 4.059 20.359 -1.939 1 97.25 87 HIS B O 1
ATOM 2692 N N . ALA B 1 88 ? 4.539 21.578 -3.762 1 97.19 88 ALA B N 1
ATOM 2693 C CA . ALA B 1 88 ? 3.678 20.797 -4.648 1 97.19 88 ALA B CA 1
ATOM 2694 C C . ALA B 1 88 ? 4.152 19.344 -4.738 1 97.19 88 ALA B C 1
ATOM 2696 O O . ALA B 1 88 ? 3.336 18.422 -4.801 1 97.19 88 ALA B O 1
ATOM 2697 N N . ALA B 1 89 ? 5.461 19.156 -4.707 1 98 89 ALA B N 1
ATOM 2698 C CA . ALA B 1 89 ? 6.035 17.828 -4.965 1 98 89 ALA B CA 1
ATOM 2699 C C . ALA B 1 89 ? 6.254 17.062 -3.662 1 98 89 ALA B C 1
ATOM 2701 O O . ALA B 1 89 ? 6.391 15.836 -3.67 1 98 89 ALA B O 1
ATOM 2702 N N . TRP B 1 90 ? 6.289 17.734 -2.537 1 97.88 90 TRP B N 1
ATOM 2703 C CA . TRP B 1 90 ? 6.801 17.266 -1.254 1 97.88 90 TRP B CA 1
ATOM 2704 C C . TRP B 1 90 ? 6.188 15.914 -0.889 1 97.88 90 TRP B C 1
ATOM 2706 O O . TRP B 1 90 ? 6.883 14.898 -0.862 1 97.88 90 TRP B O 1
ATOM 2716 N N . ARG B 1 91 ? 4.91 15.875 -0.738 1 97.5 91 ARG B N 1
ATOM 2717 C CA . ARG B 1 91 ? 4.262 14.68 -0.199 1 97.5 91 ARG B CA 1
ATOM 2718 C C . ARG B 1 91 ? 4.281 13.547 -1.213 1 97.5 91 ARG B C 1
ATOM 2720 O O . ARG B 1 91 ? 4.574 12.398 -0.862 1 97.5 91 ARG B O 1
ATOM 2727 N N . THR B 1 92 ? 3.984 13.812 -2.488 1 98 92 THR B N 1
ATOM 2728 C CA . THR B 1 92 ? 3.99 12.773 -3.514 1 98 92 THR B CA 1
ATOM 2729 C C . THR B 1 92 ? 5.367 12.125 -3.623 1 98 92 THR B C 1
ATOM 2731 O O . THR B 1 92 ? 5.484 10.898 -3.621 1 98 92 THR B O 1
ATOM 2734 N N . ALA B 1 93 ? 6.406 12.992 -3.68 1 98.44 93 ALA B N 1
ATOM 2735 C CA . ALA B 1 93 ? 7.77 12.477 -3.801 1 98.44 93 ALA B CA 1
ATOM 2736 C C . ALA B 1 93 ? 8.148 11.641 -2.584 1 98.44 93 ALA B C 1
ATOM 2738 O O . ALA B 1 93 ? 8.719 10.555 -2.723 1 98.44 93 ALA B O 1
ATOM 2739 N N . GLN B 1 94 ? 7.852 12.133 -1.442 1 98.56 94 GLN B N 1
ATOM 2740 C CA . GLN B 1 94 ? 8.172 11.43 -0.204 1 98.56 94 GLN B CA 1
ATOM 2741 C C . GLN B 1 94 ? 7.484 10.07 -0.144 1 98.56 94 GLN B C 1
ATOM 2743 O O . GLN B 1 94 ? 8.102 9.07 0.226 1 98.56 94 GLN B O 1
ATOM 2748 N N . GLU B 1 95 ? 6.199 10.016 -0.512 1 98.19 95 GLU B N 1
ATOM 2749 C CA . GLU B 1 95 ? 5.438 8.781 -0.389 1 98.19 95 GLU B CA 1
ATOM 2750 C C . GLU B 1 95 ? 5.844 7.77 -1.457 1 98.19 95 GLU B C 1
ATOM 2752 O O . GLU B 1 95 ? 5.793 6.559 -1.228 1 98.19 95 GLU B O 1
ATOM 2757 N N . VAL B 1 96 ? 6.332 8.242 -2.641 1 98.5 96 VAL B N 1
ATOM 2758 C CA . VAL B 1 96 ? 6.879 7.344 -3.652 1 98.5 96 VAL B CA 1
ATOM 2759 C C . VAL B 1 96 ? 8.07 6.582 -3.074 1 98.5 96 VAL B C 1
ATOM 2761 O O . VAL B 1 96 ? 8.133 5.352 -3.17 1 98.5 96 VAL B O 1
ATOM 2764 N N . VAL B 1 97 ? 8.945 7.277 -2.428 1 98.75 97 VAL B N 1
ATOM 2765 C CA . VAL B 1 97 ? 10.156 6.66 -1.896 1 98.75 97 VAL B CA 1
ATOM 2766 C C . VAL B 1 97 ? 9.812 5.82 -0.667 1 98.75 97 VAL B C 1
ATOM 2768 O O . VAL B 1 97 ? 10.305 4.703 -0.514 1 98.75 97 VAL B O 1
ATOM 2771 N N . ALA B 1 98 ? 8.977 6.359 0.223 1 98.69 98 ALA B N 1
ATOM 2772 C CA . ALA B 1 98 ? 8.625 5.652 1.45 1 98.69 98 ALA B CA 1
ATOM 2773 C C . ALA B 1 98 ? 8.016 4.289 1.142 1 98.69 98 ALA B C 1
ATOM 2775 O O . ALA B 1 98 ? 8.43 3.273 1.702 1 98.69 98 ALA B O 1
ATOM 2776 N N . TRP B 1 99 ? 7.078 4.285 0.248 1 98.5 99 TRP B N 1
ATOM 2777 C CA . TRP B 1 99 ? 6.359 3.066 -0.101 1 98.5 99 TRP B CA 1
ATOM 2778 C C . TRP B 1 99 ? 7.273 2.074 -0.809 1 98.5 99 TRP B C 1
ATOM 2780 O O . TRP B 1 99 ? 7.375 0.913 -0.405 1 98.5 99 TRP B O 1
ATOM 2790 N N . ALA B 1 100 ? 7.977 2.562 -1.821 1 98.62 100 ALA B N 1
ATOM 2791 C CA . ALA B 1 100 ? 8.844 1.688 -2.605 1 98.62 100 ALA B CA 1
ATOM 2792 C C . ALA B 1 100 ? 9.977 1.127 -1.748 1 98.62 100 ALA B C 1
ATOM 2794 O O . ALA B 1 100 ? 10.336 -0.045 -1.878 1 98.62 100 ALA B O 1
ATOM 2795 N N . SER B 1 101 ? 10.508 1.948 -0.898 1 98.81 101 SER B N 1
ATOM 2796 C CA . SER B 1 101 ? 11.609 1.509 -0.057 1 98.81 101 SER B CA 1
ATOM 2797 C C . SER B 1 101 ? 11.156 0.479 0.969 1 98.81 101 SER B C 1
ATOM 2799 O O . SER B 1 101 ? 11.922 -0.407 1.354 1 98.81 101 SER B O 1
ATOM 2801 N N . GLY B 1 102 ? 9.883 0.626 1.391 1 98.69 102 GLY B N 1
ATOM 2802 C CA . GLY B 1 102 ? 9.344 -0.435 2.223 1 98.69 102 GLY B CA 1
ATOM 2803 C C . GLY B 1 102 ? 9.375 -1.796 1.555 1 98.69 102 GLY B C 1
ATOM 2804 O O . GLY B 1 102 ? 9.828 -2.775 2.152 1 98.69 102 GLY B O 1
ATOM 2805 N N . VAL B 1 103 ? 8.977 -1.846 0.352 1 98.75 103 VAL B N 1
ATOM 2806 C CA . VAL B 1 103 ? 8.953 -3.068 -0.445 1 98.75 103 VAL B CA 1
ATOM 2807 C C . VAL B 1 103 ? 10.375 -3.582 -0.651 1 98.75 103 VAL B C 1
ATOM 2809 O O . VAL B 1 103 ? 10.648 -4.77 -0.453 1 98.75 103 VAL B O 1
ATOM 2812 N N . ALA B 1 104 ? 11.258 -2.672 -1.006 1 98.75 104 ALA B N 1
ATOM 2813 C CA . ALA B 1 104 ? 12.641 -3.047 -1.278 1 98.75 104 ALA B CA 1
ATOM 2814 C C . ALA B 1 104 ? 13.312 -3.611 -0.028 1 98.75 104 ALA B C 1
ATOM 2816 O O . ALA B 1 104 ? 14.023 -4.613 -0.099 1 98.75 104 ALA B O 1
ATOM 2817 N N . THR B 1 105 ? 13.062 -2.971 1.076 1 98.88 105 THR B N 1
ATOM 2818 C CA . THR B 1 105 ? 13.68 -3.381 2.336 1 98.88 105 THR B CA 1
ATOM 2819 C C . THR B 1 105 ? 13.211 -4.777 2.736 1 98.88 105 THR B C 1
ATOM 2821 O O . THR B 1 105 ? 14.016 -5.621 3.121 1 98.88 105 THR B O 1
ATOM 2824 N N . LYS B 1 106 ? 11.922 -4.996 2.639 1 98.69 106 LYS B N 1
ATOM 2825 C CA . LYS B 1 106 ? 11.359 -6.312 2.939 1 98.69 106 LYS B CA 1
ATOM 2826 C C . LYS B 1 106 ? 11.922 -7.375 1.995 1 98.69 106 LYS B C 1
ATOM 2828 O O . LYS B 1 106 ? 12.266 -8.477 2.426 1 98.69 106 LYS B O 1
ATOM 2833 N N . THR B 1 107 ? 12.008 -7.035 0.773 1 98.69 107 THR B N 1
ATOM 2834 C CA . THR B 1 107 ? 12.531 -7.961 -0.225 1 98.69 107 THR B CA 1
ATOM 2835 C C . THR B 1 107 ? 13.977 -8.336 0.086 1 98.69 107 THR B C 1
ATOM 2837 O O . THR B 1 107 ? 14.336 -9.516 0.063 1 98.69 107 THR B O 1
ATOM 2840 N N . ARG B 1 108 ? 14.766 -7.34 0.385 1 98.69 108 ARG B N 1
ATOM 2841 C CA . ARG B 1 108 ? 16.172 -7.586 0.711 1 98.69 108 ARG B CA 1
ATOM 2842 C C . ARG B 1 108 ? 16.297 -8.531 1.899 1 98.69 108 ARG B C 1
ATOM 2844 O O . ARG B 1 108 ? 17.125 -9.453 1.885 1 98.69 108 ARG B O 1
ATOM 2851 N N . ARG B 1 109 ? 15.492 -8.305 2.871 1 98.62 109 ARG B N 1
ATOM 2852 C CA . ARG B 1 109 ? 15.5 -9.164 4.047 1 98.62 109 ARG B CA 1
ATOM 2853 C C . ARG B 1 109 ? 15.188 -10.609 3.67 1 98.62 109 ARG B C 1
ATOM 2855 O O . ARG B 1 109 ? 15.867 -11.539 4.117 1 98.62 109 ARG B O 1
ATOM 2862 N N . LEU B 1 110 ? 14.203 -10.812 2.863 1 98.81 110 LEU B N 1
ATOM 2863 C CA . LEU B 1 110 ? 13.805 -12.141 2.416 1 98.81 110 LEU B CA 1
ATOM 2864 C C . LEU B 1 110 ? 14.93 -12.805 1.633 1 98.81 110 LEU B C 1
ATOM 2866 O O . LEU B 1 110 ? 15.242 -13.977 1.861 1 98.81 110 LEU B O 1
ATOM 2870 N N . VAL B 1 111 ? 15.5 -12.047 0.748 1 98.38 111 VAL B N 1
ATOM 2871 C CA . VAL B 1 111 ? 16.562 -12.562 -0.107 1 98.38 111 VAL B CA 1
ATOM 2872 C C . VAL B 1 111 ? 17.75 -13 0.751 1 98.38 111 VAL B C 1
ATOM 2874 O O . VAL B 1 111 ? 18.297 -14.094 0.563 1 98.38 111 VAL B O 1
ATOM 2877 N N . GLU B 1 112 ? 18.109 -12.172 1.681 1 98.56 112 GLU B N 1
ATOM 2878 C CA . GLU B 1 112 ? 19.25 -12.477 2.539 1 98.56 112 GLU B CA 1
ATOM 2879 C C . GLU B 1 112 ? 18.984 -13.719 3.381 1 98.56 112 GLU B C 1
ATOM 2881 O O . GLU B 1 112 ? 19.844 -14.594 3.486 1 98.56 112 GLU B O 1
ATOM 2886 N N . LEU B 1 113 ? 17.828 -13.82 3.926 1 98.69 113 LEU B N 1
ATOM 2887 C CA . LEU B 1 113 ? 17.469 -14.969 4.754 1 98.69 113 LEU B CA 1
ATOM 2888 C C . LEU B 1 113 ? 17.453 -16.25 3.932 1 98.69 113 LEU B C 1
ATOM 2890 O O . LEU B 1 113 ? 17.938 -17.297 4.391 1 98.69 113 LEU B O 1
ATOM 2894 N N . ALA B 1 114 ? 16.922 -16.172 2.758 1 98.56 114 ALA B N 1
ATOM 2895 C CA . ALA B 1 114 ? 16.844 -17.328 1.888 1 98.56 114 ALA B CA 1
ATOM 2896 C C . ALA B 1 114 ? 18.234 -17.781 1.437 1 98.56 114 ALA B C 1
ATOM 2898 O O . ALA B 1 114 ? 18.562 -18.953 1.491 1 98.56 114 ALA B O 1
ATOM 2899 N N . ARG B 1 115 ? 19.078 -16.812 1.084 1 97.56 115 ARG B N 1
ATOM 2900 C CA . ARG B 1 115 ? 20.359 -17.125 0.464 1 97.56 115 ARG B CA 1
ATOM 2901 C C . ARG B 1 115 ? 21.391 -17.531 1.512 1 97.56 115 ARG B C 1
ATOM 2903 O O . ARG B 1 115 ? 22.422 -18.125 1.18 1 97.56 115 ARG B O 1
ATOM 2910 N N . ARG B 1 116 ? 21.109 -17.25 2.76 1 98.12 116 ARG B N 1
ATOM 2911 C CA . ARG B 1 116 ? 21.953 -17.766 3.836 1 98.12 116 ARG B CA 1
ATOM 2912 C C . ARG B 1 116 ? 21.969 -19.281 3.852 1 98.12 116 ARG B C 1
ATOM 2914 O O . ARG B 1 116 ? 22.984 -19.891 4.215 1 98.12 116 ARG B O 1
ATOM 2921 N N . VAL B 1 117 ? 20.922 -19.922 3.375 1 98.38 117 VAL B N 1
ATOM 2922 C CA . VAL B 1 117 ? 20.812 -21.375 3.469 1 98.38 117 VAL B CA 1
ATOM 2923 C C . VAL B 1 117 ? 20.859 -21.984 2.07 1 98.38 117 VAL B C 1
ATOM 2925 O O . VAL B 1 117 ? 21.141 -23.188 1.92 1 98.38 117 VAL B O 1
ATOM 2928 N N . ASN B 1 118 ? 20.594 -21.203 1.052 1 98.06 118 ASN B N 1
ATOM 2929 C CA . ASN B 1 118 ? 20.688 -21.594 -0.35 1 98.06 118 ASN B CA 1
ATOM 2930 C C . ASN B 1 118 ? 21.141 -20.438 -1.228 1 98.06 118 ASN B C 1
ATOM 2932 O O . ASN B 1 118 ? 20.312 -19.688 -1.751 1 98.06 118 ASN B O 1
ATOM 2936 N N . PRO B 1 119 ? 22.391 -20.266 -1.455 1 95.88 119 PRO B N 1
ATOM 2937 C CA . PRO B 1 119 ? 22.938 -19.109 -2.156 1 95.88 119 PRO B CA 1
ATOM 2938 C C . PRO B 1 119 ? 22.391 -18.953 -3.574 1 95.88 119 PRO B C 1
ATOM 2940 O O . PRO B 1 119 ? 22.469 -17.875 -4.164 1 95.88 119 PRO B O 1
ATOM 2943 N N . ARG B 1 120 ? 21.75 -20 -4.066 1 95.44 120 ARG B N 1
ATOM 2944 C CA . ARG B 1 120 ? 21.344 -19.984 -5.469 1 95.44 120 ARG B CA 1
ATOM 2945 C C . ARG B 1 120 ? 19.844 -19.75 -5.594 1 95.44 120 ARG B C 1
ATOM 2947 O O . ARG B 1 120 ? 19.344 -19.5 -6.691 1 95.44 120 ARG B O 1
ATOM 2954 N N . VAL B 1 121 ? 19.141 -19.734 -4.527 1 97.19 121 VAL B N 1
ATOM 2955 C CA . VAL B 1 121 ? 17.688 -19.672 -4.582 1 97.19 121 VAL B CA 1
ATOM 2956 C C . VAL B 1 121 ? 17.234 -18.297 -5.066 1 97.19 121 VAL B C 1
ATOM 2958 O O . VAL B 1 121 ? 17.859 -17.281 -4.73 1 97.19 121 VAL B O 1
ATOM 2961 N N . VAL B 1 122 ? 16.172 -18.266 -5.848 1 96.69 122 VAL B N 1
ATOM 2962 C CA . VAL B 1 122 ? 15.547 -17.016 -6.289 1 96.69 122 VAL B CA 1
ATOM 2963 C C . VAL B 1 122 ? 14.344 -16.703 -5.402 1 96.69 122 VAL B C 1
ATOM 2965 O O . VAL B 1 122 ? 13.547 -17.578 -5.082 1 96.69 122 VAL B O 1
ATOM 2968 N N . VAL B 1 123 ? 14.281 -15.508 -4.938 1 97.81 123 VAL B N 1
ATOM 2969 C CA . VAL B 1 123 ? 13.102 -15.023 -4.234 1 97.81 123 VAL B CA 1
ATOM 2970 C C . VAL B 1 123 ? 12.281 -14.125 -5.164 1 97.81 123 VAL B C 1
ATOM 2972 O O . VAL B 1 123 ? 12.742 -13.055 -5.574 1 97.81 123 VAL B O 1
ATOM 2975 N N . ALA B 1 124 ? 11.055 -14.57 -5.496 1 96.69 124 ALA B N 1
ATOM 2976 C CA . ALA B 1 124 ? 10.234 -13.875 -6.484 1 96.69 124 ALA B CA 1
ATOM 2977 C C . ALA B 1 124 ? 8.922 -13.406 -5.871 1 96.69 124 ALA B C 1
ATOM 2979 O O . ALA B 1 124 ? 8.289 -14.133 -5.102 1 96.69 124 ALA B O 1
ATOM 2980 N N . ALA B 1 125 ? 8.594 -12.164 -6.191 1 96.5 125 ALA B N 1
ATOM 2981 C CA . ALA B 1 125 ? 7.316 -11.609 -5.75 1 96.5 125 ALA B CA 1
ATOM 2982 C C . ALA B 1 125 ? 6.18 -12.078 -6.652 1 96.5 125 ALA B C 1
ATOM 2984 O O . ALA B 1 125 ? 6.336 -12.156 -7.875 1 96.5 125 ALA B O 1
ATOM 2985 N N . THR B 1 126 ? 5.059 -12.328 -6.027 1 94.5 126 THR B N 1
ATOM 2986 C CA . THR B 1 126 ? 3.855 -12.719 -6.754 1 94.5 126 THR B CA 1
ATOM 2987 C C . THR B 1 126 ? 3.326 -11.547 -7.582 1 94.5 126 THR B C 1
ATOM 2989 O O . THR B 1 126 ? 3.922 -10.469 -7.598 1 94.5 126 THR B O 1
ATOM 2992 N N . ARG B 1 127 ? 2.232 -11.836 -8.273 1 92.56 127 ARG B N 1
ATOM 2993 C CA . ARG B 1 127 ? 1.57 -10.812 -9.07 1 92.56 127 ARG B CA 1
ATOM 2994 C C . ARG B 1 127 ? 0.614 -9.984 -8.219 1 92.56 127 ARG B C 1
ATOM 2996 O O . ARG B 1 127 ? -0.06 -9.086 -8.734 1 92.56 127 ARG B O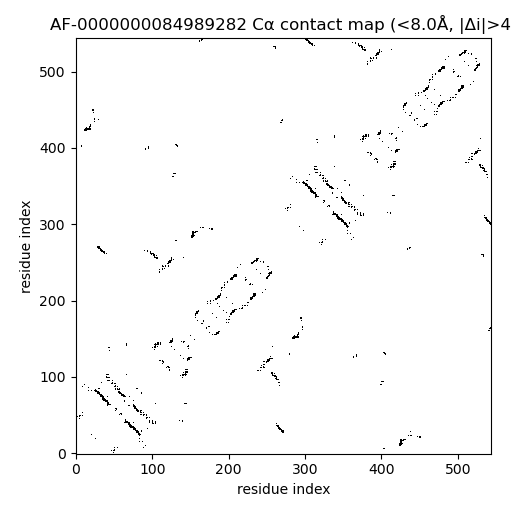 1
ATOM 3003 N N . LYS B 1 128 ? 0.585 -10.312 -6.957 1 94.88 128 LYS B N 1
ATOM 3004 C CA . LYS B 1 128 ? -0.203 -9.484 -6.055 1 94.88 128 LYS B CA 1
ATOM 3005 C C . LYS B 1 128 ? 0.471 -8.133 -5.82 1 94.88 128 LYS B C 1
ATOM 3007 O O . LYS B 1 128 ? 1.541 -8.062 -5.211 1 94.88 128 LYS B O 1
ATOM 3012 N N . THR B 1 129 ? -0.093 -7.117 -6.309 1 95.25 129 THR B N 1
ATOM 3013 C CA . THR B 1 129 ? 0.396 -5.75 -6.145 1 95.25 129 THR B CA 1
ATOM 3014 C C . THR B 1 129 ? -0.756 -4.797 -5.848 1 95.25 129 THR B C 1
ATOM 3016 O O . THR B 1 129 ? -1.901 -5.062 -6.219 1 95.25 129 THR B O 1
ATOM 3019 N N . PRO B 1 130 ? -0.469 -3.754 -5.133 1 95.19 130 PRO B N 1
ATOM 3020 C CA . PRO B 1 130 ? -1.527 -2.744 -5.066 1 95.19 130 PRO B CA 1
ATOM 3021 C C . PRO B 1 130 ? -1.939 -2.23 -6.445 1 95.19 130 PRO B C 1
ATOM 3023 O O . PRO B 1 130 ? -1.086 -2.02 -7.309 1 95.19 130 PRO B O 1
ATOM 3026 N N . PRO B 1 131 ? -3.234 -2.076 -6.625 1 93.88 131 PRO B N 1
ATOM 3027 C CA . PRO B 1 131 ? -3.691 -1.66 -7.953 1 93.88 131 PRO B CA 1
ATOM 3028 C C . PRO B 1 131 ? -3.035 -0.366 -8.422 1 93.88 131 PRO B C 1
ATOM 3030 O O . PRO B 1 131 ? -3.041 0.634 -7.703 1 93.88 131 PRO B O 1
ATOM 3033 N N . GLY B 1 132 ? -2.449 -0.457 -9.625 1 94.12 132 GLY B N 1
ATOM 3034 C CA . GLY B 1 132 ? -1.899 0.741 -10.242 1 94.12 132 GLY B CA 1
ATOM 3035 C C . GLY B 1 132 ? -0.443 0.979 -9.891 1 94.12 132 GLY B C 1
ATOM 3036 O O . GLY B 1 132 ? 0.184 1.903 -10.414 1 94.12 132 GLY B O 1
ATOM 3037 N N . LEU B 1 133 ? 0.14 0.128 -9.07 1 96.62 133 LEU B N 1
ATOM 3038 C CA . LEU B 1 133 ? 1.485 0.408 -8.578 1 96.62 133 LEU B CA 1
ATOM 3039 C C . LEU B 1 133 ? 2.459 -0.684 -9.008 1 96.62 133 LEU B C 1
ATOM 3041 O O . LEU B 1 133 ? 3.584 -0.752 -8.508 1 96.62 133 LEU B O 1
ATOM 3045 N N . ARG B 1 134 ? 2.127 -1.444 -9.984 1 95.88 134 ARG B N 1
ATOM 3046 C CA . ARG B 1 134 ? 2.898 -2.629 -10.352 1 95.88 134 ARG B CA 1
ATOM 3047 C C . ARG B 1 134 ? 4.312 -2.25 -10.781 1 95.88 134 ARG B C 1
ATOM 3049 O O . ARG B 1 134 ? 5.285 -2.871 -10.336 1 95.88 134 ARG B O 1
ATOM 3056 N N . ALA B 1 135 ? 4.398 -1.221 -11.609 1 95.06 135 ALA B N 1
ATOM 3057 C CA . ALA B 1 135 ? 5.715 -0.851 -12.125 1 95.06 135 ALA B CA 1
ATOM 3058 C C . ALA B 1 135 ? 6.645 -0.424 -10.992 1 95.06 135 ALA B C 1
ATOM 3060 O O . ALA B 1 135 ? 7.805 -0.843 -10.945 1 95.06 135 ALA B O 1
ATOM 3061 N N . LEU B 1 136 ? 6.168 0.409 -10.125 1 96.88 136 LEU B N 1
ATOM 3062 C CA . LEU B 1 136 ? 6.965 0.855 -8.984 1 96.88 136 LEU B CA 1
ATOM 3063 C C . LEU B 1 136 ? 7.25 -0.302 -8.031 1 96.88 136 LEU B C 1
ATOM 3065 O O . LEU B 1 136 ? 8.344 -0.393 -7.473 1 96.88 136 LEU B O 1
ATOM 3069 N N . TYR B 1 137 ? 6.254 -1.177 -7.836 1 97.88 137 TYR B N 1
ATOM 3070 C CA . TYR B 1 137 ? 6.391 -2.359 -6.992 1 97.88 137 TYR B CA 1
ATOM 3071 C C . TYR B 1 137 ? 7.488 -3.277 -7.516 1 97.88 137 TYR B C 1
ATOM 3073 O O . TYR B 1 137 ? 8.359 -3.707 -6.758 1 97.88 137 TYR B O 1
ATOM 3081 N N . HIS B 1 138 ? 7.465 -3.531 -8.805 1 97.19 138 HIS B N 1
ATOM 3082 C CA . HIS B 1 138 ? 8.469 -4.402 -9.406 1 97.19 138 HIS B CA 1
ATOM 3083 C C . HIS B 1 138 ? 9.859 -3.787 -9.305 1 97.19 138 HIS B C 1
ATOM 3085 O O . HIS B 1 138 ? 10.836 -4.484 -9.008 1 97.19 138 HIS B O 1
ATOM 3091 N N . LYS B 1 139 ? 9.953 -2.518 -9.547 1 96.69 139 LYS B N 1
ATOM 3092 C CA . LYS B 1 139 ? 11.227 -1.829 -9.391 1 96.69 139 LYS B CA 1
ATOM 3093 C C . LYS B 1 139 ? 11.766 -1.981 -7.969 1 96.69 139 LYS B C 1
ATOM 3095 O O . LYS B 1 139 ? 12.961 -2.211 -7.773 1 96.69 139 LYS B O 1
ATOM 3100 N N . ALA B 1 140 ? 10.906 -1.83 -7.004 1 98.5 140 ALA B N 1
ATOM 3101 C CA . ALA B 1 140 ? 11.297 -1.934 -5.598 1 98.5 140 ALA B CA 1
ATOM 3102 C C . ALA B 1 140 ? 11.758 -3.346 -5.262 1 98.5 140 ALA B C 1
ATOM 3104 O O . ALA B 1 140 ? 12.75 -3.525 -4.539 1 98.5 140 ALA B O 1
ATOM 3105 N N . VAL B 1 141 ? 11.047 -4.332 -5.754 1 98.38 141 VAL B N 1
ATOM 3106 C CA . VAL B 1 141 ? 11.422 -5.727 -5.539 1 98.38 141 VAL B CA 1
ATOM 3107 C C . VAL B 1 141 ? 12.82 -5.98 -6.098 1 98.38 141 VAL B C 1
ATOM 3109 O O . VAL B 1 141 ? 13.664 -6.57 -5.426 1 98.38 141 VAL B O 1
ATOM 3112 N N . LEU B 1 142 ? 13.023 -5.508 -7.324 1 97.62 142 LEU B N 1
ATOM 3113 C CA . LEU B 1 142 ? 14.328 -5.672 -7.969 1 97.62 142 LEU B CA 1
ATOM 3114 C C . LEU B 1 142 ? 15.414 -4.941 -7.191 1 97.62 142 LEU B C 1
ATOM 3116 O O . LEU B 1 142 ? 16.516 -5.465 -7.016 1 97.62 142 LEU B O 1
ATOM 3120 N N . ALA B 1 143 ? 15.086 -3.781 -6.688 1 97.44 143 ALA B N 1
ATOM 3121 C CA . ALA B 1 143 ? 16.016 -2.988 -5.891 1 97.44 143 ALA B CA 1
ATOM 3122 C C . ALA B 1 143 ? 16.422 -3.725 -4.617 1 97.44 143 ALA B C 1
ATOM 3124 O O . ALA B 1 143 ? 17.531 -3.555 -4.113 1 97.44 143 ALA B O 1
ATOM 3125 N N . GLY B 1 144 ? 15.539 -4.547 -4.113 1 98.38 144 GLY B N 1
ATOM 3126 C CA . GLY B 1 144 ? 15.812 -5.34 -2.924 1 98.38 144 GLY B CA 1
ATOM 3127 C C . GLY B 1 144 ? 16.547 -6.629 -3.221 1 98.38 144 GLY B C 1
ATOM 3128 O O . GLY B 1 144 ? 16.891 -7.379 -2.307 1 98.38 144 GLY B O 1
ATOM 3129 N N . GLY B 1 145 ? 16.75 -6.883 -4.477 1 96.62 145 GLY B N 1
ATOM 3130 C CA . GLY B 1 145 ? 17.5 -8.062 -4.871 1 96.62 145 GLY B CA 1
ATOM 3131 C C . GLY B 1 145 ? 16.609 -9.242 -5.23 1 96.62 145 GLY B C 1
ATOM 3132 O O . GLY B 1 145 ? 17.109 -10.336 -5.516 1 96.62 145 GLY B O 1
ATOM 3133 N N . GLY B 1 146 ? 15.289 -9.016 -5.168 1 97.44 146 GLY B N 1
ATOM 3134 C CA . GLY B 1 146 ? 14.359 -10.062 -5.559 1 97.44 146 GLY B CA 1
ATOM 3135 C C . GLY B 1 146 ? 14.086 -10.086 -7.051 1 97.44 146 GLY B C 1
ATOM 3136 O O . GLY B 1 146 ? 14.758 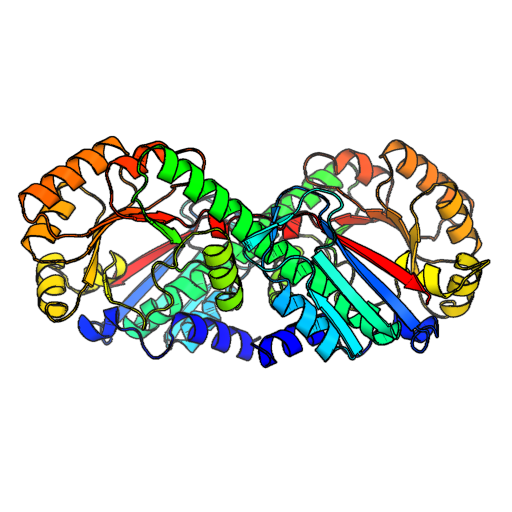-9.406 -7.824 1 97.44 146 GLY B O 1
ATOM 3137 N N . MET B 1 147 ? 13.156 -10.961 -7.426 1 95.19 147 MET B N 1
ATOM 3138 C CA . MET B 1 147 ? 12.711 -11.094 -8.812 1 95.19 147 MET B CA 1
ATOM 3139 C C . MET B 1 147 ? 11.188 -11 -8.906 1 95.19 147 MET B C 1
ATOM 3141 O O . MET B 1 147 ? 10.492 -11.055 -7.891 1 95.19 147 MET B O 1
ATOM 3145 N N . VAL B 1 148 ? 10.742 -10.734 -10.094 1 93.06 148 VAL B N 1
ATOM 3146 C CA . VAL B 1 148 ? 9.32 -10.766 -10.391 1 93.06 148 VAL B CA 1
ATOM 3147 C C . VAL B 1 148 ? 8.938 -12.133 -10.953 1 93.06 148 VAL B C 1
ATOM 3149 O O . VAL B 1 148 ? 9.539 -12.602 -11.922 1 93.06 148 VAL B O 1
ATOM 3152 N N . HIS B 1 149 ? 7.961 -12.789 -10.305 1 92.44 149 HIS B N 1
ATOM 3153 C CA . HIS B 1 149 ? 7.543 -14.109 -10.773 1 92.44 149 HIS B CA 1
ATOM 3154 C C . HIS B 1 149 ? 6.914 -14.031 -12.156 1 92.44 149 HIS B C 1
ATOM 3156 O O . HIS B 1 149 ? 7.387 -14.68 -13.094 1 92.44 149 HIS B O 1
ATOM 3162 N N . ARG B 1 150 ? 5.832 -13.352 -12.258 1 89.38 150 ARG B N 1
ATOM 3163 C CA . ARG B 1 150 ? 5.141 -13.016 -13.5 1 89.38 150 ARG B CA 1
ATOM 3164 C C . ARG B 1 150 ? 4.617 -11.586 -13.469 1 89.38 150 ARG B C 1
ATOM 3166 O O . ARG B 1 150 ? 4 -11.164 -12.484 1 89.38 150 ARG B O 1
ATOM 3173 N N . CYS B 1 151 ? 4.824 -10.875 -14.508 1 88 151 CYS B N 1
ATOM 3174 C CA . CYS B 1 151 ? 4.5 -9.453 -14.516 1 88 151 CYS B CA 1
ATOM 3175 C C . CYS B 1 151 ? 3.006 -9.234 -14.742 1 88 151 CYS B C 1
ATOM 3177 O O . CYS B 1 151 ? 2.436 -8.258 -14.25 1 88 151 CYS B O 1
ATOM 3179 N N . CYS B 1 152 ? 2.506 -10.023 -15.562 1 92.19 152 CYS B N 1
ATOM 3180 C CA . CYS B 1 152 ? 1.093 -9.953 -15.914 1 92.19 152 CYS B CA 1
ATOM 3181 C C . CYS B 1 152 ? 0.625 -11.258 -16.547 1 92.19 152 CYS B C 1
ATOM 3183 O O . CYS B 1 152 ? 1.383 -12.234 -16.609 1 92.19 152 CYS B O 1
ATOM 3185 N N . LEU B 1 153 ? -0.626 -11.273 -17 1 91.75 153 LEU B N 1
ATOM 3186 C CA . LEU B 1 153 ? -1.206 -12.5 -17.531 1 91.75 153 LEU B CA 1
ATOM 3187 C C . LEU B 1 153 ? -0.613 -12.852 -18.891 1 91.75 153 LEU B C 1
ATOM 3189 O O . LEU B 1 153 ? -0.707 -14 -19.344 1 91.75 153 LEU B O 1
ATOM 3193 N N . SER B 1 154 ? 0.05 -11.867 -19.531 1 88.81 154 SER B N 1
ATOM 3194 C CA . SER B 1 154 ? 0.612 -12.078 -20.859 1 88.81 154 SER B CA 1
ATOM 3195 C C . SER B 1 154 ? 2.061 -12.547 -20.781 1 88.81 154 SER B C 1
ATOM 3197 O O . SER B 1 154 ? 2.65 -12.938 -21.781 1 88.81 154 SER B O 1
ATOM 3199 N N . ASP B 1 155 ? 2.617 -12.594 -19.594 1 86.94 155 ASP B N 1
ATOM 3200 C CA . ASP B 1 155 ? 4.055 -12.773 -19.422 1 86.94 155 ASP B CA 1
ATOM 3201 C C . ASP B 1 155 ? 4.438 -14.25 -19.484 1 86.94 155 ASP B C 1
ATOM 3203 O O . ASP B 1 155 ? 5.566 -14.594 -19.844 1 86.94 155 ASP B O 1
ATOM 3207 N N . GLY B 1 156 ? 3.535 -15.109 -19.078 1 83.81 156 GLY B N 1
ATOM 3208 C CA . GLY B 1 156 ? 3.818 -16.531 -19.047 1 83.81 156 GLY B CA 1
ATOM 3209 C C . GLY B 1 156 ? 2.605 -17.375 -18.688 1 83.81 156 GLY B C 1
ATOM 3210 O O . GLY B 1 156 ? 1.569 -16.844 -18.281 1 83.81 156 GLY B O 1
ATOM 3211 N N . VAL B 1 157 ? 2.822 -18.656 -18.922 1 86.19 157 VAL B N 1
ATOM 3212 C CA . VAL B 1 157 ? 1.748 -19.609 -18.641 1 86.19 157 VAL B CA 1
ATOM 3213 C C . VAL B 1 157 ? 1.95 -20.203 -17.25 1 86.19 157 VAL B C 1
ATOM 3215 O O . VAL B 1 157 ? 3.006 -20.766 -16.953 1 86.19 157 VAL B O 1
ATOM 3218 N N . LEU B 1 158 ? 1.103 -20.031 -16.406 1 88.81 158 LEU B N 1
ATOM 3219 C CA . LEU B 1 158 ? 1.037 -20.656 -15.086 1 88.81 158 LEU B CA 1
ATOM 3220 C C . LEU B 1 158 ? -0.382 -21.125 -14.781 1 88.81 158 LEU B C 1
ATOM 3222 O O . LEU B 1 158 ? -1.287 -20.312 -14.609 1 88.81 158 LEU B O 1
ATOM 3226 N N . VAL B 1 159 ? -0.564 -22.406 -14.68 1 87.06 159 VAL B N 1
ATOM 3227 C CA . VAL B 1 159 ? -1.878 -23.016 -14.5 1 87.06 159 VAL B CA 1
ATOM 3228 C C . VAL B 1 159 ? -2.201 -23.125 -13.016 1 87.06 159 VAL B C 1
ATOM 3230 O O . VAL B 1 159 ? -1.424 -23.688 -12.242 1 87.06 159 VAL B O 1
ATOM 3233 N N . PHE B 1 160 ? -3.289 -22.578 -12.695 1 90.31 160 PHE B N 1
ATOM 3234 C CA . PHE B 1 160 ? -3.783 -22.641 -11.32 1 90.31 160 PHE B CA 1
ATOM 3235 C C . PHE B 1 160 ? -4.992 -23.562 -11.234 1 90.31 160 PHE B C 1
ATOM 3237 O O . PHE B 1 160 ? -5.555 -23.969 -12.258 1 90.31 160 PHE B O 1
ATOM 3244 N N . ARG B 1 161 ? -5.352 -23.812 -9.977 1 88.31 161 ARG B N 1
ATOM 3245 C CA . ARG B 1 161 ? -6.547 -24.609 -9.727 1 88.31 161 ARG B CA 1
ATOM 3246 C C . ARG B 1 161 ? -7.77 -23.984 -10.391 1 88.31 161 ARG B C 1
ATOM 3248 O O . ARG B 1 161 ? -8.609 -24.703 -10.953 1 88.31 161 ARG B O 1
ATOM 3255 N N . ASN B 1 162 ? -7.887 -22.719 -10.422 1 90.44 162 ASN B N 1
ATOM 3256 C CA . ASN B 1 162 ? -9.031 -22 -10.984 1 90.44 162 ASN B CA 1
ATOM 3257 C C . ASN B 1 162 ? -9.094 -22.172 -12.5 1 90.44 162 ASN B C 1
ATOM 3259 O O . ASN B 1 162 ? -10.125 -21.891 -13.109 1 90.44 162 ASN B O 1
ATOM 3263 N N . HIS B 1 163 ? -8.023 -22.578 -13.117 1 90.69 163 HIS B N 1
ATOM 3264 C CA . HIS B 1 163 ? -8.047 -22.953 -14.531 1 90.69 163 HIS B CA 1
ATOM 3265 C C . HIS B 1 163 ? -8.508 -24.406 -14.711 1 90.69 163 HIS B C 1
ATOM 3267 O O . HIS B 1 163 ? -9.344 -24.688 -15.562 1 90.69 163 HIS B O 1
ATOM 3273 N N . LEU B 1 164 ? -7.938 -25.281 -13.836 1 85.31 164 LEU B N 1
ATOM 3274 C CA . LEU B 1 164 ? -8.109 -26.719 -13.977 1 85.31 164 LEU B CA 1
ATOM 3275 C C . LEU B 1 164 ? -9.57 -27.109 -13.812 1 85.31 164 LEU B C 1
ATOM 3277 O O . LEU B 1 164 ? -10.031 -28.078 -14.43 1 85.31 164 LEU B O 1
ATOM 3281 N N . VAL B 1 165 ? -10.305 -26.344 -13.023 1 89.94 165 VAL B N 1
ATOM 3282 C CA . VAL B 1 165 ? -11.695 -26.672 -12.758 1 89.94 165 VAL B CA 1
ATOM 3283 C C . VAL B 1 165 ? -12.5 -26.641 -14.055 1 89.94 165 VAL B C 1
ATOM 3285 O O . VAL B 1 165 ? -13.562 -27.266 -14.156 1 89.94 165 VAL B O 1
ATOM 3288 N N . PHE B 1 166 ? -12.039 -25.984 -15.086 1 90.31 166 PHE B N 1
ATOM 3289 C CA . PHE B 1 166 ? -12.758 -25.828 -16.344 1 90.31 166 PHE B CA 1
ATOM 3290 C C . PHE B 1 166 ? -12.398 -26.953 -17.312 1 90.31 166 PHE B C 1
ATOM 3292 O O . PHE B 1 166 ? -13.008 -27.078 -18.375 1 90.31 166 PHE B O 1
ATOM 3299 N N . LEU B 1 167 ? -11.438 -27.844 -17.016 1 87.94 167 LEU B N 1
ATOM 3300 C CA . LEU B 1 167 ? -10.953 -28.875 -17.922 1 87.94 167 LEU B CA 1
ATOM 3301 C C . LEU B 1 167 ? -11.547 -30.234 -17.562 1 87.94 167 LEU B C 1
ATOM 3303 O O . LEU B 1 167 ? -11.484 -31.172 -18.359 1 87.94 167 LEU B O 1
ATOM 3307 N N . GLY B 1 168 ? -12.18 -30.422 -16.438 1 86.75 168 GLY B N 1
ATOM 3308 C CA . GLY B 1 168 ? -12.844 -31.656 -16.062 1 86.75 168 GLY B CA 1
ATOM 3309 C C . GLY B 1 168 ? -11.875 -32.75 -15.711 1 86.75 168 GLY B C 1
ATOM 3310 O O . GLY B 1 168 ? -10.891 -32.531 -15.008 1 86.75 168 GLY B O 1
ATOM 3311 N N . ASP B 1 169 ? -12.203 -34 -16.109 1 83.81 169 ASP B N 1
ATOM 3312 C CA . ASP B 1 169 ? -11.391 -35.156 -15.797 1 83.81 169 ASP B CA 1
ATOM 3313 C C . ASP B 1 169 ? -10.062 -35.125 -16.547 1 83.81 169 ASP B C 1
ATOM 3315 O O . ASP B 1 169 ? -10.023 -34.781 -17.734 1 83.81 169 ASP B O 1
ATOM 3319 N N . GLY B 1 170 ? -9.031 -35.5 -15.797 1 85.31 170 GLY B N 1
ATOM 3320 C CA . GLY B 1 170 ? -7.715 -35.469 -16.406 1 85.31 170 GLY B CA 1
ATOM 3321 C C . GLY B 1 170 ? -7.184 -34.062 -16.656 1 85.31 170 GLY B C 1
ATOM 3322 O O . GLY B 1 170 ? -6.504 -33.844 -17.656 1 85.31 170 GLY B O 1
ATOM 3323 N N . ALA B 1 171 ? -7.633 -33.125 -15.867 1 81.12 171 ALA B N 1
ATOM 3324 C CA . ALA B 1 171 ? -7.355 -31.719 -16.078 1 81.12 171 ALA B CA 1
ATOM 3325 C C . ALA B 1 171 ? -5.855 -31.469 -16.172 1 81.12 171 ALA B C 1
ATOM 3327 O O . ALA B 1 171 ? -5.406 -30.688 -17.016 1 81.12 171 ALA B O 1
ATOM 3328 N N . LEU B 1 172 ? -5.078 -32.094 -15.336 1 82.38 172 LEU B N 1
ATOM 3329 C CA . LEU B 1 172 ? -3.639 -31.844 -15.32 1 82.38 172 LEU B CA 1
ATOM 3330 C C . LEU B 1 172 ? -2.998 -32.312 -16.625 1 82.38 172 LEU B C 1
ATOM 3332 O O . LEU B 1 172 ? -2.182 -31.609 -17.219 1 82.38 172 LEU B O 1
ATOM 3336 N N . GLN B 1 173 ? -3.387 -33.469 -17.062 1 82.5 173 GLN B N 1
ATOM 3337 C CA . GLN B 1 173 ? -2.869 -34.031 -18.312 1 82.5 173 GLN B CA 1
ATOM 3338 C C . GLN B 1 173 ? -3.305 -33.188 -19.5 1 82.5 173 GLN B C 1
ATOM 3340 O O . GLN B 1 173 ? -2.516 -32.938 -20.422 1 82.5 173 GLN B O 1
ATOM 3345 N N . LYS B 1 174 ? -4.547 -32.781 -19.469 1 80.69 174 LYS B N 1
ATOM 3346 C CA . LYS B 1 174 ? -5.07 -31.938 -20.531 1 80.69 174 LYS B CA 1
ATOM 3347 C C . LYS B 1 174 ? -4.324 -30.609 -20.578 1 80.69 174 LYS B C 1
ATOM 3349 O O . LYS B 1 174 ? -3.979 -30.141 -21.672 1 80.69 174 LYS B O 1
ATOM 3354 N N . ALA B 1 175 ? -4.094 -30.031 -19.438 1 79.56 175 ALA B N 1
ATOM 3355 C CA . ALA B 1 175 ? -3.359 -28.766 -19.375 1 79.56 175 ALA B CA 1
ATOM 3356 C C . ALA B 1 175 ? -1.939 -28.938 -19.906 1 79.56 175 ALA B C 1
ATOM 3358 O O . ALA B 1 175 ? -1.459 -28.094 -20.672 1 79.56 175 ALA B O 1
ATOM 3359 N N . ALA B 1 176 ? -1.287 -29.938 -19.531 1 79.94 176 ALA B N 1
ATOM 3360 C CA . ALA B 1 176 ? 0.083 -30.188 -19.969 1 79.94 176 ALA B CA 1
ATOM 3361 C C . ALA B 1 176 ? 0.167 -30.281 -21.484 1 79.94 176 ALA B C 1
ATOM 3363 O O . ALA B 1 176 ? 1.104 -29.766 -22.094 1 79.94 176 ALA B O 1
ATOM 3364 N N . ARG B 1 177 ? -0.762 -30.969 -22.047 1 80.25 177 ARG B N 1
ATOM 3365 C CA . ARG B 1 177 ? -0.792 -31.109 -23.5 1 80.25 177 ARG B CA 1
ATOM 3366 C C . ARG B 1 177 ? -0.992 -29.75 -24.172 1 80.25 177 ARG B C 1
ATOM 3368 O O . ARG B 1 177 ? -0.38 -29.484 -25.203 1 80.25 177 ARG B O 1
ATOM 3375 N N . ALA B 1 178 ? -1.744 -28.953 -23.578 1 76.19 178 ALA B N 1
ATOM 3376 C CA . ALA B 1 178 ? -2.098 -27.656 -24.156 1 76.19 178 ALA B CA 1
ATOM 3377 C C . ALA B 1 178 ? -0.916 -26.703 -24.109 1 76.19 178 ALA B C 1
ATOM 3379 O O . ALA B 1 178 ? -0.767 -25.844 -24.984 1 76.19 178 ALA B O 1
ATOM 3380 N N . VAL B 1 179 ? -0.025 -26.859 -23.125 1 75.88 179 VAL B N 1
ATOM 3381 C CA . VAL B 1 179 ? 1.027 -25.875 -22.922 1 75.88 179 VAL B CA 1
ATOM 3382 C C . VAL B 1 179 ? 2.357 -26.422 -23.438 1 75.88 179 VAL B C 1
ATOM 3384 O O . VAL B 1 179 ? 3.416 -25.844 -23.172 1 75.88 179 VAL B O 1
ATOM 3387 N N . ALA B 1 180 ? 2.402 -27.484 -24.062 1 67.56 180 ALA B N 1
ATOM 3388 C CA . ALA B 1 180 ? 3.592 -28.234 -24.422 1 67.56 180 ALA B CA 1
ATOM 3389 C C . ALA B 1 180 ? 4.523 -27.406 -25.297 1 67.56 180 ALA B C 1
ATOM 3391 O O . ALA B 1 180 ? 5.727 -27.688 -25.375 1 67.56 180 ALA B O 1
ATOM 3392 N N . VAL B 1 181 ? 4.102 -26.422 -25.719 1 52.81 181 VAL B N 1
ATOM 3393 C CA . VAL B 1 181 ? 4.926 -25.719 -26.688 1 52.81 181 VAL B CA 1
ATOM 3394 C C . VAL B 1 181 ? 5.645 -24.562 -26.016 1 52.81 181 VAL B C 1
ATOM 3396 O O . VAL B 1 181 ? 6.441 -23.859 -26.641 1 52.81 181 VAL B O 1
ATOM 3399 N N . ARG B 1 182 ? 5.406 -24.406 -24.734 1 64.25 182 ARG B N 1
ATOM 3400 C CA . ARG B 1 182 ? 6.082 -23.312 -24.016 1 64.25 182 ARG B CA 1
ATOM 3401 C C . ARG B 1 182 ? 6.344 -23.703 -22.562 1 64.25 182 ARG B C 1
ATOM 3403 O O . ARG B 1 182 ? 5.582 -24.453 -21.969 1 64.25 182 ARG B O 1
ATOM 3410 N N . PRO B 1 183 ? 7.496 -23.156 -22.094 1 66.69 183 PRO B N 1
ATOM 3411 C CA . PRO B 1 183 ? 7.676 -23.359 -20.656 1 66.69 183 PRO B CA 1
ATOM 3412 C C . PRO B 1 183 ? 6.473 -22.875 -19.844 1 66.69 183 PRO B C 1
ATOM 3414 O O . PRO B 1 183 ? 5.922 -21.812 -20.109 1 66.69 183 PRO B O 1
ATOM 3417 N N . ALA B 1 184 ? 5.945 -23.812 -19.188 1 79.94 184 ALA B N 1
ATOM 3418 C CA . ALA B 1 184 ? 4.723 -23.531 -18.438 1 79.94 184 ALA B CA 1
ATOM 3419 C C . ALA B 1 184 ? 4.836 -24.031 -17 1 79.94 184 ALA B C 1
ATOM 3421 O O . ALA B 1 184 ? 5.457 -25.062 -16.734 1 79.94 184 ALA B O 1
ATOM 3422 N N . GLY B 1 185 ? 4.289 -23.234 -16.141 1 83.25 185 GLY B N 1
ATOM 3423 C CA . GLY B 1 185 ? 4.238 -23.609 -14.742 1 83.25 185 GLY B CA 1
ATOM 3424 C C . GLY B 1 185 ? 2.855 -24.047 -14.289 1 83.25 185 GLY B C 1
ATOM 3425 O O . GLY B 1 185 ? 1.857 -23.734 -14.945 1 83.25 185 GLY B O 1
ATOM 3426 N N . VAL B 1 186 ? 2.834 -24.875 -13.336 1 80.94 186 VAL B N 1
ATOM 3427 C CA . VAL B 1 186 ? 1.583 -25.297 -12.711 1 80.94 186 VAL B CA 1
ATOM 3428 C C . VAL B 1 186 ? 1.715 -25.234 -11.195 1 80.94 186 VAL B C 1
ATOM 3430 O O . VAL B 1 186 ? 2.773 -25.547 -10.641 1 80.94 186 VAL B O 1
ATOM 3433 N N . GLU B 1 187 ? 0.7 -24.688 -10.609 1 89.75 187 GLU B N 1
ATOM 3434 C CA . GLU B 1 187 ? 0.62 -24.703 -9.148 1 89.75 187 GLU B CA 1
ATOM 3435 C C . GLU B 1 187 ? -0.091 -25.953 -8.656 1 89.75 187 GLU B C 1
ATOM 3437 O O . GLU B 1 187 ? -1.165 -26.297 -9.148 1 89.75 187 GLU B O 1
ATOM 3442 N N . VAL B 1 188 ? 0.483 -26.781 -7.715 1 86 188 VAL B N 1
ATOM 3443 C CA . VAL B 1 188 ? -0.087 -27.984 -7.125 1 86 188 VAL B CA 1
ATOM 3444 C C . VAL B 1 188 ? -0.056 -27.875 -5.605 1 86 188 VAL B C 1
ATOM 3446 O O . VAL B 1 188 ? 0.716 -27.094 -5.043 1 86 188 VAL B O 1
ATOM 3449 N N . SER B 1 189 ? -0.923 -28.703 -4.969 1 88.5 189 SER B N 1
ATOM 3450 C CA . SER B 1 189 ? -1.053 -28.547 -3.523 1 88.5 189 SER B CA 1
ATOM 3451 C C . SER B 1 189 ? -0.73 -29.844 -2.797 1 88.5 189 SER B C 1
ATOM 3453 O O . SER B 1 189 ? -0.862 -29.938 -1.574 1 88.5 189 SER B O 1
ATOM 3455 N N . THR B 1 190 ? -0.35 -30.953 -3.545 1 89 190 THR B N 1
ATOM 3456 C CA . THR B 1 190 ? 0.061 -32.219 -2.92 1 89 190 THR B CA 1
ATOM 3457 C C . THR B 1 190 ? 1.314 -32.75 -3.592 1 89 190 THR B C 1
ATOM 3459 O O . THR B 1 190 ? 1.611 -32.438 -4.738 1 89 190 THR B O 1
ATOM 3462 N N . VAL B 1 191 ? 1.941 -33.656 -2.863 1 91.56 191 VAL B N 1
ATOM 3463 C CA . VAL B 1 191 ? 3.139 -34.281 -3.389 1 91.56 191 VAL B CA 1
ATOM 3464 C C . VAL B 1 191 ? 2.771 -35.156 -4.594 1 91.56 191 VAL B C 1
ATOM 3466 O O . VAL B 1 191 ? 3.492 -35.188 -5.594 1 91.56 191 VAL B O 1
ATOM 3469 N N . GLU B 1 192 ? 1.657 -35.812 -4.426 1 89.56 192 GLU B N 1
ATOM 3470 C CA . GLU B 1 192 ? 1.214 -36.688 -5.504 1 89.56 192 GLU B CA 1
ATOM 3471 C C . GLU B 1 192 ? 0.933 -35.906 -6.777 1 89.56 192 GLU B C 1
ATOM 3473 O O . GLU B 1 192 ? 1.345 -36.312 -7.867 1 89.56 192 GLU B O 1
ATOM 3478 N N . GLU B 1 193 ? 0.305 -34.812 -6.637 1 87.94 193 GLU B N 1
ATOM 3479 C CA . GLU B 1 193 ? 0.038 -33.938 -7.777 1 87.94 193 GLU B CA 1
ATOM 3480 C C . GLU B 1 193 ? 1.335 -33.406 -8.383 1 87.94 193 GLU B C 1
ATOM 3482 O O . GLU B 1 193 ? 1.429 -33.219 -9.594 1 87.94 193 GLU B O 1
ATOM 3487 N N . ALA B 1 194 ? 2.27 -33.125 -7.484 1 89 194 ALA B N 1
ATOM 3488 C CA . ALA B 1 194 ? 3.568 -32.656 -7.941 1 89 194 ALA B CA 1
ATOM 3489 C C . ALA B 1 194 ? 4.25 -33.656 -8.844 1 89 194 ALA B C 1
ATOM 3491 O O . ALA B 1 194 ? 4.777 -33.312 -9.898 1 89 194 ALA B O 1
ATOM 3492 N N . VAL B 1 195 ? 4.262 -34.875 -8.477 1 90.69 195 VAL B N 1
ATOM 3493 C CA . VAL B 1 195 ? 4.883 -35.969 -9.242 1 90.69 195 VAL B CA 1
ATOM 3494 C C . VAL B 1 195 ? 4.141 -36.156 -10.562 1 90.69 195 VAL B C 1
ATOM 3496 O O . VAL B 1 195 ? 4.762 -36.312 -11.617 1 90.69 195 VAL B O 1
ATOM 3499 N N . GLU B 1 196 ? 2.842 -36.094 -10.484 1 88.56 196 GLU B N 1
ATOM 3500 C CA . GLU B 1 196 ? 2.029 -36.188 -11.695 1 88.56 196 GLU B CA 1
ATOM 3501 C C . GLU B 1 196 ? 2.352 -35.062 -12.68 1 88.56 196 GLU B C 1
ATOM 3503 O O . GLU B 1 196 ? 2.426 -35.312 -13.891 1 88.56 196 GLU B O 1
ATOM 3508 N N . ALA B 1 197 ? 2.486 -33.906 -12.188 1 86.06 197 ALA B N 1
ATOM 3509 C CA . ALA B 1 197 ? 2.812 -32.75 -13.023 1 86.06 197 ALA B CA 1
ATOM 3510 C C . ALA B 1 197 ? 4.184 -32.906 -13.68 1 86.06 197 ALA B C 1
ATOM 3512 O O . ALA B 1 197 ? 4.367 -32.562 -14.844 1 86.06 197 ALA B O 1
ATOM 3513 N N . ALA B 1 198 ? 5.145 -33.438 -12.938 1 90 198 ALA B N 1
ATOM 3514 C CA . ALA B 1 198 ? 6.48 -33.688 -13.477 1 90 198 ALA B CA 1
ATOM 3515 C C . ALA B 1 198 ? 6.43 -34.688 -14.617 1 90 198 ALA B C 1
ATOM 3517 O O . ALA B 1 198 ? 7.039 -34.469 -15.672 1 90 198 ALA B O 1
ATOM 3518 N N . LYS B 1 199 ? 5.668 -35.719 -14.391 1 90.06 199 LYS B N 1
ATOM 3519 C CA . LYS B 1 199 ? 5.531 -36.75 -15.414 1 90.06 199 LYS B CA 1
ATOM 3520 C C . LYS B 1 199 ? 4.828 -36.219 -16.656 1 90.06 199 LYS B C 1
ATOM 3522 O O . LYS B 1 199 ? 5.121 -36.625 -17.781 1 90.06 199 LYS B O 1
ATOM 3527 N N . ALA B 1 200 ? 3.947 -35.281 -16.438 1 86.75 200 ALA B N 1
ATOM 3528 C CA . ALA B 1 200 ? 3.154 -34.719 -17.531 1 86.75 200 ALA B CA 1
ATOM 3529 C C . ALA B 1 200 ? 3.984 -33.75 -18.375 1 86.75 200 ALA B C 1
ATOM 3531 O O . ALA B 1 200 ? 3.596 -33.406 -19.484 1 86.75 200 ALA B O 1
ATOM 3532 N N . GLY B 1 201 ? 5.137 -33.281 -17.828 1 84.19 201 GLY B N 1
ATOM 3533 C CA . GLY B 1 201 ? 6.074 -32.531 -18.656 1 84.19 201 GLY B CA 1
ATOM 3534 C C . GLY B 1 201 ? 6.094 -31.047 -18.344 1 84.19 201 GLY B C 1
ATOM 3535 O O . GLY B 1 201 ? 6.648 -30.25 -19.125 1 84.19 201 GLY B O 1
ATOM 3536 N N . PHE B 1 202 ? 5.508 -30.609 -17.297 1 87.88 202 PHE B N 1
ATOM 3537 C CA . PHE B 1 202 ? 5.609 -29.203 -16.922 1 87.88 202 PHE B CA 1
ATOM 3538 C C . PHE B 1 202 ? 7.059 -28.812 -16.641 1 87.88 202 PHE B C 1
ATOM 3540 O O . PHE B 1 202 ? 7.801 -29.594 -16.016 1 87.88 202 PHE B O 1
ATOM 3547 N N . SER B 1 203 ? 7.43 -27.641 -17.062 1 88.06 203 SER B N 1
ATOM 3548 C CA . SER B 1 203 ? 8.805 -27.172 -16.906 1 88.06 203 SER B CA 1
ATOM 3549 C C . SER B 1 203 ? 9 -26.484 -15.555 1 88.06 203 SER B C 1
ATOM 3551 O O . SER B 1 203 ? 10.133 -26.312 -15.102 1 88.06 203 SER B O 1
ATOM 3553 N N . TYR B 1 204 ? 7.961 -26.031 -15 1 91.44 204 TYR B N 1
ATOM 3554 C CA . TYR B 1 204 ? 7.961 -25.375 -13.695 1 91.44 204 TYR B CA 1
ATOM 3555 C C . TYR B 1 204 ? 6.809 -25.875 -12.836 1 91.44 204 TYR B C 1
ATOM 3557 O O . TYR B 1 204 ? 5.66 -25.938 -13.289 1 91.44 204 TYR B O 1
ATOM 3565 N N . ILE B 1 205 ? 7.121 -26.297 -11.648 1 91.5 205 ILE B N 1
ATOM 3566 C CA . ILE B 1 205 ? 6.109 -26.781 -10.711 1 91.5 205 ILE B CA 1
ATOM 3567 C C . ILE B 1 205 ? 6.184 -25.984 -9.414 1 91.5 205 ILE B C 1
ATOM 3569 O O . ILE B 1 205 ? 7.203 -26 -8.727 1 91.5 205 ILE B O 1
ATOM 3573 N N . GLN B 1 206 ? 5.109 -25.281 -9.094 1 94.12 206 GLN B N 1
ATOM 3574 C CA . GLN B 1 206 ? 5.012 -24.469 -7.879 1 94.12 206 GLN B CA 1
ATOM 3575 C C . GLN B 1 206 ? 4.234 -25.203 -6.793 1 94.12 206 GLN B C 1
ATOM 3577 O O . GLN B 1 206 ? 3.061 -25.531 -6.977 1 94.12 206 GLN B O 1
ATOM 3582 N N . LEU B 1 207 ? 4.855 -25.438 -5.688 1 95.06 207 LEU B N 1
ATOM 3583 C CA . LEU B 1 207 ? 4.27 -26.141 -4.555 1 95.06 207 LEU B CA 1
ATOM 3584 C C . LEU B 1 207 ? 3.561 -25.172 -3.617 1 95.06 207 LEU B C 1
ATOM 3586 O O . LEU B 1 207 ? 4.211 -24.422 -2.887 1 95.06 207 LEU B O 1
ATOM 3590 N N . GLU B 1 208 ? 2.264 -25.234 -3.654 1 94.5 208 GLU B N 1
ATOM 3591 C CA . GLU B 1 208 ? 1.441 -24.25 -2.975 1 94.5 208 GLU B CA 1
ATOM 3592 C C . GLU B 1 208 ? 1.009 -24.734 -1.596 1 94.5 208 GLU B C 1
ATOM 3594 O O . GLU B 1 208 ? 0.399 -25.797 -1.473 1 94.5 208 GLU B O 1
ATOM 3599 N N . ARG B 1 209 ? 1.301 -24.016 -0.539 1 93.88 209 ARG B N 1
ATOM 3600 C CA . ARG B 1 209 ? 0.84 -24.156 0.837 1 93.88 209 ARG B CA 1
ATOM 3601 C C . ARG B 1 209 ? 1.158 -25.562 1.369 1 93.88 209 ARG B C 1
ATOM 3603 O O . ARG B 1 209 ? 0.325 -26.188 2.031 1 93.88 209 ARG B O 1
ATOM 3610 N N . MET B 1 210 ? 2.289 -26.062 0.978 1 95 210 MET B N 1
ATOM 3611 C CA . MET B 1 210 ? 2.863 -27.281 1.54 1 95 210 MET B CA 1
ATOM 3612 C C . MET B 1 210 ? 3.83 -26.953 2.674 1 95 210 MET B C 1
ATOM 3614 O O . MET B 1 210 ? 4.418 -25.875 2.703 1 95 210 MET B O 1
ATOM 3618 N N . THR B 1 211 ? 3.943 -27.875 3.637 1 96.44 211 THR B N 1
ATOM 3619 C CA . THR B 1 211 ? 4.934 -27.703 4.695 1 96.44 211 THR B CA 1
ATOM 3620 C C . THR B 1 211 ? 6.348 -27.828 4.141 1 96.44 211 THR B C 1
ATOM 3622 O O . THR B 1 211 ? 6.543 -28.359 3.043 1 96.44 211 THR B O 1
ATOM 3625 N N . PRO B 1 212 ? 7.289 -27.328 4.91 1 97.5 212 PRO B N 1
ATOM 3626 C CA . PRO B 1 212 ? 8.672 -27.484 4.445 1 97.5 212 PRO B CA 1
ATOM 3627 C C . PRO B 1 212 ? 9.039 -28.953 4.195 1 97.5 212 PRO B C 1
ATOM 3629 O O . PRO B 1 212 ? 9.758 -29.25 3.236 1 97.5 212 PRO B O 1
ATOM 3632 N N . GLU B 1 213 ? 8.562 -29.828 5.004 1 97.38 213 GLU B N 1
ATOM 3633 C CA . GLU B 1 213 ? 8.836 -31.25 4.848 1 97.38 213 GLU B CA 1
ATOM 3634 C C . GLU B 1 213 ? 8.211 -31.797 3.57 1 97.38 213 GLU B C 1
ATOM 3636 O O . GLU B 1 213 ? 8.844 -32.562 2.838 1 97.38 213 GLU B O 1
ATOM 3641 N N . GLU B 1 214 ? 7.012 -31.406 3.305 1 96.75 214 GLU B N 1
ATOM 3642 C CA . GLU B 1 214 ? 6.328 -31.828 2.08 1 96.75 214 GLU B CA 1
ATOM 3643 C C . GLU B 1 214 ? 7.031 -31.266 0.844 1 96.75 214 GLU B C 1
ATOM 3645 O O . GLU B 1 214 ? 7.125 -31.953 -0.18 1 96.75 214 GLU B O 1
ATOM 3650 N N . VAL B 1 215 ? 7.48 -30.062 0.995 1 97.38 215 VAL B N 1
ATOM 3651 C CA . VAL B 1 215 ? 8.188 -29.406 -0.106 1 97.38 215 VAL B CA 1
ATOM 3652 C C . VAL B 1 215 ? 9.484 -30.172 -0.401 1 97.38 215 VAL B C 1
ATOM 3654 O O . VAL B 1 215 ? 9.812 -30.422 -1.562 1 97.38 215 VAL B O 1
ATOM 3657 N N . ALA B 1 216 ? 10.172 -30.516 0.606 1 97.56 216 ALA B N 1
ATOM 3658 C CA . ALA B 1 216 ? 11.406 -31.281 0.441 1 97.56 216 ALA B CA 1
ATOM 3659 C C . ALA B 1 216 ? 11.141 -32.625 -0.264 1 97.56 216 ALA B C 1
ATOM 3661 O O . ALA B 1 216 ? 11.859 -33 -1.192 1 97.56 216 ALA B O 1
ATOM 3662 N N . GLU B 1 217 ? 10.125 -33.281 0.208 1 97.19 217 GLU B N 1
ATOM 3663 C CA . GLU B 1 217 ? 9.766 -34.562 -0.385 1 97.19 217 GLU B CA 1
ATOM 3664 C C . GLU B 1 217 ? 9.352 -34.406 -1.846 1 97.19 217 GLU B C 1
ATOM 3666 O O . GLU B 1 217 ? 9.82 -35.125 -2.715 1 97.19 217 GLU B O 1
ATOM 3671 N N . ALA B 1 218 ? 8.484 -33.438 -2.088 1 96.12 218 ALA B N 1
ATOM 3672 C CA . ALA B 1 218 ? 8 -33.188 -3.443 1 96.12 218 ALA B CA 1
ATOM 3673 C C . ALA B 1 218 ? 9.148 -32.844 -4.383 1 96.12 218 ALA B C 1
ATOM 3675 O O . ALA B 1 218 ? 9.234 -33.375 -5.496 1 96.12 218 ALA B O 1
ATOM 3676 N N . ALA B 1 219 ? 9.984 -31.984 -3.936 1 96.19 219 ALA B N 1
ATOM 3677 C CA . ALA B 1 219 ? 11.117 -31.562 -4.754 1 96.19 219 ALA B CA 1
ATOM 3678 C C . ALA B 1 219 ? 12 -32.75 -5.125 1 96.19 219 ALA B C 1
ATOM 3680 O O . ALA B 1 219 ? 12.43 -32.875 -6.277 1 96.19 219 ALA B O 1
ATOM 3681 N N . ALA B 1 220 ? 12.258 -33.594 -4.199 1 96.38 220 ALA B N 1
ATOM 3682 C CA . ALA B 1 220 ? 13.078 -34.75 -4.445 1 96.38 220 ALA B CA 1
ATOM 3683 C C . ALA B 1 220 ? 12.422 -35.688 -5.465 1 96.38 220 ALA B C 1
ATOM 3685 O O . ALA B 1 220 ? 13.086 -36.188 -6.379 1 96.38 220 ALA B O 1
ATOM 3686 N N . ARG B 1 221 ? 11.195 -35.875 -5.297 1 95.88 221 ARG B N 1
ATOM 3687 C CA . ARG B 1 221 ? 10.469 -36.781 -6.184 1 95.88 221 ARG B CA 1
ATOM 3688 C C . ARG B 1 221 ? 10.367 -36.188 -7.594 1 95.88 221 ARG B C 1
ATOM 3690 O O . ARG B 1 221 ? 10.445 -36.938 -8.578 1 95.88 221 ARG B O 1
ATOM 3697 N N . ILE B 1 222 ? 10.133 -34.906 -7.672 1 92.19 222 ILE B N 1
ATOM 3698 C CA . ILE B 1 222 ? 10.094 -34.219 -8.961 1 92.19 222 ILE B CA 1
ATOM 3699 C C . ILE B 1 222 ? 11.422 -34.406 -9.688 1 92.19 222 ILE B C 1
ATOM 3701 O O . ILE B 1 222 ? 11.445 -34.781 -10.867 1 92.19 222 ILE B O 1
ATOM 3705 N N . ARG B 1 223 ? 12.523 -34.25 -9 1 93.31 223 ARG B N 1
ATOM 3706 C CA . ARG B 1 223 ? 13.852 -34.281 -9.594 1 93.31 223 ARG B CA 1
ATOM 3707 C C . ARG B 1 223 ? 14.211 -35.719 -10 1 93.31 223 ARG B C 1
ATOM 3709 O O . ARG B 1 223 ? 14.945 -35.906 -10.977 1 93.31 223 ARG B O 1
ATOM 3716 N N . ALA B 1 224 ? 13.625 -36.656 -9.312 1 94.94 224 ALA B N 1
ATOM 3717 C CA . ALA B 1 224 ? 13.828 -38.062 -9.68 1 94.94 224 ALA B CA 1
ATOM 3718 C C . ALA B 1 224 ? 13.172 -38.375 -11.016 1 94.94 224 ALA B C 1
ATOM 3720 O O . ALA B 1 224 ? 13.664 -39.188 -11.781 1 94.94 224 ALA B O 1
ATOM 3721 N N . VAL B 1 225 ? 12.109 -37.75 -11.25 1 92.06 225 VAL B N 1
ATOM 3722 C CA . VAL B 1 225 ? 11.391 -37.938 -12.508 1 92.06 225 VAL B CA 1
ATOM 3723 C C . VAL B 1 225 ? 12.094 -37.156 -13.625 1 92.06 225 VAL B C 1
ATOM 3725 O O . VAL B 1 225 ? 12.328 -37.688 -14.703 1 92.06 225 VAL B O 1
ATOM 3728 N N . ASN B 1 226 ? 12.414 -35.938 -13.406 1 90.88 226 ASN B N 1
ATOM 3729 C CA . ASN B 1 226 ? 13.094 -35.031 -14.344 1 90.88 226 ASN B CA 1
ATOM 3730 C C . ASN B 1 226 ? 13.906 -33.969 -13.609 1 90.88 226 ASN B C 1
ATOM 3732 O O . ASN B 1 226 ? 13.352 -33 -13.086 1 90.88 226 ASN B O 1
ATOM 3736 N N . PRO B 1 227 ? 15.141 -34.031 -13.68 1 90.25 227 PRO B N 1
ATOM 3737 C CA . PRO B 1 227 ? 15.992 -33.125 -12.922 1 90.25 227 PRO B CA 1
ATOM 3738 C C . PRO B 1 227 ? 16 -31.703 -13.508 1 90.25 227 PRO B C 1
ATOM 3740 O O . PRO B 1 227 ? 16.531 -30.766 -12.883 1 90.25 227 PRO B O 1
ATOM 3743 N N . ARG B 1 228 ? 15.383 -31.562 -14.586 1 90.06 228 ARG B N 1
ATOM 3744 C CA . ARG B 1 228 ? 15.445 -30.266 -15.266 1 90.06 228 ARG B CA 1
ATOM 3745 C C . ARG B 1 228 ? 14.266 -29.391 -14.859 1 90.06 228 ARG B C 1
ATOM 3747 O O . ARG B 1 228 ? 14.273 -28.188 -15.125 1 90.06 228 ARG B O 1
ATOM 3754 N N . VAL B 1 229 ? 13.297 -29.906 -14.203 1 89.81 229 VAL B N 1
ATOM 3755 C CA . VAL B 1 229 ? 12.117 -29.141 -13.781 1 89.81 229 VAL B CA 1
ATOM 3756 C C . VAL B 1 229 ? 12.516 -28.109 -12.734 1 89.81 229 VAL B C 1
ATOM 3758 O O . VAL B 1 229 ? 13.258 -28.422 -11.797 1 89.81 229 VAL B O 1
ATOM 3761 N N . VAL B 1 230 ? 12.133 -26.844 -12.938 1 91.56 230 VAL B N 1
ATOM 3762 C CA . VAL B 1 230 ? 12.281 -25.812 -11.914 1 91.56 230 VAL B CA 1
ATOM 3763 C C . VAL B 1 230 ? 11.203 -25.984 -10.844 1 91.56 230 VAL B C 1
ATOM 3765 O O . VAL B 1 230 ? 10.023 -26.125 -11.164 1 91.56 230 VAL B O 1
ATOM 3768 N N . VAL B 1 231 ? 11.555 -26.047 -9.602 1 94.38 231 VAL B N 1
ATOM 3769 C CA . VAL B 1 231 ? 10.617 -26.266 -8.5 1 94.38 231 VAL B CA 1
ATOM 3770 C C . VAL B 1 231 ? 10.5 -25 -7.656 1 94.38 231 VAL B C 1
ATOM 3772 O O . VAL B 1 231 ? 11.508 -24.422 -7.254 1 94.38 231 VAL B O 1
ATOM 3775 N N . GLY B 1 232 ? 9.266 -24.594 -7.445 1 96.19 232 GLY B N 1
ATOM 3776 C CA . GLY B 1 232 ? 8.992 -23.422 -6.617 1 96.19 232 GLY B CA 1
ATOM 3777 C C . GLY B 1 232 ? 8.117 -23.734 -5.418 1 96.19 232 GLY B C 1
ATOM 3778 O O . GLY B 1 232 ? 7.332 -24.688 -5.445 1 96.19 232 GLY B O 1
ATOM 3779 N N . ALA B 1 233 ? 8.258 -22.953 -4.379 1 96.75 233 ALA B N 1
ATOM 3780 C CA . ALA B 1 233 ? 7.383 -23.016 -3.211 1 96.75 233 ALA B CA 1
ATOM 3781 C C . ALA B 1 233 ? 6.652 -21.688 -3.008 1 96.75 233 ALA B C 1
ATOM 3783 O O . ALA B 1 233 ? 7.238 -20.609 -3.188 1 96.75 233 ALA B O 1
ATOM 3784 N N . SER B 1 234 ? 5.398 -21.797 -2.699 1 95.69 234 SER B N 1
ATOM 3785 C CA . SER B 1 234 ? 4.578 -20.609 -2.471 1 95.69 234 SER B CA 1
ATOM 3786 C C . SER B 1 234 ? 3.557 -20.844 -1.365 1 95.69 234 SER B C 1
ATOM 3788 O O . SER B 1 234 ? 3.369 -21.969 -0.918 1 95.69 234 SER B O 1
ATOM 3790 N N . GLY B 1 235 ? 3.018 -19.734 -0.915 1 93.94 235 GLY B N 1
ATOM 3791 C CA . GLY B 1 235 ? 1.951 -19.797 0.071 1 93.94 235 GLY B CA 1
ATOM 3792 C C . GLY B 1 235 ? 2.428 -19.516 1.483 1 93.94 235 GLY B C 1
ATOM 3793 O O . GLY B 1 235 ? 3.035 -20.375 2.123 1 93.94 235 GLY B O 1
ATOM 3794 N N . GLY B 1 236 ? 2.16 -18.359 1.954 1 93.88 236 GLY B N 1
ATOM 3795 C CA . GLY B 1 236 ? 2.383 -18 3.346 1 93.88 236 GLY B CA 1
ATOM 3796 C C . GLY B 1 236 ? 3.854 -17.922 3.711 1 93.88 236 GLY B C 1
ATOM 3797 O O . GLY B 1 236 ? 4.219 -18.047 4.883 1 93.88 236 GLY B O 1
ATOM 3798 N N . ILE B 1 237 ? 4.719 -17.828 2.812 1 97.38 237 ILE B N 1
ATOM 3799 C CA . ILE B 1 237 ? 6.152 -17.766 3.082 1 97.38 237 ILE B CA 1
ATOM 3800 C C . ILE B 1 237 ? 6.566 -16.312 3.314 1 97.38 237 ILE B C 1
ATOM 3802 O O . ILE B 1 237 ? 6.215 -15.43 2.529 1 97.38 237 ILE B O 1
ATOM 3806 N N . ASP B 1 238 ? 7.266 -16.078 4.418 1 97.94 238 ASP B N 1
ATOM 3807 C CA . ASP B 1 238 ? 7.738 -14.75 4.777 1 97.94 238 ASP B CA 1
ATOM 3808 C C . ASP B 1 238 ? 9.094 -14.812 5.48 1 97.94 238 ASP B C 1
ATOM 3810 O O . ASP B 1 238 ? 9.805 -15.812 5.371 1 97.94 238 ASP B O 1
ATOM 3814 N N . GLU B 1 239 ? 9.484 -13.719 6.129 1 97.44 239 GLU B N 1
ATOM 3815 C CA . GLU B 1 239 ? 10.812 -13.633 6.727 1 97.44 239 GLU B CA 1
ATOM 3816 C C . GLU B 1 239 ? 10.961 -14.594 7.902 1 97.44 239 GLU B C 1
ATOM 3818 O O . GLU B 1 239 ? 12.07 -14.93 8.305 1 97.44 239 GLU B O 1
ATOM 3823 N N . HIS B 1 240 ? 9.859 -15.117 8.375 1 97.88 240 HIS B N 1
ATOM 3824 C CA . HIS B 1 240 ? 9.898 -15.961 9.57 1 97.88 240 HIS B CA 1
ATOM 3825 C C . HIS B 1 240 ? 10.109 -17.422 9.195 1 97.88 240 HIS B C 1
ATOM 3827 O O . HIS B 1 240 ? 10.531 -18.234 10.031 1 97.88 240 HIS B O 1
ATOM 3833 N N . ASN B 1 241 ? 9.828 -17.844 7.945 1 98.31 241 ASN B N 1
ATOM 3834 C CA . ASN B 1 241 ? 9.875 -19.266 7.645 1 98.31 241 ASN B CA 1
ATOM 3835 C C . ASN B 1 241 ? 10.586 -19.531 6.32 1 98.31 241 ASN B C 1
ATOM 3837 O O . ASN B 1 241 ? 10.812 -20.688 5.961 1 98.31 241 ASN B O 1
ATOM 3841 N N . ILE B 1 242 ? 11.047 -18.516 5.668 1 98.69 242 ILE B N 1
ATOM 3842 C CA . ILE B 1 242 ? 11.578 -18.672 4.316 1 98.69 242 ILE B CA 1
ATOM 3843 C C . ILE B 1 242 ? 12.812 -19.578 4.352 1 98.69 242 ILE B C 1
ATOM 3845 O O . ILE B 1 242 ? 13.062 -20.328 3.404 1 98.69 242 ILE B O 1
ATOM 3849 N N . ALA B 1 243 ? 13.539 -19.578 5.418 1 98.5 243 ALA B N 1
ATOM 3850 C CA . ALA B 1 243 ? 14.766 -20.359 5.535 1 98.5 243 ALA B CA 1
ATOM 3851 C C . ALA B 1 243 ? 14.453 -21.859 5.535 1 98.5 243 ALA B C 1
ATOM 3853 O O . ALA B 1 243 ? 15.305 -22.672 5.168 1 98.5 243 ALA B O 1
ATOM 3854 N N . SER B 1 244 ? 13.266 -22.219 5.879 1 98.56 244 SER B N 1
ATOM 3855 C CA . SER B 1 244 ? 12.883 -23.625 5.93 1 98.56 244 SER B CA 1
ATOM 3856 C C . SER B 1 244 ? 12.469 -24.141 4.555 1 98.56 244 SER B C 1
ATOM 3858 O O . SER B 1 244 ? 12.453 -25.344 4.316 1 98.56 244 SER B O 1
ATOM 3860 N N . TYR B 1 245 ? 12.18 -23.266 3.658 1 98.62 245 TYR B N 1
ATOM 3861 C CA . TYR B 1 245 ? 11.742 -23.641 2.318 1 98.62 245 TYR B CA 1
ATOM 3862 C C . TYR B 1 245 ? 12.898 -23.562 1.326 1 98.62 245 TYR B C 1
ATOM 3864 O O . TYR B 1 245 ? 13.031 -24.406 0.447 1 98.62 245 TYR B O 1
ATOM 3872 N N . ALA B 1 246 ? 13.758 -22.625 1.521 1 98.12 246 ALA B N 1
ATOM 3873 C CA . ALA B 1 246 ? 14.742 -22.172 0.54 1 98.12 246 ALA B CA 1
ATOM 3874 C C . ALA B 1 246 ? 15.695 -23.297 0.156 1 98.12 246 ALA B C 1
ATOM 3876 O O . ALA B 1 246 ? 16.062 -23.422 -1.012 1 98.12 246 ALA B O 1
ATOM 3877 N N . PRO B 1 247 ? 16.047 -24.203 1.09 1 98 247 PRO B N 1
ATOM 3878 C CA . PRO B 1 247 ? 17.031 -25.234 0.737 1 98 247 PRO B CA 1
ATOM 3879 C C . PRO B 1 247 ? 16.484 -26.234 -0.275 1 98 247 PRO B C 1
ATOM 3881 O O . PRO B 1 247 ? 17.25 -26.953 -0.907 1 98 247 PRO B O 1
ATOM 3884 N N . HIS B 1 248 ? 15.203 -26.281 -0.436 1 97.44 248 HIS B N 1
ATOM 3885 C CA . HIS B 1 248 ? 14.602 -27.422 -1.121 1 97.44 248 HIS B CA 1
ATOM 3886 C C . HIS B 1 248 ? 14.133 -27.047 -2.52 1 97.44 248 HIS B C 1
ATOM 3888 O O . HIS B 1 248 ? 13.766 -27.906 -3.316 1 97.44 248 HIS B O 1
ATOM 3894 N N . VAL B 1 249 ? 14.18 -25.75 -2.842 1 97.62 249 VAL B N 1
ATOM 3895 C CA . VAL B 1 249 ? 13.547 -25.328 -4.086 1 97.62 249 VAL B CA 1
ATOM 3896 C C . VAL B 1 249 ? 14.492 -24.391 -4.848 1 97.62 249 VAL B C 1
ATOM 3898 O O . VAL B 1 249 ? 15.5 -23.938 -4.305 1 97.62 249 VAL B O 1
ATOM 3901 N N . ASP B 1 250 ? 14.125 -24.141 -6.121 1 96.06 250 ASP B N 1
ATOM 3902 C CA . ASP B 1 250 ? 14.875 -23.219 -6.973 1 96.06 250 ASP B CA 1
ATOM 3903 C C . ASP B 1 250 ? 14.383 -21.781 -6.801 1 96.06 250 ASP B C 1
ATOM 3905 O O . ASP B 1 250 ? 15.141 -20.844 -6.98 1 96.06 250 ASP B O 1
ATOM 3909 N N . VAL B 1 251 ? 13.102 -21.656 -6.477 1 96.81 251 VAL B N 1
ATOM 3910 C CA . VAL B 1 251 ? 12.484 -20.344 -6.352 1 96.81 251 VAL B CA 1
ATOM 3911 C C . VAL B 1 251 ? 11.469 -20.359 -5.211 1 96.81 251 VAL B C 1
ATOM 3913 O O . VAL B 1 251 ? 10.727 -21.328 -5.035 1 96.81 251 VAL B O 1
ATOM 3916 N N . VAL B 1 252 ? 11.523 -19.359 -4.41 1 97.88 252 VAL B N 1
ATOM 3917 C CA . VAL B 1 252 ? 10.469 -19.078 -3.443 1 97.88 252 VAL B CA 1
ATOM 3918 C C . VAL B 1 252 ? 9.594 -17.938 -3.955 1 97.88 252 VAL B C 1
ATOM 3920 O O . VAL B 1 252 ? 10.102 -16.844 -4.258 1 97.88 252 VAL B O 1
ATOM 3923 N N . VAL B 1 253 ? 8.312 -18.188 -4.121 1 96.69 253 VAL B N 1
ATOM 3924 C CA . VAL B 1 253 ? 7.352 -17.188 -4.555 1 96.69 253 VAL B CA 1
ATOM 3925 C C . VAL B 1 253 ? 6.539 -16.703 -3.355 1 96.69 253 VAL B C 1
ATOM 3927 O O . VAL B 1 253 ? 5.891 -17.5 -2.676 1 96.69 253 VAL B O 1
ATOM 3930 N N . THR B 1 254 ? 6.617 -15.383 -3.121 1 97.88 254 THR B N 1
ATOM 3931 C CA . THR B 1 254 ? 6.004 -14.891 -1.892 1 97.88 254 THR B CA 1
ATOM 3932 C C . THR B 1 254 ? 5.34 -13.539 -2.117 1 97.88 254 THR B C 1
ATOM 3934 O O . THR B 1 254 ? 5.766 -12.766 -2.98 1 97.88 254 THR B O 1
ATOM 3937 N N . SER B 1 255 ? 4.277 -13.266 -1.368 1 97.31 255 SER B N 1
ATOM 3938 C CA . SER B 1 255 ? 3.613 -11.969 -1.361 1 97.31 255 SER B CA 1
ATOM 3939 C C . SER B 1 255 ? 4.059 -11.125 -0.172 1 97.31 255 SER B C 1
ATOM 3941 O O . SER B 1 255 ? 3.475 -10.078 0.106 1 97.31 255 SER B O 1
ATOM 3943 N N . ALA B 1 256 ? 5.09 -11.539 0.531 1 97.94 256 ALA B N 1
ATOM 3944 C CA . ALA B 1 256 ? 5.547 -10.836 1.728 1 97.94 256 ALA B CA 1
ATOM 3945 C C . ALA B 1 256 ? 5.91 -9.391 1.41 1 97.94 256 ALA B C 1
ATOM 3947 O O . ALA B 1 256 ? 5.566 -8.477 2.164 1 97.94 256 ALA B O 1
ATOM 3948 N N . PRO B 1 257 ? 6.559 -9.102 0.283 1 97.88 257 PRO B N 1
ATOM 3949 C CA . PRO B 1 257 ? 6.863 -7.707 -0.036 1 97.88 257 PRO B CA 1
ATOM 3950 C C . PRO B 1 257 ? 5.609 -6.859 -0.229 1 97.88 257 PRO B C 1
ATOM 3952 O O . PRO B 1 257 ? 5.609 -5.668 0.089 1 97.88 257 PRO B O 1
ATOM 3955 N N . TYR B 1 258 ? 4.543 -7.449 -0.723 1 97.38 258 TYR B N 1
ATOM 3956 C CA . TYR B 1 258 ? 3.256 -6.801 -0.938 1 97.38 258 TYR B CA 1
ATOM 3957 C C . TYR B 1 258 ? 2.656 -6.324 0.38 1 97.38 258 TYR B C 1
ATOM 3959 O O . TYR B 1 258 ? 1.854 -5.391 0.402 1 97.38 258 TYR B O 1
ATOM 3967 N N . ARG B 1 259 ? 3.092 -6.848 1.461 1 96.94 259 ARG B N 1
ATOM 3968 C CA . ARG B 1 259 ? 2.553 -6.562 2.785 1 96.94 259 ARG B CA 1
ATOM 3969 C C . ARG B 1 259 ? 3.471 -5.621 3.559 1 96.94 259 ARG B C 1
ATOM 3971 O O . ARG B 1 259 ? 3.193 -5.281 4.711 1 96.94 259 ARG B O 1
ATOM 3978 N N . ALA B 1 260 ? 4.508 -5.184 2.916 1 97.38 260 ALA B N 1
ATOM 3979 C CA . ALA B 1 260 ? 5.5 -4.348 3.592 1 97.38 260 ALA B CA 1
ATOM 3980 C C . ALA B 1 260 ? 4.949 -2.953 3.865 1 97.38 260 ALA B C 1
ATOM 3982 O O . ALA B 1 260 ? 4.336 -2.338 2.988 1 97.38 260 ALA B O 1
ATOM 3983 N N . PRO B 1 261 ? 5.105 -2.434 5.047 1 96.94 261 PRO B N 1
ATOM 3984 C CA . PRO B 1 261 ? 4.75 -1.034 5.297 1 96.94 261 PRO B CA 1
ATOM 3985 C C . PRO B 1 261 ? 5.758 -0.054 4.699 1 96.94 261 PRO B C 1
ATOM 3987 O O . PRO B 1 261 ? 6.922 -0.407 4.496 1 96.94 261 PRO B O 1
ATOM 3990 N N . PRO B 1 262 ? 5.305 1.157 4.395 1 97.81 262 PRO B N 1
ATOM 3991 C CA . PRO B 1 262 ? 6.273 2.18 3.992 1 97.81 262 PRO B CA 1
ATOM 3992 C C . PRO B 1 262 ? 7.309 2.471 5.074 1 97.81 262 PRO B C 1
ATOM 3994 O O . PRO B 1 262 ? 7.035 2.283 6.262 1 97.81 262 PRO B O 1
ATOM 3997 N N . ILE B 1 263 ? 8.469 2.904 4.656 1 98.06 263 ILE B N 1
ATOM 3998 C CA . ILE B 1 263 ? 9.477 3.285 5.637 1 98.06 263 ILE B CA 1
ATOM 3999 C C . ILE B 1 263 ? 9.211 4.707 6.125 1 98.06 263 ILE B C 1
ATOM 4001 O O . ILE B 1 263 ? 8.422 5.438 5.527 1 98.06 263 ILE B O 1
ATOM 4005 N N . ASP B 1 264 ? 9.844 5.074 7.199 1 97.38 264 ASP B N 1
ATOM 4006 C CA . ASP B 1 264 ? 9.711 6.406 7.773 1 97.38 264 ASP B CA 1
ATOM 4007 C C . ASP B 1 264 ? 10.703 7.379 7.141 1 97.38 264 ASP B C 1
ATOM 4009 O O . ASP B 1 264 ? 11.914 7.258 7.344 1 97.38 264 ASP B O 1
ATOM 4013 N N . LEU B 1 265 ? 10.172 8.305 6.422 1 97.69 265 LEU B N 1
ATOM 4014 C CA . LEU B 1 265 ? 10.969 9.352 5.797 1 97.69 265 LEU B CA 1
ATOM 4015 C C . LEU B 1 265 ? 10.492 10.734 6.246 1 97.69 265 LEU B C 1
ATOM 4017 O O . LEU B 1 265 ? 9.344 10.891 6.652 1 97.69 265 LEU B O 1
ATOM 4021 N N . GLY B 1 266 ? 11.391 11.656 6.188 1 96.56 266 GLY B N 1
ATOM 4022 C CA . GLY B 1 266 ? 11.07 13.062 6.398 1 96.56 266 GLY B CA 1
ATOM 4023 C C . GLY B 1 266 ? 11.57 13.961 5.281 1 96.56 266 GLY B C 1
ATOM 4024 O O . GLY B 1 266 ? 12.43 13.562 4.492 1 96.56 266 GLY B O 1
ATOM 4025 N N . THR B 1 267 ? 10.938 15.078 5.145 1 97.94 267 THR B N 1
ATOM 4026 C CA . THR B 1 267 ? 11.414 16.125 4.25 1 97.94 267 THR B CA 1
ATOM 4027 C C . THR B 1 267 ? 11.57 17.453 5.004 1 97.94 267 THR B C 1
ATOM 4029 O O . THR B 1 267 ? 10.664 17.859 5.734 1 97.94 267 THR B O 1
ATOM 4032 N N . GLU B 1 268 ? 12.656 18 4.859 1 97.44 268 GLU B N 1
ATOM 4033 C CA . GLU B 1 268 ? 12.914 19.297 5.453 1 97.44 268 GLU B CA 1
ATOM 4034 C C . GLU B 1 268 ? 13.266 20.328 4.383 1 97.44 268 GLU B C 1
ATOM 4036 O O . GLU B 1 268 ? 14.008 20.031 3.445 1 97.44 268 GLU B O 1
ATOM 4041 N N . MET B 1 269 ? 12.641 21.516 4.504 1 96.81 269 MET B N 1
ATOM 4042 C CA . MET B 1 269 ? 12.914 22.594 3.57 1 96.81 269 MET B CA 1
ATOM 4043 C C . MET B 1 269 ? 13.656 23.734 4.262 1 96.81 269 MET B C 1
ATOM 4045 O O . MET B 1 269 ? 13.539 23.922 5.477 1 96.81 269 MET B O 1
ATOM 4049 N N . ALA B 1 270 ? 14.43 24.453 3.512 1 96.69 270 ALA B N 1
ATOM 4050 C CA . ALA B 1 270 ? 15.125 25.656 3.953 1 96.69 270 ALA B CA 1
ATOM 4051 C C . ALA B 1 270 ? 15.156 26.703 2.846 1 96.69 270 ALA B C 1
ATOM 4053 O O . ALA B 1 270 ? 15.32 26.375 1.67 1 96.69 270 ALA B O 1
ATOM 4054 N N . PRO B 1 271 ? 15.039 27.969 3.271 1 94.94 271 PRO B N 1
ATOM 4055 C CA . PRO B 1 271 ? 15.164 29.016 2.262 1 94.94 271 PRO B CA 1
ATOM 4056 C C . PRO B 1 271 ? 16.594 29.172 1.739 1 94.94 271 PRO B C 1
ATOM 4058 O O . PRO B 1 271 ? 17.547 28.828 2.443 1 94.94 271 PRO B O 1
ATOM 4061 N N . LEU B 1 272 ? 16.656 29.578 0.485 1 93 272 LEU B N 1
ATOM 4062 C CA . LEU B 1 272 ? 17.938 29.953 -0.111 1 93 272 LEU B CA 1
ATOM 4063 C C . LEU B 1 272 ? 18.031 31.469 -0.3 1 93 272 LEU B C 1
ATOM 4065 O O . LEU B 1 272 ? 17.016 32.125 -0.517 1 93 272 LEU B O 1
#

pLDDT: mean 93.88, std 6.43, range [52.81, 98.88]